Protein AF-A0AB39QD02-F1 (afdb_monomer)

Structure (mmCIF, N/CA/C/O backbone):
data_AF-A0AB39QD02-F1
#
_entry.id   AF-A0AB39QD02-F1
#
loop_
_atom_site.group_PDB
_atom_site.id
_atom_site.type_symbol
_atom_site.label_atom_id
_atom_site.label_alt_id
_atom_site.label_comp_id
_atom_site.label_asym_id
_atom_site.label_entity_id
_atom_site.label_seq_id
_atom_site.pdbx_PDB_ins_code
_atom_site.Cartn_x
_atom_site.Cartn_y
_atom_site.Cartn_z
_atom_site.occupancy
_atom_site.B_iso_or_equiv
_atom_site.auth_seq_id
_atom_site.auth_comp_id
_atom_site.auth_asym_id
_atom_site.auth_atom_id
_atom_site.pdbx_PDB_model_num
ATOM 1 N N . MET A 1 1 ? 15.526 3.565 20.468 1.00 71.50 1 MET A N 1
ATOM 2 C CA . MET A 1 1 ? 14.889 4.429 19.458 1.00 71.50 1 MET A CA 1
ATOM 3 C C . MET A 1 1 ? 13.458 4.659 19.881 1.00 71.50 1 MET A C 1
ATOM 5 O O . MET A 1 1 ? 12.829 3.732 20.388 1.00 71.50 1 MET A O 1
ATOM 9 N N . THR A 1 2 ? 12.989 5.888 19.742 1.00 85.38 2 THR A N 1
ATOM 10 C CA . THR A 1 2 ? 11.691 6.343 20.234 1.00 85.38 2 THR A CA 1
ATOM 11 C C . THR A 1 2 ? 10.706 6.315 19.079 1.00 85.38 2 THR A C 1
ATOM 13 O O . THR A 1 2 ? 10.887 7.031 18.099 1.00 85.38 2 THR A O 1
ATOM 16 N N . ARG A 1 3 ? 9.655 5.494 19.163 1.00 87.31 3 ARG A N 1
ATOM 17 C CA . ARG A 1 3 ? 8.664 5.407 18.083 1.00 87.31 3 ARG A CA 1
ATOM 18 C C . ARG A 1 3 ? 7.851 6.700 18.005 1.00 87.31 3 ARG A C 1
ATOM 20 O O . ARG A 1 3 ? 7.391 7.204 19.027 1.00 87.31 3 ARG A O 1
ATOM 27 N N . SER A 1 4 ? 7.657 7.223 16.797 1.00 90.69 4 SER A N 1
ATOM 28 C CA . SER A 1 4 ? 6.798 8.387 16.580 1.00 90.69 4 SER A CA 1
ATOM 29 C C . SER A 1 4 ? 5.337 8.026 16.859 1.00 90.69 4 SER A C 1
ATOM 31 O O . SER A 1 4 ? 4.828 7.030 16.341 1.00 90.69 4 SER A O 1
ATOM 33 N N . TRP A 1 5 ? 4.653 8.835 17.674 1.00 91.88 5 TRP A N 1
ATOM 34 C CA . TRP A 1 5 ? 3.229 8.634 17.961 1.00 91.88 5 TRP A CA 1
ATOM 35 C C . TRP A 1 5 ? 2.337 9.147 16.820 1.00 91.88 5 TRP A C 1
ATOM 37 O O . TRP A 1 5 ? 1.297 8.558 16.542 1.00 91.88 5 TRP A O 1
ATOM 47 N N . TRP A 1 6 ? 2.757 10.210 16.124 1.00 92.19 6 TRP A N 1
ATOM 48 C CA . TRP A 1 6 ? 1.961 10.866 15.082 1.00 92.19 6 TRP A CA 1
ATOM 49 C C . TRP A 1 6 ? 2.318 10.386 13.668 1.00 92.19 6 TRP A C 1
ATOM 51 O O . TRP A 1 6 ? 1.435 10.269 12.817 1.00 92.19 6 TRP A O 1
ATOM 61 N N . GLY A 1 7 ? 3.592 10.058 13.433 1.00 89.75 7 GLY A N 1
ATOM 62 C CA . GLY A 1 7 ? 4.169 9.754 12.119 1.00 89.75 7 GLY A CA 1
ATOM 63 C C . GLY A 1 7 ? 4.761 8.346 12.012 1.00 89.75 7 GLY A C 1
ATOM 64 O O . GLY A 1 7 ? 4.440 7.452 12.796 1.00 89.75 7 GLY A O 1
ATOM 65 N N . TRP A 1 8 ? 5.588 8.120 11.003 1.00 89.69 8 TRP A N 1
ATOM 66 C CA . TRP A 1 8 ? 6.255 6.876 10.664 1.00 89.69 8 TRP A CA 1
ATOM 67 C C . TRP A 1 8 ? 7.529 6.671 11.485 1.00 89.69 8 TRP A C 1
ATOM 69 O O . TRP A 1 8 ? 8.234 7.621 11.821 1.00 89.69 8 TRP A O 1
ATOM 79 N N . GLY A 1 9 ? 7.843 5.402 11.755 1.00 89.62 9 GLY A N 1
ATOM 80 C CA . GLY A 1 9 ? 9.145 4.993 12.274 1.00 89.62 9 GLY A CA 1
ATOM 81 C C . GLY A 1 9 ? 9.533 5.641 13.603 1.00 89.62 9 GLY A C 1
ATOM 82 O O . GLY A 1 9 ? 8.700 5.788 14.504 1.00 89.62 9 GLY A O 1
ATOM 83 N N . ASN A 1 10 ? 10.816 5.977 13.732 1.00 90.94 10 ASN A N 1
ATOM 84 C CA . ASN A 1 10 ? 11.379 6.556 14.947 1.00 90.94 10 ASN A CA 1
ATOM 85 C C . ASN A 1 10 ? 11.565 8.070 14.825 1.00 90.94 10 ASN A C 1
ATOM 87 O O . ASN A 1 10 ? 11.822 8.594 13.743 1.00 90.94 10 ASN A O 1
ATOM 91 N N . VAL A 1 11 ? 11.479 8.771 15.955 1.00 90.06 11 VAL A N 1
ATOM 92 C CA . VAL A 1 11 ? 11.684 10.224 16.041 1.00 90.06 11 VAL A CA 1
ATOM 93 C C . VAL A 1 11 ? 13.103 10.603 15.618 1.00 90.06 11 VAL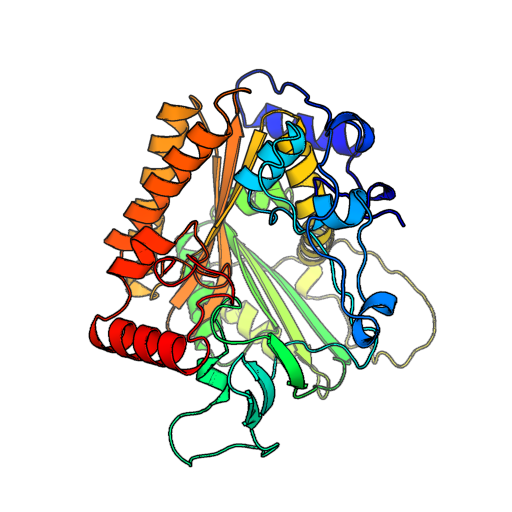 A C 1
ATOM 95 O O . VAL A 1 11 ? 13.296 11.623 14.965 1.00 90.06 11 VAL A O 1
ATOM 98 N N . GLU A 1 12 ? 14.088 9.766 15.944 1.00 92.50 12 GLU A N 1
ATOM 99 C CA . GLU A 1 12 ? 15.499 10.003 15.629 1.00 92.50 12 GLU A CA 1
ATOM 100 C C . GLU A 1 12 ? 15.807 9.914 14.123 1.00 92.50 12 GLU A C 1
ATOM 102 O O . GLU A 1 12 ? 16.793 10.486 13.668 1.00 92.50 12 GLU A O 1
ATOM 107 N N . ASP A 1 13 ? 14.946 9.244 13.351 1.00 91.06 13 ASP A N 1
ATOM 108 C CA . ASP A 1 13 ? 15.089 9.059 11.901 1.00 91.06 13 ASP A CA 1
ATOM 109 C C . ASP A 1 13 ? 14.287 10.103 11.089 1.00 91.06 13 ASP A C 1
ATOM 111 O O . ASP A 1 13 ? 14.246 10.054 9.851 1.00 91.06 13 ASP A O 1
ATOM 115 N N . ALA A 1 14 ? 13.605 11.038 11.761 1.00 91.69 14 ALA A N 1
ATOM 116 C CA . ALA A 1 14 ? 12.776 12.046 11.110 1.00 91.69 14 ALA A CA 1
ATOM 117 C C . ALA A 1 14 ? 13.613 12.977 10.213 1.00 91.69 14 ALA A C 1
ATOM 119 O O . ALA A 1 14 ? 14.744 13.335 10.534 1.00 91.69 14 ALA A O 1
ATOM 120 N N . VAL A 1 15 ? 13.048 13.383 9.072 1.00 91.88 15 VAL A N 1
ATOM 121 C CA . VAL A 1 15 ? 13.715 14.310 8.142 1.00 91.88 15 VAL A CA 1
ATOM 122 C C . VAL A 1 15 ? 13.848 15.688 8.799 1.00 91.88 15 VAL A C 1
ATOM 124 O O . VAL A 1 15 ? 12.849 16.290 9.195 1.00 91.88 15 VAL A O 1
ATOM 127 N N . GLY A 1 16 ? 15.078 16.196 8.883 1.00 92.25 16 GLY A N 1
ATOM 128 C CA . GLY A 1 16 ? 15.407 17.494 9.475 1.00 92.25 16 GLY A CA 1
ATOM 129 C C . GLY A 1 16 ? 16.660 18.121 8.854 1.00 92.25 16 GLY A C 1
ATOM 130 O O . GLY A 1 16 ? 17.324 17.510 8.015 1.00 92.25 16 GLY A O 1
ATOM 131 N N . GLY A 1 17 ? 16.985 19.352 9.259 1.00 93.00 17 GLY A N 1
ATOM 132 C CA . GLY A 1 17 ? 18.177 20.077 8.797 1.00 93.00 17 GLY A CA 1
ATOM 133 C C . GLY A 1 17 ? 18.281 20.168 7.268 1.00 93.00 17 GLY A C 1
ATOM 134 O O . GLY A 1 17 ? 17.286 20.376 6.580 1.00 93.00 17 GLY A O 1
ATOM 135 N N . ALA A 1 18 ? 19.484 19.945 6.731 1.00 91.50 18 ALA A N 1
ATOM 136 C CA . ALA A 1 18 ? 19.751 20.053 5.295 1.00 91.50 18 ALA A CA 1
ATOM 137 C C . ALA A 1 18 ? 18.921 19.084 4.425 1.00 91.50 18 ALA A C 1
ATOM 139 O O . ALA A 1 18 ? 18.614 19.405 3.276 1.00 91.50 18 ALA A O 1
ATOM 140 N N . GLU A 1 19 ? 18.538 17.911 4.950 1.00 89.88 19 GLU A N 1
ATOM 141 C CA . GLU A 1 19 ? 17.671 16.973 4.218 1.00 89.88 19 GLU A CA 1
ATOM 142 C C . GLU A 1 19 ? 16.269 17.569 4.028 1.00 89.88 19 GLU A C 1
ATOM 144 O O . GLU A 1 19 ? 15.704 17.484 2.934 1.00 89.88 19 GLU A O 1
ATOM 149 N N . LEU A 1 20 ? 15.734 18.216 5.069 1.00 92.44 20 LEU A N 1
ATOM 150 C CA . LEU A 1 20 ? 14.443 18.899 5.013 1.00 92.44 20 LEU A CA 1
ATOM 151 C C . LEU A 1 20 ? 14.483 20.074 4.034 1.00 92.44 20 LEU A C 1
ATOM 153 O O . LEU A 1 20 ? 13.597 20.186 3.188 1.00 92.44 20 LEU A O 1
ATOM 157 N N . ASP A 1 21 ? 15.525 20.903 4.096 1.00 91.62 21 ASP A N 1
ATOM 158 C CA . ASP A 1 21 ? 15.679 22.049 3.196 1.00 91.62 21 ASP A CA 1
ATOM 159 C C . ASP A 1 21 ? 15.737 21.610 1.728 1.00 91.62 21 ASP A C 1
ATOM 161 O O . ASP A 1 21 ? 15.055 22.181 0.873 1.00 91.62 21 ASP A O 1
ATOM 165 N N . ALA A 1 22 ? 16.486 20.543 1.430 1.00 88.25 22 ALA A N 1
ATOM 166 C CA . ALA A 1 22 ? 16.562 19.977 0.088 1.00 88.25 22 ALA A CA 1
ATOM 167 C C . ALA A 1 22 ? 15.213 19.405 -0.381 1.00 88.25 22 ALA A C 1
ATOM 169 O O . ALA A 1 22 ? 14.834 19.581 -1.542 1.00 88.25 22 ALA A O 1
ATOM 170 N N . LEU A 1 23 ? 14.480 18.722 0.505 1.00 88.88 23 LEU A N 1
ATOM 171 C CA . LEU A 1 23 ? 13.158 18.169 0.210 1.00 88.88 23 LEU A CA 1
ATOM 172 C C . LEU A 1 23 ? 12.136 19.275 -0.090 1.00 88.88 23 LEU A C 1
ATOM 174 O O . LEU A 1 23 ? 11.456 19.220 -1.116 1.00 88.88 23 LEU A O 1
ATOM 178 N N . LEU A 1 24 ? 12.064 20.304 0.758 1.00 90.69 24 LEU A N 1
ATOM 179 C CA . LEU A 1 24 ? 11.170 21.447 0.562 1.00 90.69 24 LEU A CA 1
ATOM 180 C C . LEU A 1 24 ? 11.573 22.284 -0.656 1.00 90.69 24 LEU A C 1
ATOM 182 O O . LEU A 1 24 ? 10.703 22.800 -1.352 1.00 90.69 24 LEU A O 1
ATOM 186 N N . GLY A 1 25 ? 12.872 22.387 -0.952 1.00 89.06 25 GLY A N 1
ATOM 187 C CA . GLY A 1 25 ? 13.376 23.011 -2.174 1.00 89.06 25 GLY A CA 1
ATOM 188 C C . GLY A 1 25 ? 12.849 22.323 -3.435 1.00 89.06 25 GLY A C 1
ATOM 189 O O . GLY A 1 25 ? 12.331 22.996 -4.324 1.00 89.06 25 GLY A O 1
ATOM 190 N N . ARG A 1 26 ? 12.891 20.981 -3.487 1.00 85.62 26 ARG A N 1
ATOM 191 C CA . ARG A 1 26 ? 12.301 20.212 -4.598 1.00 85.62 26 ARG A CA 1
ATOM 192 C C . ARG A 1 26 ? 10.786 20.388 -4.681 1.00 85.62 26 ARG A C 1
ATOM 194 O O . ARG A 1 26 ? 10.270 20.591 -5.773 1.00 85.62 26 ARG A O 1
ATOM 201 N N . ALA A 1 27 ? 10.082 20.361 -3.548 1.00 87.38 27 ALA A N 1
ATOM 202 C CA . ALA A 1 27 ? 8.634 20.569 -3.523 1.00 87.38 27 ALA A CA 1
ATOM 203 C C . ALA A 1 27 ? 8.244 21.957 -4.064 1.00 87.38 27 ALA A C 1
ATOM 205 O O . ALA A 1 27 ? 7.371 22.052 -4.920 1.00 87.38 27 ALA A O 1
ATOM 206 N N . ARG A 1 28 ? 8.938 23.026 -3.650 1.00 88.56 28 ARG A N 1
ATOM 207 C CA . ARG A 1 28 ? 8.710 24.405 -4.132 1.00 88.56 28 ARG A CA 1
ATOM 208 C C . ARG A 1 28 ? 9.038 24.606 -5.612 1.00 88.56 28 ARG A C 1
ATOM 210 O O . ARG A 1 28 ? 8.524 25.535 -6.221 1.00 88.56 28 ARG A O 1
ATOM 217 N N . ALA A 1 29 ? 9.888 23.759 -6.193 1.00 85.12 29 ALA A N 1
ATOM 218 C CA . ALA A 1 29 ? 10.192 23.818 -7.621 1.00 85.12 29 ALA A CA 1
ATOM 219 C C . ALA A 1 29 ? 9.030 23.321 -8.500 1.00 85.12 29 ALA A C 1
ATOM 221 O O . ALA A 1 29 ? 8.974 23.672 -9.676 1.00 85.12 29 ALA A O 1
ATOM 222 N N . VAL A 1 30 ? 8.118 22.510 -7.947 1.00 82.12 30 VAL A N 1
ATOM 223 C CA . VAL A 1 30 ? 7.015 21.883 -8.700 1.00 82.12 30 VAL A CA 1
ATOM 224 C C . VAL A 1 30 ? 5.622 22.248 -8.182 1.00 82.12 30 VAL A C 1
ATOM 226 O O . VAL A 1 30 ? 4.649 22.108 -8.920 1.00 82.12 30 VAL A O 1
ATOM 229 N N . LEU A 1 31 ? 5.505 22.727 -6.941 1.00 89.00 31 LEU A N 1
ATOM 230 C CA . LEU A 1 31 ? 4.245 23.141 -6.324 1.00 89.00 31 LEU A CA 1
ATOM 231 C C . LEU A 1 31 ? 4.207 24.665 -6.148 1.00 89.00 31 LEU A C 1
ATOM 233 O O . LEU A 1 31 ? 5.160 25.236 -5.614 1.00 89.00 31 LEU A O 1
ATOM 237 N N . PRO A 1 32 ? 3.111 25.336 -6.543 1.00 85.56 32 PRO A N 1
ATOM 238 C CA . PRO A 1 32 ? 2.929 26.752 -6.263 1.00 85.56 32 PRO A CA 1
ATOM 239 C C . PRO A 1 32 ? 2.516 26.984 -4.804 1.00 85.56 32 PRO A C 1
ATOM 241 O O . PRO A 1 32 ? 2.009 26.090 -4.127 1.00 85.56 32 PRO A O 1
ATOM 244 N N . GLY A 1 33 ? 2.646 28.232 -4.354 1.00 83.31 33 GLY A N 1
ATOM 245 C CA . GLY A 1 33 ? 2.171 28.668 -3.042 1.00 83.31 33 GLY A CA 1
ATOM 246 C C . GLY A 1 33 ? 3.172 28.459 -1.905 1.00 83.31 33 GLY A C 1
ATOM 247 O O . GLY A 1 33 ? 4.283 27.960 -2.084 1.00 83.31 33 GLY A O 1
ATOM 248 N N . GLU A 1 34 ? 2.778 28.914 -0.720 1.00 87.12 34 GLU A N 1
ATOM 249 C CA . GLU A 1 34 ? 3.596 28.819 0.485 1.00 87.12 34 GLU A CA 1
ATOM 250 C C . GLU A 1 34 ? 3.409 27.457 1.167 1.00 87.12 34 GLU A C 1
ATOM 252 O O . GLU A 1 34 ? 2.289 26.982 1.347 1.00 87.12 34 GLU A O 1
ATOM 257 N N . LEU A 1 35 ? 4.524 26.838 1.561 1.00 92.88 35 LEU A N 1
ATOM 258 C CA . LEU A 1 35 ? 4.546 25.592 2.327 1.00 92.88 35 LEU A CA 1
ATOM 259 C C . LEU A 1 35 ? 4.710 25.938 3.806 1.00 92.88 35 LEU A C 1
ATOM 261 O O . LEU A 1 35 ? 5.799 26.331 4.234 1.00 92.88 35 LEU A O 1
ATOM 265 N N . THR A 1 36 ? 3.621 25.837 4.563 1.00 93.88 36 THR A N 1
ATOM 266 C CA . THR A 1 36 ? 3.537 26.331 5.942 1.00 93.88 36 THR A CA 1
ATOM 267 C C . THR A 1 36 ? 3.714 25.190 6.936 1.00 93.88 36 THR A C 1
ATOM 269 O O . THR A 1 36 ? 3.013 24.180 6.874 1.00 93.88 36 THR A O 1
ATOM 272 N N . ALA A 1 37 ? 4.663 25.346 7.858 1.00 95.12 37 ALA A N 1
ATOM 273 C CA . ALA A 1 37 ? 4.977 24.327 8.850 1.00 95.12 37 ALA A CA 1
ATOM 274 C C . ALA A 1 37 ? 3.890 24.210 9.935 1.00 95.12 37 ALA A C 1
ATOM 276 O O . ALA A 1 37 ? 3.314 25.208 10.371 1.00 95.12 37 ALA A O 1
ATOM 277 N N . HIS A 1 38 ? 3.663 22.989 10.411 1.00 94.69 38 HIS A N 1
ATOM 278 C CA . HIS A 1 38 ? 2.869 22.672 11.589 1.00 94.69 38 HIS A CA 1
ATOM 279 C C . HIS A 1 38 ? 3.612 21.646 12.441 1.00 94.69 38 HIS A C 1
ATOM 281 O O . HIS A 1 38 ? 4.056 20.602 11.951 1.00 94.69 38 HIS A O 1
ATOM 287 N N . GLU A 1 39 ? 3.741 21.948 13.729 1.00 92.94 39 GLU A N 1
ATOM 288 C CA . GLU A 1 39 ? 4.351 21.044 14.695 1.00 92.94 39 GLU A CA 1
ATOM 289 C C . GLU A 1 39 ? 3.280 20.177 15.356 1.00 92.94 39 GLU A C 1
ATOM 291 O O . GLU A 1 39 ? 2.258 20.716 15.790 1.00 92.94 39 GLU A O 1
ATOM 296 N N . PRO A 1 40 ? 3.500 18.856 15.478 1.00 92.19 40 PRO A N 1
ATOM 297 C CA . PRO A 1 40 ? 2.617 18.019 16.272 1.00 92.19 40 PRO A CA 1
ATOM 298 C C . PRO A 1 40 ? 2.620 18.497 17.734 1.00 92.19 40 PRO A C 1
ATOM 300 O O . PRO A 1 40 ? 3.684 18.828 18.270 1.00 92.19 40 PRO A O 1
ATOM 303 N N . PRO A 1 41 ? 1.467 18.491 18.421 1.00 93.25 41 PRO A N 1
ATOM 304 C CA . PRO A 1 41 ? 1.411 18.820 19.838 1.00 93.25 41 PRO A CA 1
ATOM 305 C C . PRO A 1 41 ? 2.233 17.832 20.678 1.00 93.25 41 PRO A C 1
ATOM 307 O O . PRO A 1 41 ? 2.454 16.676 20.309 1.00 93.25 41 PRO A O 1
ATOM 310 N N . GLY A 1 42 ? 2.660 18.271 21.860 1.00 91.25 42 GLY A N 1
ATOM 311 C CA . GLY A 1 42 ? 3.256 17.364 22.836 1.00 91.25 42 GLY A CA 1
ATOM 312 C C . GLY A 1 42 ? 2.229 16.335 23.315 1.00 91.25 42 GLY A C 1
ATOM 313 O O . GLY A 1 42 ? 1.057 16.651 23.495 1.00 91.25 42 GLY A O 1
ATOM 314 N N . LEU A 1 43 ? 2.664 15.104 23.592 1.00 88.94 43 LEU A N 1
ATOM 315 C CA . LEU A 1 43 ? 1.762 14.038 24.049 1.00 88.94 43 LEU A CA 1
ATOM 316 C C . LEU A 1 43 ? 0.949 14.447 25.295 1.00 88.94 43 LEU A C 1
ATOM 318 O O . LEU A 1 43 ? -0.240 14.159 25.392 1.00 88.94 43 LEU A O 1
ATOM 322 N N . ALA A 1 44 ? 1.578 15.171 26.226 1.00 89.06 44 ALA A N 1
ATOM 323 C CA . ALA A 1 44 ? 0.931 15.652 27.445 1.00 89.06 44 ALA A CA 1
ATOM 324 C C . ALA A 1 44 ? -0.195 16.672 27.184 1.00 89.06 44 ALA A C 1
ATOM 326 O O . ALA A 1 44 ? -1.132 16.750 27.975 1.00 89.06 44 ALA A O 1
ATOM 327 N N . SER A 1 45 ? -0.140 17.432 26.083 1.00 91.00 45 SER A N 1
ATOM 328 C CA . SER A 1 45 ? -1.172 18.422 25.751 1.00 91.00 45 SER A CA 1
ATOM 329 C C . SER A 1 45 ? -2.379 17.827 25.026 1.00 91.00 45 SER A C 1
ATOM 331 O O . SER A 1 45 ? -3.353 18.538 24.811 1.00 91.00 45 SER A O 1
ATOM 333 N N . LEU A 1 46 ? -2.347 16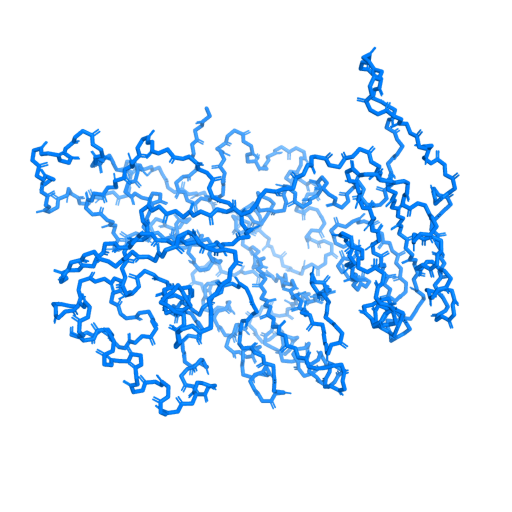.538 24.666 1.00 89.62 46 LEU A N 1
ATOM 334 C CA . LEU A 1 46 ? -3.464 15.860 23.996 1.00 89.62 46 LEU A CA 1
ATOM 335 C C . LEU A 1 46 ? -4.671 15.623 24.914 1.00 89.62 46 LEU A C 1
ATOM 337 O O . LEU A 1 46 ? -5.757 15.335 24.422 1.00 89.62 46 LEU A O 1
ATOM 341 N N . GLY A 1 47 ? -4.493 15.698 26.239 1.00 87.94 47 GLY A N 1
ATOM 342 C CA . GLY A 1 47 ? -5.593 15.526 27.193 1.00 87.94 47 GLY A CA 1
ATOM 343 C C . GLY A 1 47 ? -6.292 14.165 27.091 1.00 87.94 47 GLY A C 1
ATOM 344 O O . GLY A 1 47 ? -7.501 14.081 27.304 1.00 87.94 47 GLY A O 1
ATOM 345 N N . LEU A 1 48 ? -5.555 13.105 26.732 1.00 89.50 48 LEU A N 1
ATOM 346 C CA . LEU A 1 48 ? -6.128 11.775 26.518 1.00 89.50 48 LEU A CA 1
ATOM 347 C C . LEU A 1 48 ? -6.842 11.276 27.776 1.00 89.50 48 LEU A C 1
ATOM 349 O O . LEU A 1 48 ? -6.245 11.179 28.849 1.00 89.50 48 LEU A O 1
ATOM 353 N N . ALA A 1 49 ? -8.112 10.899 27.621 1.00 87.00 49 ALA A N 1
ATOM 354 C CA . ALA A 1 49 ? -8.875 10.281 28.695 1.00 87.00 49 ALA A CA 1
ATOM 355 C C . ALA A 1 49 ? -8.178 9.002 29.189 1.00 87.00 49 ALA A C 1
ATOM 357 O O . ALA A 1 49 ? -7.553 8.272 28.409 1.00 87.00 49 ALA A O 1
ATOM 358 N N . GLY A 1 50 ? -8.305 8.707 30.483 1.00 87.75 50 GLY A N 1
ATOM 359 C CA . GLY A 1 50 ? -7.831 7.444 31.050 1.00 87.75 50 GLY A CA 1
ATOM 360 C C . GLY A 1 50 ? -8.500 6.224 30.393 1.00 87.75 50 GLY A C 1
ATOM 361 O O . GLY A 1 50 ? -9.579 6.359 29.809 1.00 87.75 50 GLY A O 1
ATOM 362 N N . PRO A 1 51 ? -7.871 5.038 30.454 1.00 88.75 51 PRO A N 1
ATOM 363 C CA . PRO A 1 51 ? -8.472 3.811 29.942 1.00 88.75 51 PRO A CA 1
ATOM 364 C C . PRO A 1 51 ? -9.777 3.504 30.690 1.00 88.75 51 PRO A C 1
ATOM 366 O O . PRO A 1 51 ? -9.831 3.569 31.917 1.00 88.75 51 PRO A O 1
ATOM 369 N N . ARG A 1 52 ? -10.834 3.159 29.953 1.00 88.69 52 ARG A N 1
ATOM 370 C CA . ARG A 1 52 ? -12.159 2.826 30.508 1.00 88.69 52 ARG A CA 1
ATOM 371 C C . ARG A 1 52 ? -12.259 1.380 30.979 1.00 88.69 52 ARG A C 1
ATOM 373 O O . ARG A 1 52 ? -13.180 1.036 31.711 1.00 88.69 52 ARG A O 1
ATOM 380 N N . VAL A 1 53 ? -11.334 0.533 30.534 1.00 83.19 53 VAL A N 1
ATOM 381 C CA . VAL A 1 53 ? -11.283 -0.891 30.868 1.00 83.19 53 VAL A CA 1
ATOM 382 C C . VAL A 1 53 ? -9.921 -1.254 31.441 1.00 83.19 53 VAL A C 1
ATOM 384 O O . VAL A 1 53 ? -8.891 -0.707 31.048 1.00 83.19 53 VAL A O 1
ATOM 387 N N . THR A 1 54 ? -9.919 -2.208 32.364 1.00 80.50 54 THR A N 1
ATOM 388 C CA . THR A 1 54 ? -8.704 -2.795 32.934 1.00 80.50 54 THR A CA 1
ATOM 389 C C . THR A 1 54 ? -8.471 -4.157 32.283 1.00 80.50 54 THR A C 1
ATOM 391 O O . THR A 1 54 ? -9.429 -4.927 32.156 1.00 80.50 54 THR A O 1
ATOM 394 N N . PRO A 1 55 ? -7.239 -4.487 31.854 1.00 71.31 55 PRO A N 1
ATOM 395 C CA . PRO A 1 55 ? -6.964 -5.812 31.322 1.00 71.31 55 PRO A CA 1
ATOM 396 C C . PRO A 1 55 ? -7.202 -6.863 32.419 1.00 71.31 55 PRO A C 1
ATOM 398 O O . PRO A 1 55 ? -6.851 -6.621 33.577 1.00 71.31 55 PRO A O 1
ATOM 401 N N . PRO A 1 56 ? -7.746 -8.046 32.087 1.00 65.25 56 PRO A N 1
ATOM 402 C CA . PRO A 1 56 ? -7.764 -9.174 33.011 1.00 65.25 56 PRO A CA 1
ATOM 403 C C . PRO A 1 56 ? -6.352 -9.480 33.523 1.00 65.25 56 PRO A C 1
ATOM 405 O O . PRO A 1 56 ? -5.377 -9.304 32.790 1.00 65.25 56 PRO A O 1
ATOM 408 N N . ALA A 1 57 ? -6.231 -9.991 34.753 1.00 70.12 57 ALA A N 1
ATOM 409 C CA . ALA A 1 57 ? -4.931 -10.245 35.387 1.00 70.12 57 ALA A CA 1
ATOM 410 C C . ALA A 1 57 ? -3.989 -11.112 34.527 1.00 70.12 57 ALA A C 1
ATOM 412 O O . ALA A 1 57 ? -2.786 -10.871 34.495 1.00 70.12 57 ALA A O 1
ATOM 413 N N . SER A 1 58 ? -4.542 -12.067 33.770 1.00 52.03 58 SER A N 1
ATOM 414 C CA . SER A 1 58 ? -3.795 -12.929 32.844 1.00 52.03 58 SER A CA 1
ATOM 415 C C . SER A 1 58 ? -3.179 -12.191 31.649 1.00 52.03 58 SER A C 1
ATOM 417 O O . SER A 1 58 ? -2.198 -12.668 31.087 1.00 52.03 58 SER A O 1
ATOM 419 N N . LEU A 1 59 ? -3.728 -11.036 31.259 1.00 56.53 59 LEU A N 1
ATOM 420 C CA . LEU A 1 59 ? -3.274 -10.228 30.122 1.00 56.53 59 LEU A CA 1
ATOM 421 C C . LEU A 1 59 ? -2.578 -8.931 30.551 1.00 56.53 59 LEU A C 1
ATOM 423 O O . LEU A 1 59 ? -1.953 -8.274 29.722 1.00 56.53 59 LEU A O 1
ATOM 427 N N . ALA A 1 60 ? -2.644 -8.563 31.834 1.00 72.19 60 ALA A N 1
ATOM 428 C CA . ALA A 1 60 ? -2.100 -7.306 32.346 1.00 72.19 60 ALA A CA 1
ATOM 429 C C . ALA A 1 60 ? -0.608 -7.117 32.020 1.00 72.19 60 ALA A C 1
ATOM 431 O O . ALA A 1 60 ? -0.196 -6.017 31.675 1.00 72.19 60 ALA A O 1
ATOM 432 N N . GLY A 1 61 ? 0.190 -8.193 32.036 1.00 73.06 61 GLY A N 1
ATOM 433 C CA . GLY A 1 61 ? 1.615 -8.147 31.681 1.00 73.06 61 GLY A CA 1
ATOM 434 C C . GLY A 1 61 ? 1.922 -7.993 30.182 1.00 73.06 61 GLY A C 1
ATOM 435 O O . GLY A 1 61 ? 3.090 -7.861 29.822 1.00 73.06 61 GLY A O 1
ATOM 436 N N . LEU A 1 62 ? 0.906 -8.050 29.315 1.00 69.19 62 LEU A N 1
ATOM 437 C CA . LEU A 1 62 ? 1.012 -7.866 27.861 1.00 69.19 62 LEU A CA 1
ATOM 438 C C . LEU A 1 62 ? 0.354 -6.564 27.391 1.00 69.19 62 LEU A C 1
ATOM 440 O O . LEU A 1 62 ? 0.593 -6.136 26.265 1.00 69.19 62 LEU A O 1
ATOM 444 N N . CYS A 1 63 ? -0.486 -5.952 28.224 1.00 73.31 63 CYS A N 1
ATOM 445 C CA . CYS A 1 63 ? -1.257 -4.767 27.883 1.00 73.31 63 CYS A CA 1
ATOM 446 C C . CYS A 1 63 ? -0.595 -3.504 28.432 1.00 73.31 63 CYS A C 1
ATOM 448 O O . CYS A 1 63 ? -0.260 -3.423 29.608 1.00 73.31 63 CYS A O 1
ATOM 450 N N . SER A 1 64 ? -0.477 -2.488 27.586 1.00 86.25 64 SER A N 1
ATOM 451 C CA . SER A 1 64 ? -0.089 -1.140 27.975 1.00 86.25 64 SER A CA 1
ATOM 452 C C . SER A 1 64 ? -1.305 -0.221 28.014 1.00 86.25 64 SER A C 1
ATOM 454 O O . SER A 1 64 ? -2.133 -0.227 27.099 1.00 86.25 64 SER A O 1
ATOM 456 N N . THR A 1 65 ? -1.390 0.585 29.069 1.00 88.75 65 THR A N 1
ATOM 457 C CA . THR A 1 65 ? -2.309 1.728 29.197 1.00 88.75 65 THR A CA 1
ATOM 458 C C . THR A 1 65 ? -1.599 3.062 28.955 1.00 88.75 65 THR A C 1
ATOM 460 O O . THR A 1 65 ? -2.200 4.117 29.173 1.00 88.75 65 THR A O 1
ATOM 463 N N . ASP A 1 66 ? -0.320 3.035 28.568 1.00 91.69 66 ASP A N 1
ATOM 464 C CA . ASP A 1 66 ? 0.498 4.234 28.416 1.00 91.69 66 ASP A CA 1
ATOM 465 C C . ASP A 1 66 ? -0.112 5.189 27.366 1.00 91.69 66 ASP A C 1
ATOM 467 O O . ASP A 1 66 ? -0.525 4.739 26.290 1.00 91.69 66 ASP A O 1
ATOM 471 N N . PRO A 1 67 ? -0.209 6.503 27.647 1.00 90.62 67 PRO A N 1
ATOM 472 C CA . PRO A 1 67 ? -0.768 7.465 26.702 1.00 90.62 67 PRO A CA 1
ATOM 473 C C . PRO A 1 67 ? -0.060 7.486 25.341 1.00 90.62 67 PRO A C 1
ATOM 475 O O . PRO A 1 67 ? -0.734 7.647 24.325 1.00 90.62 67 PRO A O 1
ATOM 478 N N . ALA A 1 68 ? 1.263 7.295 25.295 1.00 89.88 68 ALA A N 1
ATOM 479 C CA . ALA A 1 68 ? 2.036 7.281 24.053 1.00 89.88 68 ALA A CA 1
ATOM 480 C C . ALA A 1 68 ? 1.691 6.048 23.222 1.00 89.88 68 ALA A C 1
ATOM 482 O O . ALA A 1 68 ? 1.462 6.148 22.016 1.00 89.88 68 ALA A O 1
ATOM 483 N N . ASP A 1 69 ? 1.586 4.895 23.884 1.00 87.50 69 ASP A N 1
ATOM 484 C CA . ASP A 1 69 ? 1.184 3.651 23.240 1.00 87.50 69 ASP A CA 1
ATOM 485 C C . ASP A 1 69 ? -0.225 3.761 22.672 1.00 87.50 69 ASP A C 1
ATOM 487 O O . ASP A 1 69 ? -0.450 3.441 21.506 1.00 87.50 69 ASP A O 1
ATOM 491 N N . ARG A 1 70 ? -1.173 4.265 23.460 1.00 92.00 70 ARG A N 1
ATOM 492 C CA . ARG A 1 70 ? -2.563 4.424 23.023 1.00 92.00 70 ARG A CA 1
ATOM 493 C C . ARG A 1 70 ? -2.682 5.418 21.868 1.00 92.00 70 ARG A C 1
ATOM 495 O O . ARG A 1 70 ? -3.371 5.121 20.897 1.00 92.00 70 ARG A O 1
ATOM 502 N N . ALA A 1 71 ? -1.968 6.544 21.924 1.00 91.06 71 ALA A N 1
ATOM 503 C CA . ALA A 1 71 ? -1.920 7.515 20.831 1.00 91.06 71 ALA A CA 1
ATOM 504 C C . ALA A 1 71 ? -1.364 6.898 19.537 1.00 91.06 71 ALA A C 1
ATOM 506 O O . ALA A 1 71 ? -1.967 7.039 18.476 1.00 91.06 71 ALA A O 1
ATOM 507 N N . ALA A 1 72 ? -0.262 6.147 19.629 1.00 89.19 72 ALA A N 1
ATOM 508 C CA . ALA A 1 72 ? 0.398 5.533 18.475 1.00 89.19 72 ALA A CA 1
ATOM 509 C C . ALA A 1 72 ? -0.434 4.440 17.773 1.00 89.19 72 ALA A C 1
ATOM 511 O O . ALA A 1 72 ? -0.121 4.080 16.639 1.00 89.19 72 ALA A O 1
ATOM 512 N N . HIS A 1 73 ? -1.472 3.912 18.433 1.00 89.31 73 HIS A N 1
ATOM 513 C CA . HIS A 1 73 ? -2.369 2.872 17.907 1.00 89.31 73 HIS A CA 1
ATOM 514 C C . HIS A 1 73 ? -3.794 3.385 17.649 1.00 89.31 73 HIS A C 1
ATOM 516 O O . HIS A 1 73 ? -4.693 2.592 17.376 1.00 89.31 73 HIS A O 1
ATOM 522 N N . ALA A 1 74 ? -4.021 4.696 17.754 1.00 89.12 74 ALA A N 1
ATOM 523 C CA . ALA A 1 74 ? -5.327 5.296 17.509 1.00 89.12 74 ALA A CA 1
ATOM 524 C C . ALA A 1 74 ? -5.667 5.333 16.015 1.00 89.12 74 ALA A C 1
ATOM 526 O O . ALA A 1 74 ? -6.772 4.973 15.615 1.00 89.12 74 ALA A O 1
ATOM 527 N N . HIS A 1 75 ? -4.700 5.737 15.192 1.00 90.69 75 HIS A N 1
ATOM 528 C CA . HIS A 1 75 ? -4.865 5.939 13.757 1.00 90.69 75 HIS A CA 1
ATOM 529 C C . HIS A 1 75 ? -3.839 5.144 12.941 1.00 90.69 75 HIS A C 1
ATOM 531 O O . HIS A 1 75 ? -2.782 4.751 13.441 1.00 90.69 75 HIS A O 1
ATOM 537 N N . GLY A 1 76 ? -4.150 4.934 11.659 1.00 89.44 76 GLY A N 1
ATOM 538 C CA . GLY A 1 76 ? -3.232 4.349 10.695 1.00 89.44 76 GLY A CA 1
ATOM 539 C C . GLY A 1 76 ? -2.184 5.353 10.211 1.00 89.44 76 GLY A C 1
ATOM 540 O O . GLY A 1 76 ? -1.759 6.262 10.928 1.00 89.44 76 GLY A O 1
ATOM 541 N N . LYS A 1 77 ? -1.736 5.162 8.968 1.00 91.25 77 LYS A N 1
ATOM 542 C CA . LYS A 1 77 ? -0.746 6.026 8.309 1.00 91.25 77 LYS A CA 1
ATOM 543 C C . LYS A 1 77 ? -1.256 6.631 7.007 1.00 91.25 77 LYS A C 1
ATOM 545 O O . LYS A 1 77 ? -0.434 7.137 6.255 1.00 91.25 77 LYS A O 1
ATOM 550 N N . ALA A 1 78 ? -2.563 6.609 6.748 1.00 91.88 78 ALA A N 1
ATOM 551 C CA . ALA A 1 78 ? -3.140 7.385 5.654 1.00 91.88 78 ALA A CA 1
ATOM 552 C C . ALA A 1 78 ? -2.901 8.887 5.887 1.00 91.88 78 ALA A C 1
ATOM 554 O O . ALA A 1 78 ? -2.797 9.336 7.028 1.00 91.88 78 ALA A O 1
ATOM 555 N N . PHE A 1 79 ? -2.857 9.688 4.830 1.00 93.56 79 PHE A N 1
ATOM 556 C CA . PHE A 1 79 ? -2.598 11.122 4.912 1.00 93.56 79 PHE A CA 1
ATOM 557 C C . PHE A 1 79 ? -3.575 11.829 5.861 1.00 93.56 79 PHE A C 1
ATOM 559 O O . PHE A 1 79 ? -3.155 12.590 6.733 1.00 93.56 79 PHE A O 1
ATOM 566 N N . ARG A 1 80 ? -4.869 11.479 5.786 1.00 93.75 80 ARG A N 1
ATOM 567 C CA . ARG A 1 80 ? -5.902 11.954 6.726 1.00 93.75 80 ARG A CA 1
ATOM 568 C C . ARG A 1 80 ? -5.549 11.682 8.193 1.00 93.75 80 ARG A C 1
ATOM 570 O O . ARG A 1 80 ? -5.813 12.516 9.051 1.00 93.75 80 ARG A O 1
ATOM 577 N N . ASP A 1 81 ? -4.958 10.528 8.474 1.00 93.50 81 ASP A N 1
ATOM 578 C CA . ASP A 1 81 ? -4.635 10.067 9.819 1.00 93.50 81 ASP A CA 1
ATOM 579 C C . ASP A 1 81 ? -3.407 10.804 10.347 1.00 93.50 81 ASP A C 1
ATOM 581 O O . ASP A 1 81 ? -3.420 11.294 11.473 1.00 93.50 81 ASP A O 1
ATOM 585 N N . VAL A 1 82 ? -2.382 10.960 9.503 1.00 93.62 82 VAL A N 1
ATOM 586 C CA . VAL A 1 82 ? -1.183 11.744 9.823 1.00 93.62 82 VAL A CA 1
ATOM 587 C C . VAL A 1 82 ? -1.552 13.199 10.105 1.00 93.62 82 VAL A C 1
ATOM 589 O O . VAL A 1 82 ? -1.124 13.739 11.119 1.00 93.62 82 VAL A O 1
ATOM 592 N N . VAL A 1 83 ? -2.389 13.828 9.273 1.00 94.69 83 VAL A N 1
ATOM 593 C CA . VAL A 1 83 ? -2.833 15.214 9.495 1.00 94.69 83 VAL A CA 1
ATOM 594 C C . VAL A 1 83 ? -3.669 15.351 10.770 1.00 94.69 83 VAL A C 1
ATOM 596 O O . VAL A 1 83 ? -3.471 16.298 11.530 1.00 94.69 83 VAL A O 1
ATOM 599 N N . ARG A 1 84 ? -4.581 14.411 11.050 1.00 94.12 84 ARG A N 1
ATOM 600 C CA . ARG A 1 84 ? -5.323 14.401 12.323 1.00 94.12 84 ARG A CA 1
ATOM 601 C C . ARG A 1 84 ? -4.373 14.319 13.512 1.00 94.12 84 ARG A C 1
ATOM 603 O O . ARG A 1 84 ? -4.514 15.101 14.447 1.00 94.12 84 ARG A O 1
ATOM 610 N N . ASN A 1 85 ? -3.366 13.449 13.441 1.00 93.94 85 ASN A N 1
ATOM 611 C CA . ASN A 1 85 ? -2.354 13.341 14.487 1.00 93.94 85 ASN A CA 1
ATOM 612 C C . ASN A 1 85 ? -1.544 14.639 14.628 1.00 93.94 85 ASN A C 1
ATOM 614 O O . ASN A 1 85 ? -1.303 15.076 15.748 1.00 93.94 85 ASN A O 1
ATOM 618 N N . LEU A 1 86 ? -1.175 15.290 13.520 1.00 93.88 86 LEU A N 1
ATOM 619 C CA . LEU A 1 86 ? -0.488 16.587 13.534 1.00 93.88 86 LEU A CA 1
ATOM 620 C C . LEU A 1 86 ? -1.299 17.667 14.256 1.00 93.88 86 LEU A C 1
ATOM 622 O O . LEU A 1 86 ? -0.718 18.473 14.968 1.00 93.88 86 LEU A O 1
ATOM 626 N N . HIS A 1 87 ? -2.627 17.641 14.146 1.00 93.56 87 HIS A N 1
ATOM 627 C CA . HIS A 1 87 ? -3.517 18.543 14.881 1.00 93.56 87 HIS A CA 1
ATOM 628 C C . HIS A 1 87 ? -3.895 18.054 16.290 1.00 93.56 87 HIS A C 1
ATOM 630 O O . HIS A 1 87 ? -4.646 18.733 16.989 1.00 93.56 87 HIS A O 1
ATOM 636 N N . GLY A 1 88 ? -3.412 16.885 16.717 1.00 92.31 88 GLY A N 1
ATOM 637 C CA . GLY A 1 88 ? -3.813 16.263 17.981 1.00 92.31 88 GLY A CA 1
ATOM 638 C C . GLY A 1 88 ? -5.265 15.772 18.018 1.00 92.31 88 GLY A C 1
ATOM 639 O O . GLY A 1 88 ? -5.787 15.520 19.102 1.00 92.31 88 GLY A O 1
ATOM 640 N N . ASP A 1 89 ? -5.927 15.619 16.864 1.00 91.81 89 ASP A N 1
ATOM 641 C CA . ASP A 1 89 ? -7.274 15.045 16.765 1.00 91.81 89 ASP A CA 1
ATOM 642 C C . ASP A 1 89 ? -7.214 13.527 16.986 1.00 91.81 89 ASP A C 1
ATOM 644 O O . ASP A 1 89 ? -7.116 12.748 16.041 1.00 91.81 89 ASP A O 1
ATOM 648 N N . LEU A 1 90 ? -7.278 13.113 18.253 1.00 88.31 90 LEU A N 1
ATOM 649 C CA . LEU A 1 90 ? -7.352 11.718 18.691 1.00 88.31 90 LEU A CA 1
ATOM 650 C C . LEU A 1 90 ? -8.677 11.439 19.413 1.00 88.31 90 LEU A C 1
ATOM 652 O O . LEU A 1 90 ? -8.709 11.066 20.586 1.00 88.31 90 LEU A O 1
ATOM 656 N N . ARG A 1 91 ? -9.801 11.621 18.709 1.00 82.06 91 ARG A N 1
ATOM 657 C CA . ARG A 1 91 ? -11.156 11.395 19.259 1.00 82.06 91 ARG A CA 1
ATOM 658 C C . ARG A 1 91 ? -11.386 9.982 19.798 1.00 82.06 91 ARG A C 1
ATOM 660 O O . ARG A 1 91 ? -12.162 9.801 20.737 1.00 82.06 91 ARG A O 1
ATOM 667 N N . HIS A 1 92 ? -10.731 8.985 19.207 1.00 84.94 92 HIS A N 1
ATOM 668 C CA . HIS A 1 92 ? -10.860 7.586 19.596 1.00 84.94 92 HIS A CA 1
ATOM 669 C C . HIS A 1 92 ? -9.479 6.959 19.740 1.00 84.94 92 HIS A C 1
ATOM 671 O O . HIS A 1 92 ? -8.815 6.662 18.753 1.00 84.94 92 HIS A O 1
ATOM 677 N N . VAL A 1 93 ? -9.066 6.739 20.984 1.00 89.75 93 VAL A N 1
ATOM 678 C CA . VAL A 1 93 ? -7.852 5.989 21.307 1.00 89.75 93 VAL A CA 1
ATOM 679 C C . VAL A 1 93 ? -8.235 4.627 21.889 1.00 89.75 93 VAL A C 1
ATOM 681 O O . VAL A 1 93 ? -9.231 4.545 22.618 1.00 89.75 93 VAL A O 1
ATOM 684 N N . PRO A 1 94 ? -7.475 3.554 21.609 1.00 87.75 94 PRO A N 1
ATOM 685 C CA . PRO A 1 94 ? -7.672 2.288 22.295 1.00 87.75 94 PRO A CA 1
ATOM 686 C C . PRO A 1 94 ? -7.504 2.479 23.805 1.00 87.75 94 PRO A C 1
ATOM 688 O O . PRO A 1 94 ? -6.682 3.273 24.267 1.00 87.75 94 PRO A O 1
ATOM 691 N N . ASP A 1 95 ? -8.284 1.747 24.594 1.00 85.56 95 ASP A N 1
ATOM 692 C CA . ASP A 1 95 ? -8.120 1.734 26.047 1.00 85.56 95 ASP A CA 1
ATOM 693 C C . ASP A 1 95 ? -6.835 0.985 26.446 1.00 85.56 95 ASP A C 1
ATOM 695 O O . ASP A 1 95 ? -6.155 1.376 27.390 1.00 85.56 95 ASP A O 1
ATOM 699 N N . LEU A 1 96 ? -6.478 -0.061 25.693 1.00 83.88 96 LEU A N 1
ATOM 700 C CA . LEU A 1 96 ? -5.345 -0.945 25.958 1.00 83.88 96 LEU A CA 1
ATOM 701 C C . LEU A 1 96 ? -4.625 -1.294 24.655 1.00 83.88 96 LEU A C 1
ATOM 703 O O . LEU A 1 96 ? -5.269 -1.546 23.639 1.00 83.88 96 LEU A O 1
ATOM 707 N N . VAL A 1 97 ? -3.297 -1.377 24.705 1.00 83.31 97 VAL A N 1
ATOM 708 C CA . VAL A 1 97 ? -2.459 -1.880 23.607 1.00 83.31 97 VAL A CA 1
ATOM 709 C C . VAL A 1 97 ? -1.796 -3.176 24.052 1.00 83.31 97 VAL A C 1
ATOM 711 O O . VAL A 1 97 ? -0.926 -3.155 24.918 1.00 83.31 97 VAL A O 1
ATOM 714 N N . ALA A 1 98 ? -2.198 -4.305 23.473 1.00 68.69 98 ALA A N 1
ATOM 715 C CA . ALA A 1 98 ? -1.598 -5.604 23.768 1.00 68.69 98 ALA A CA 1
ATOM 716 C C . ALA A 1 98 ? -0.376 -5.870 22.873 1.00 68.69 98 ALA A C 1
ATOM 718 O O . ALA A 1 98 ? -0.436 -5.680 21.660 1.00 68.69 98 ALA A O 1
ATOM 719 N N . ARG A 1 99 ? 0.724 -6.338 23.470 1.00 68.94 99 ARG A N 1
ATOM 7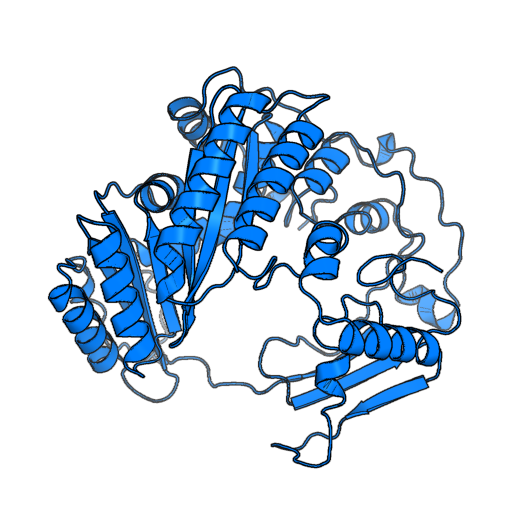20 C CA . AR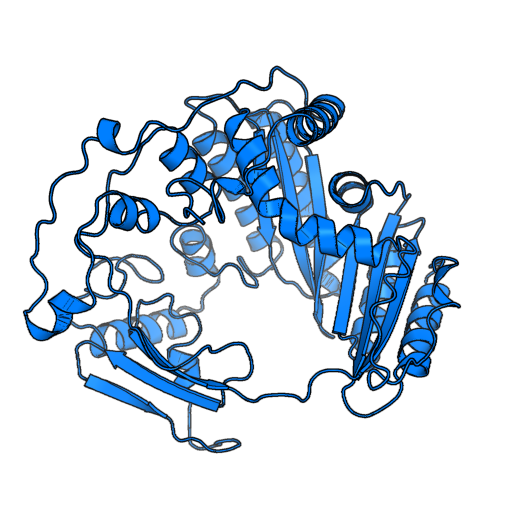G A 1 99 ? 1.965 -6.729 22.790 1.00 68.94 99 ARG A CA 1
ATOM 721 C C . ARG A 1 99 ? 2.330 -8.170 23.145 1.00 68.94 99 ARG A C 1
ATOM 723 O O . ARG A 1 99 ? 3.028 -8.387 24.138 1.00 68.94 99 ARG A O 1
ATOM 730 N N . PRO A 1 100 ? 1.846 -9.165 22.387 1.00 58.97 100 PRO A N 1
ATOM 731 C CA . PRO A 1 100 ? 2.336 -10.537 22.530 1.00 58.97 100 PRO A CA 1
ATOM 732 C C . PRO A 1 100 ? 3.867 -10.587 22.317 1.00 58.97 100 PRO A C 1
ATOM 734 O O . PRO A 1 100 ? 4.399 -9.795 21.540 1.00 58.97 100 PRO A O 1
ATOM 737 N N . ARG A 1 101 ? 4.586 -11.444 23.068 1.00 51.50 101 ARG A N 1
ATOM 738 C CA . ARG A 1 101 ? 6.065 -11.408 23.213 1.00 51.50 101 ARG A CA 1
ATOM 739 C C . ARG A 1 101 ? 6.822 -12.584 22.554 1.00 51.50 101 ARG A C 1
ATOM 741 O O . ARG A 1 101 ? 8.051 -12.545 22.514 1.00 51.50 101 ARG A O 1
ATOM 748 N N . ASP A 1 102 ? 6.128 -13.580 22.006 1.00 50.28 102 ASP A N 1
ATOM 749 C CA . ASP A 1 102 ? 6.667 -14.788 21.350 1.00 50.28 102 ASP A CA 1
ATOM 750 C C . ASP A 1 102 ? 5.598 -15.468 20.455 1.00 50.28 102 ASP A C 1
ATOM 752 O O . ASP A 1 102 ? 4.410 -15.214 20.641 1.00 50.28 102 ASP A O 1
ATOM 756 N N . GLU A 1 103 ? 5.915 -16.300 19.445 1.00 45.38 103 GLU A N 1
ATOM 757 C CA . GLU A 1 103 ? 7.164 -16.536 18.682 1.00 45.38 103 GLU A CA 1
ATOM 758 C C . GLU A 1 103 ? 6.817 -16.926 17.222 1.00 45.38 103 GLU A C 1
ATOM 760 O O . GLU A 1 103 ? 5.995 -17.810 17.026 1.00 45.38 103 GLU A O 1
ATOM 765 N N . ARG A 1 104 ? 7.408 -16.433 16.125 1.00 38.69 104 ARG A N 1
ATOM 766 C CA . ARG A 1 104 ? 8.164 -15.216 15.769 1.00 38.69 104 ARG A CA 1
ATOM 767 C C . ARG A 1 104 ? 8.060 -15.085 14.232 1.00 38.69 104 ARG A C 1
ATOM 769 O O . ARG A 1 104 ? 8.471 -15.984 13.508 1.00 38.69 104 ARG A O 1
ATOM 776 N N . ASP A 1 105 ? 7.509 -13.956 13.791 1.00 39.69 105 ASP A N 1
ATOM 777 C CA . ASP A 1 105 ? 7.821 -13.188 12.572 1.00 39.69 105 ASP A CA 1
ATOM 778 C C . ASP A 1 105 ? 7.559 -13.821 11.190 1.00 39.69 105 ASP A C 1
ATOM 780 O O . ASP A 1 105 ? 8.432 -14.166 10.398 1.00 39.69 105 ASP A O 1
ATOM 784 N N . VAL A 1 106 ? 6.257 -13.875 10.925 1.00 37.91 106 VAL A N 1
ATOM 785 C CA . VAL A 1 106 ? 5.521 -14.198 9.699 1.00 37.91 106 VAL A CA 1
ATOM 786 C C . VAL A 1 106 ? 5.761 -13.171 8.585 1.00 37.91 106 VAL A C 1
ATOM 788 O O . VAL A 1 106 ? 5.427 -11.999 8.759 1.00 37.91 106 VAL A O 1
ATOM 791 N N . THR A 1 107 ? 6.229 -13.596 7.402 1.00 31.47 107 THR A N 1
ATOM 792 C CA . THR A 1 107 ? 6.010 -12.856 6.139 1.00 31.47 107 THR A CA 1
ATOM 793 C C . THR A 1 107 ? 6.045 -13.778 4.908 1.00 31.47 107 THR A C 1
ATOM 795 O O . THR A 1 107 ? 6.918 -14.627 4.778 1.00 31.47 107 THR A O 1
ATOM 798 N N . ASP A 1 108 ? 5.013 -13.617 4.075 1.00 35.59 108 ASP A N 1
ATOM 799 C CA . ASP A 1 108 ? 4.651 -14.191 2.770 1.00 35.59 108 ASP A CA 1
ATOM 800 C C . ASP A 1 108 ? 5.190 -15.561 2.341 1.00 35.59 108 ASP A C 1
ATOM 802 O O . ASP A 1 108 ? 6.263 -15.659 1.759 1.00 35.59 108 ASP A O 1
ATOM 806 N N . LEU A 1 109 ? 4.347 -16.585 2.573 1.00 38.94 109 LEU A N 1
ATOM 807 C CA . LEU A 1 109 ? 4.200 -17.895 1.912 1.00 38.94 109 LEU A CA 1
ATOM 808 C C . LEU A 1 109 ? 3.311 -18.796 2.818 1.00 38.94 109 LEU A C 1
ATOM 810 O O . LEU A 1 109 ? 3.764 -19.801 3.352 1.00 38.94 109 LEU A O 1
ATOM 814 N N . LEU A 1 110 ? 2.056 -18.419 3.078 1.00 45.38 110 LEU A N 1
ATOM 815 C CA . LEU A 1 110 ? 1.221 -19.075 4.101 1.00 45.38 110 LEU A CA 1
ATOM 816 C C . LEU A 1 110 ? 0.868 -20.547 3.776 1.00 45.38 110 LEU A C 1
ATOM 818 O O . LEU A 1 110 ? 0.367 -20.838 2.690 1.00 45.38 110 LEU A O 1
ATOM 822 N N . GLU A 1 111 ? 1.059 -21.449 4.746 1.00 54.50 111 GLU A N 1
ATOM 823 C CA . GLU A 1 111 ? 0.684 -22.876 4.687 1.00 54.50 111 GLU A CA 1
ATOM 824 C C . GLU A 1 111 ? -0.405 -23.274 5.704 1.00 54.50 111 GLU A C 1
ATOM 826 O O . GLU A 1 111 ? -1.212 -24.150 5.409 1.00 54.50 111 GLU A O 1
ATOM 831 N N . SER A 1 112 ? -0.445 -22.648 6.889 1.00 71.69 112 SER A N 1
ATOM 832 C CA . SER A 1 112 ? -1.542 -22.818 7.861 1.00 71.69 112 SER A CA 1
ATOM 833 C C . SER A 1 112 ? -1.621 -21.644 8.838 1.00 71.69 112 SER A C 1
ATOM 835 O O . SER A 1 112 ? -0.630 -20.934 9.022 1.00 71.69 112 SER A O 1
ATOM 837 N N . MET A 1 113 ? -2.764 -21.444 9.498 1.00 81.69 113 MET A N 1
ATOM 838 C CA . MET A 1 113 ? -2.952 -20.397 10.507 1.00 81.69 113 MET A CA 1
ATOM 839 C C . MET A 1 113 ? -3.775 -20.867 11.705 1.00 81.69 113 MET A C 1
ATOM 841 O O . MET A 1 113 ? -4.625 -21.754 11.595 1.00 81.69 113 MET A O 1
ATOM 845 N N . ARG A 1 114 ? -3.557 -20.192 12.836 1.00 87.00 114 ARG A N 1
ATOM 846 C CA . ARG A 1 114 ? -4.388 -20.272 14.037 1.00 87.00 114 ARG A CA 1
ATOM 847 C C . ARG A 1 114 ? -5.037 -18.918 14.289 1.00 87.00 114 ARG A C 1
ATOM 849 O O . ARG A 1 114 ? -4.348 -17.902 14.408 1.00 87.00 114 ARG A O 1
ATOM 856 N N . VAL A 1 115 ? -6.362 -18.915 14.384 1.00 87.94 115 VAL A N 1
ATOM 857 C CA . VAL A 1 115 ? -7.170 -17.703 14.531 1.00 87.94 115 VAL A CA 1
ATOM 858 C C . VAL A 1 115 ? -8.096 -17.826 15.729 1.00 87.94 115 VAL A C 1
ATOM 860 O O . VAL A 1 115 ? -8.891 -18.761 15.824 1.00 87.94 115 VAL A O 1
ATOM 863 N N . VAL A 1 116 ? -8.019 -16.853 16.634 1.00 88.50 116 VAL A N 1
ATOM 864 C CA . VAL A 1 116 ? -8.937 -16.724 17.767 1.00 88.50 116 VAL A CA 1
ATOM 865 C C . VAL A 1 116 ? -10.148 -15.903 17.337 1.00 88.50 116 VAL A C 1
ATOM 867 O O . VAL A 1 116 ? -10.012 -14.771 16.870 1.00 88.50 116 VAL A O 1
ATOM 870 N N . THR A 1 117 ? -11.338 -16.464 17.525 1.00 92.38 117 THR A N 1
ATOM 871 C CA . THR A 1 117 ? -12.626 -15.793 17.312 1.00 92.38 117 THR A CA 1
ATOM 872 C C . THR A 1 117 ? -13.432 -15.801 18.617 1.00 92.38 117 THR A C 1
ATOM 874 O O . THR A 1 117 ? -13.181 -16.649 19.479 1.00 92.38 117 THR A O 1
ATOM 877 N N . PRO A 1 118 ? -14.419 -14.905 18.789 1.00 92.25 118 PRO A N 1
ATOM 878 C CA . PRO A 1 118 ? -15.332 -14.922 19.933 1.00 92.25 118 PRO A CA 1
ATOM 879 C C . PRO A 1 118 ? -16.017 -16.267 20.212 1.00 92.25 118 PRO A C 1
ATOM 881 O O . PRO A 1 118 ? -16.389 -16.526 21.354 1.00 92.25 118 PRO A O 1
ATOM 884 N N . VAL A 1 119 ? -16.177 -17.126 19.201 1.00 95.62 119 VAL A N 1
ATOM 885 C CA . VAL A 1 119 ? -16.846 -18.434 19.329 1.00 95.62 119 VAL A CA 1
ATOM 886 C C . VAL A 1 119 ? -15.884 -19.622 19.402 1.00 95.62 119 VAL A C 1
ATOM 888 O O . VAL A 1 119 ? -16.326 -20.768 19.452 1.00 95.62 119 VAL A O 1
ATOM 891 N N . GLY A 1 120 ? -14.574 -19.373 19.423 1.00 90.88 120 GLY A N 1
ATOM 892 C CA . GLY A 1 120 ? -13.557 -20.414 19.531 1.00 90.88 120 GLY A CA 1
ATOM 893 C C . GLY A 1 120 ? -12.380 -20.211 18.587 1.00 90.88 120 GLY A C 1
ATOM 894 O O . GLY A 1 120 ? -12.229 -19.174 17.939 1.00 90.88 120 GLY A O 1
ATOM 895 N N . ILE A 1 121 ? -11.519 -21.221 18.529 1.00 92.88 121 ILE A N 1
ATOM 896 C CA . ILE A 1 121 ? -10.310 -21.196 17.710 1.00 92.88 121 ILE A CA 1
ATOM 897 C C . ILE A 1 121 ? -10.552 -21.939 16.394 1.00 92.88 121 ILE A C 1
ATOM 899 O O . ILE A 1 121 ? -11.038 -23.068 16.400 1.00 92.88 121 ILE A O 1
ATOM 903 N N . SER A 1 122 ? -10.161 -21.314 15.284 1.00 91.00 122 SER A N 1
ATOM 904 C CA . SER A 1 122 ? -10.042 -21.947 13.970 1.00 91.00 122 SER A CA 1
ATOM 905 C C . SER A 1 122 ? -8.570 -22.211 13.675 1.00 91.00 122 SER A C 1
ATOM 907 O O . SER A 1 122 ? -7.760 -21.286 13.708 1.00 91.00 122 SER A O 1
ATOM 909 N N . GLU A 1 123 ? -8.221 -23.456 13.366 1.00 90.19 123 GLU A N 1
ATOM 910 C CA . GLU A 1 123 ? -6.844 -23.869 13.093 1.00 90.19 123 GLU A CA 1
ATOM 911 C C . GLU A 1 123 ? -6.808 -24.793 11.876 1.00 90.19 123 GLU A C 1
ATOM 913 O O . GLU A 1 123 ? -7.518 -25.802 11.826 1.00 90.19 123 GLU A O 1
ATOM 918 N N . SER A 1 124 ? -6.009 -24.430 10.875 1.00 86.00 124 SER A N 1
ATOM 919 C CA . SER A 1 124 ? -5.795 -25.258 9.691 1.00 86.00 124 SER A CA 1
ATOM 920 C C . SER A 1 124 ? -4.599 -26.194 9.855 1.00 86.00 124 SER A C 1
ATOM 922 O O . SER A 1 124 ? -3.717 -26.007 10.693 1.00 86.00 124 SER A O 1
ATOM 924 N N . ARG A 1 125 ? -4.584 -27.271 9.063 1.00 82.75 125 ARG A N 1
ATOM 925 C CA . ARG A 1 125 ? -3.527 -28.287 9.112 1.00 82.75 125 ARG A CA 1
ATOM 926 C C . ARG A 1 125 ? -2.307 -27.836 8.311 1.00 82.75 125 ARG A C 1
ATOM 928 O O . ARG A 1 125 ? -2.453 -27.360 7.194 1.00 82.75 125 ARG A O 1
ATOM 935 N N . ARG A 1 126 ? -1.116 -28.116 8.842 1.00 81.12 126 ARG A N 1
ATOM 936 C CA . ARG A 1 126 ? 0.187 -27.915 8.183 1.00 81.12 126 ARG A CA 1
ATOM 937 C C . ARG A 1 126 ? 0.426 -29.007 7.144 1.00 81.12 126 ARG A C 1
ATOM 939 O O . ARG A 1 126 ? 0.942 -30.073 7.479 1.00 81.12 126 ARG A O 1
ATOM 946 N N . LEU A 1 127 ? -0.054 -28.793 5.926 1.00 77.00 127 LEU A N 1
ATOM 947 C CA . LEU A 1 127 ? 0.104 -29.729 4.818 1.00 77.00 127 LEU A CA 1
ATOM 948 C C . LEU A 1 127 ? 0.516 -28.959 3.554 1.00 77.00 127 LEU A C 1
ATOM 950 O O . LEU A 1 127 ? -0.032 -27.881 3.319 1.00 77.00 127 LEU A O 1
ATOM 954 N N . PRO A 1 128 ? 1.360 -29.539 2.672 1.00 62.50 128 PRO A N 1
ATOM 955 C CA . PRO A 1 128 ? 1.892 -28.835 1.497 1.00 62.50 128 PRO A CA 1
ATOM 956 C C . PRO A 1 128 ? 0.820 -28.259 0.558 1.00 62.50 128 PRO A C 1
ATOM 958 O O . PRO A 1 128 ? 1.050 -27.268 -0.142 1.00 62.50 128 PRO A O 1
ATOM 961 N N . GLY A 1 129 ? -0.353 -28.893 0.544 1.00 66.50 129 GLY A N 1
ATOM 962 C CA . GLY A 1 129 ? -1.567 -28.448 -0.120 1.00 66.50 129 GLY A CA 1
ATOM 963 C C . GLY A 1 129 ? -2.760 -29.299 0.319 1.00 66.50 129 GLY A C 1
ATOM 964 O O . GLY A 1 129 ? -2.598 -30.416 0.813 1.00 66.50 129 GLY A O 1
ATOM 965 N N . SER A 1 130 ? -3.970 -28.774 0.137 1.00 68.81 130 SER A N 1
ATOM 966 C CA . SER A 1 130 ? -5.216 -29.483 0.433 1.00 68.81 130 SER A CA 1
ATOM 967 C C . SER A 1 130 ? -6.240 -29.218 -0.665 1.00 68.81 130 SER A C 1
ATOM 969 O O . SER A 1 130 ? -6.507 -28.067 -0.998 1.00 68.81 130 SER A O 1
ATOM 971 N N . GLY A 1 131 ? -6.826 -30.288 -1.207 1.00 76.12 131 GLY A N 1
ATOM 972 C CA . GLY A 1 131 ? -8.014 -30.224 -2.068 1.00 76.12 131 GLY A CA 1
ATOM 973 C C . GLY A 1 131 ? -9.325 -30.424 -1.300 1.00 76.12 131 GLY A C 1
ATOM 974 O O . GLY A 1 131 ? -10.384 -30.550 -1.909 1.00 76.12 131 GLY A O 1
ATOM 975 N N . ALA A 1 132 ? -9.266 -30.515 0.032 1.00 82.56 132 ALA A N 1
ATOM 976 C CA . ALA A 1 132 ? -10.429 -30.792 0.865 1.00 82.56 132 ALA A CA 1
ATOM 977 C C . ALA A 1 132 ? -11.259 -29.518 1.094 1.00 82.56 132 ALA A C 1
ATOM 979 O O . ALA A 1 132 ? -11.119 -28.852 2.118 1.00 82.56 132 ALA A O 1
ATOM 980 N N . GLY A 1 133 ? -12.137 -29.209 0.137 1.00 86.75 133 GLY A N 1
ATOM 981 C CA . GLY A 1 133 ? -13.101 -28.110 0.230 1.00 86.75 133 GLY A CA 1
ATOM 982 C C . GLY A 1 133 ? -12.473 -26.706 0.214 1.00 86.75 133 GLY A C 1
ATOM 983 O O . GLY A 1 133 ? -11.289 -26.549 -0.091 1.00 86.75 133 GLY A O 1
ATOM 984 N N . PRO A 1 134 ? -13.272 -25.659 0.501 1.00 84.38 134 PRO A N 1
ATOM 985 C CA . PRO A 1 134 ? -12.773 -24.292 0.610 1.00 84.38 134 PRO A CA 1
ATOM 986 C C . PRO A 1 134 ? -11.687 -24.160 1.683 1.00 84.38 134 PRO A C 1
ATOM 988 O O . PRO A 1 134 ? -11.817 -24.692 2.783 1.00 84.38 134 PRO A O 1
ATOM 991 N N . SER A 1 135 ? -10.628 -23.410 1.372 1.00 83.19 135 SER A N 1
ATOM 992 C CA . SER A 1 135 ? -9.542 -23.157 2.321 1.00 83.19 135 SER A CA 1
ATOM 993 C C . SER A 1 135 ? -10.040 -22.293 3.491 1.00 83.19 135 SER A C 1
ATOM 995 O O . SER A 1 135 ? -10.504 -21.176 3.242 1.00 83.19 135 SER A O 1
ATOM 997 N N . PRO A 1 136 ? -9.913 -22.752 4.753 1.00 86.06 136 PRO A N 1
ATOM 998 C CA . PRO A 1 136 ? -10.240 -21.929 5.917 1.00 86.06 136 PRO A CA 1
ATOM 999 C C . PRO A 1 136 ? -9.327 -20.699 6.008 1.00 86.06 136 PRO A C 1
ATOM 1001 O O . PRO A 1 136 ? -9.779 -19.623 6.375 1.00 86.06 136 PRO A O 1
ATOM 1004 N N . ASP A 1 137 ? -8.069 -20.817 5.586 1.00 83.81 137 ASP A N 1
ATOM 1005 C CA . ASP A 1 137 ? -7.080 -19.737 5.634 1.00 83.81 137 ASP A CA 1
ATOM 1006 C C . ASP A 1 137 ? -7.497 -18.545 4.768 1.00 83.81 137 ASP A C 1
ATOM 1008 O O . ASP A 1 137 ? -7.414 -17.388 5.184 1.00 83.81 137 ASP A O 1
ATOM 1012 N N . ARG A 1 138 ? -8.030 -18.828 3.572 1.00 83.75 138 ARG A N 1
ATOM 1013 C CA . ARG A 1 138 ? -8.515 -17.795 2.646 1.00 83.75 138 ARG A CA 1
ATOM 1014 C C . ARG A 1 138 ? -9.736 -17.034 3.159 1.00 83.75 138 ARG A C 1
ATOM 1016 O O . ARG A 1 138 ? -10.010 -15.963 2.632 1.00 83.75 138 ARG A O 1
ATOM 1023 N N . LEU A 1 139 ? -10.450 -17.545 4.166 1.00 89.75 139 LEU A N 1
ATOM 1024 C CA . LEU A 1 139 ? -11.526 -16.797 4.823 1.00 89.75 139 LEU A CA 1
ATOM 1025 C C . LEU A 1 139 ? -10.973 -15.632 5.655 1.00 89.75 139 LEU A C 1
ATOM 1027 O O . LEU A 1 139 ? -11.588 -14.571 5.710 1.00 89.75 139 LEU A O 1
ATOM 1031 N N . PHE A 1 140 ? -9.827 -15.824 6.312 1.00 90.31 140 PHE A N 1
ATOM 1032 C CA . PHE A 1 140 ? -9.257 -14.836 7.230 1.00 90.31 140 PHE A CA 1
ATOM 1033 C C . PHE A 1 140 ? -8.289 -13.864 6.547 1.00 90.31 140 PHE A C 1
ATOM 1035 O O . PHE A 1 140 ? -8.122 -12.735 7.019 1.00 90.31 140 PHE A O 1
ATOM 1042 N N . LEU A 1 141 ? -7.669 -14.260 5.432 1.00 85.19 141 LEU A N 1
ATOM 1043 C CA . LEU A 1 141 ? -6.838 -13.365 4.624 1.00 85.19 141 LEU A CA 1
ATOM 1044 C C . LEU A 1 141 ? -7.677 -12.226 4.032 1.00 85.19 141 LEU A C 1
ATOM 1046 O O . LEU A 1 141 ? -8.719 -12.455 3.427 1.00 85.19 141 LEU A O 1
ATOM 1050 N N . GLY A 1 142 ? -7.226 -10.985 4.229 1.00 86.75 142 GLY A N 1
ATOM 1051 C CA . GLY A 1 142 ? -7.981 -9.795 3.823 1.00 86.75 142 GLY A CA 1
ATOM 1052 C C . GLY A 1 142 ? -9.197 -9.490 4.704 1.00 86.75 142 GLY A C 1
ATOM 1053 O O . GLY A 1 142 ? -9.966 -8.598 4.375 1.00 86.75 142 GLY A O 1
ATOM 1054 N N . SER A 1 143 ? -9.381 -10.184 5.837 1.00 92.75 143 SER A N 1
ATOM 1055 C CA . SER A 1 143 ? -10.502 -9.919 6.753 1.00 92.75 143 SER A CA 1
ATOM 1056 C C . SER A 1 143 ? -10.354 -8.627 7.561 1.00 92.75 143 SER A C 1
ATOM 1058 O O . SER A 1 143 ? -11.301 -8.229 8.236 1.00 92.75 143 SER A O 1
ATOM 1060 N N . GLU A 1 144 ? -9.182 -7.985 7.535 1.00 94.44 144 GLU A N 1
ATOM 1061 C CA . GLU A 1 144 ? -8.901 -6.713 8.218 1.00 94.44 144 GLU A CA 1
ATOM 1062 C C . GLU A 1 144 ? -9.309 -6.716 9.705 1.00 94.44 144 GLU A C 1
ATOM 1064 O O . GLU A 1 144 ? -9.849 -5.747 10.236 1.00 94.44 144 GLU A O 1
ATOM 1069 N N . GLY A 1 145 ? -9.104 -7.849 10.385 1.00 92.44 145 GLY A N 1
ATOM 1070 C CA . GLY A 1 145 ? -9.441 -8.019 11.802 1.00 92.44 145 GLY A CA 1
ATOM 1071 C C . GLY A 1 145 ? -10.941 -8.114 12.092 1.00 92.44 145 GLY A C 1
ATOM 1072 O O . GLY A 1 145 ? -11.339 -8.024 13.249 1.00 92.44 145 GLY A O 1
ATOM 1073 N N . THR A 1 146 ? -11.789 -8.285 11.073 1.00 95.62 146 THR A N 1
ATOM 1074 C CA . THR A 1 146 ? -13.247 -8.386 11.254 1.00 95.62 146 THR A CA 1
ATOM 1075 C C . THR A 1 146 ? -13.718 -9.796 11.612 1.00 95.62 146 THR A C 1
ATOM 1077 O O . THR A 1 146 ? -14.812 -9.934 12.154 1.00 95.62 146 THR A O 1
ATOM 1080 N N . LEU A 1 147 ? -12.930 -10.841 11.337 1.00 95.06 147 LEU A N 1
ATOM 1081 C CA . LEU A 1 147 ? -13.348 -12.242 11.523 1.00 95.06 147 LEU A CA 1
ATOM 1082 C C . LEU A 1 147 ? -12.603 -12.981 12.639 1.00 95.06 147 LEU A C 1
ATOM 1084 O O . LEU A 1 147 ? -13.090 -13.998 13.122 1.00 95.06 147 LEU A O 1
ATOM 1088 N N . GLY A 1 148 ? -11.448 -12.478 13.066 1.00 90.94 148 GLY A N 1
ATOM 1089 C CA . GLY A 1 148 ? -10.678 -13.050 14.162 1.00 90.94 148 GLY A CA 1
ATOM 1090 C C . GLY A 1 148 ? -9.338 -12.353 14.346 1.00 90.94 148 GLY A C 1
ATOM 1091 O O . GLY A 1 148 ? -8.980 -11.452 13.585 1.00 90.94 148 GLY A O 1
ATOM 1092 N N . ILE A 1 149 ? -8.598 -12.792 15.358 1.00 87.50 149 ILE A N 1
ATOM 1093 C CA . ILE A 1 149 ? -7.219 -12.384 15.619 1.00 87.50 149 ILE A CA 1
ATOM 1094 C C . ILE A 1 149 ? -6.324 -13.549 15.212 1.00 87.50 149 ILE A C 1
ATOM 1096 O O . ILE A 1 149 ? -6.389 -14.621 15.814 1.00 87.50 149 ILE A O 1
ATOM 1100 N N . ILE A 1 150 ? -5.510 -13.349 14.176 1.00 87.12 150 ILE A N 1
ATOM 1101 C CA . ILE A 1 150 ? -4.494 -14.325 13.775 1.00 87.12 150 ILE A CA 1
ATOM 1102 C C . ILE A 1 150 ? -3.404 -14.304 14.847 1.00 87.12 150 ILE A C 1
ATOM 1104 O O . ILE A 1 150 ? -2.799 -13.260 15.085 1.00 87.12 150 ILE A O 1
ATOM 1108 N N . THR A 1 151 ? -3.184 -15.436 15.512 1.00 80.75 151 THR A N 1
ATOM 1109 C CA . THR A 1 151 ? -2.177 -15.559 16.579 1.00 80.75 151 THR A CA 1
ATOM 1110 C C . THR A 1 151 ? -0.931 -16.293 16.113 1.00 80.75 151 THR A C 1
ATOM 1112 O O . THR A 1 151 ? 0.151 -16.018 16.614 1.00 80.75 151 THR A O 1
ATOM 1115 N N . GLU A 1 152 ? -1.071 -17.211 15.154 1.00 83.19 152 GLU A N 1
ATOM 1116 C CA . GLU A 1 152 ? 0.042 -17.977 14.587 1.00 83.19 152 GLU A CA 1
ATOM 1117 C C . GLU A 1 152 ? -0.165 -18.164 13.082 1.00 83.19 152 GLU A C 1
ATOM 1119 O O . GLU A 1 152 ? -1.299 -18.336 12.621 1.00 83.19 152 GLU A O 1
ATOM 1124 N N . ALA A 1 153 ? 0.929 -18.176 12.320 1.00 76.12 153 ALA A N 1
ATOM 1125 C CA . ALA A 1 153 ? 0.916 -18.491 10.898 1.00 76.12 153 ALA A CA 1
ATOM 1126 C C . ALA A 1 153 ? 2.183 -19.273 10.519 1.00 76.12 153 ALA A C 1
ATOM 1128 O O . ALA A 1 153 ? 3.282 -18.934 10.954 1.00 76.12 153 ALA A O 1
ATOM 1129 N N . TRP A 1 154 ? 2.027 -20.314 9.705 1.00 72.12 154 TRP A N 1
ATOM 1130 C CA . TRP A 1 154 ? 3.131 -21.093 9.145 1.00 72.12 154 TRP A CA 1
ATOM 1131 C C . TRP A 1 154 ? 3.466 -20.570 7.767 1.00 72.12 154 TRP A C 1
ATOM 1133 O O . TRP A 1 154 ? 2.592 -20.525 6.903 1.00 72.12 154 TRP A O 1
ATOM 1143 N N . MET A 1 155 ? 4.726 -20.197 7.574 1.00 66.56 155 MET A N 1
ATOM 1144 C CA . MET A 1 155 ? 5.204 -19.553 6.357 1.00 66.56 155 MET A CA 1
ATOM 1145 C C . MET A 1 155 ? 6.256 -20.433 5.693 1.00 66.56 155 MET A C 1
ATOM 1147 O O . MET A 1 155 ? 7.134 -20.965 6.373 1.00 66.56 155 MET A O 1
ATOM 1151 N N . ARG A 1 156 ? 6.199 -20.585 4.369 1.00 61.28 156 ARG A N 1
ATOM 1152 C CA . ARG A 1 156 ? 7.286 -21.227 3.628 1.00 61.28 156 ARG A CA 1
ATOM 1153 C C . ARG A 1 156 ? 8.469 -20.268 3.613 1.00 61.28 156 ARG A C 1
ATOM 1155 O O . ARG A 1 156 ? 8.320 -19.065 3.433 1.00 61.28 156 ARG A O 1
ATOM 1162 N N . LEU A 1 157 ? 9.656 -20.821 3.785 1.00 68.94 157 LEU A N 1
ATOM 1163 C CA . LEU A 1 157 ? 10.899 -20.072 3.722 1.00 68.94 157 LEU A CA 1
ATOM 1164 C C . LEU A 1 157 ? 11.618 -20.415 2.420 1.00 68.94 157 LEU A C 1
ATOM 1166 O O . LEU A 1 157 ? 11.406 -21.478 1.835 1.00 68.94 157 LEU A O 1
ATOM 1170 N N . GLN A 1 158 ? 12.462 -19.500 1.969 1.00 66.00 158 GLN A N 1
ATOM 1171 C CA . GLN A 1 158 ? 13.404 -19.725 0.881 1.00 66.00 158 GLN A CA 1
ATOM 1172 C C . GLN A 1 158 ? 14.811 -19.494 1.425 1.00 66.00 158 GLN A C 1
ATOM 1174 O O . GLN A 1 158 ? 15.004 -18.689 2.341 1.00 66.00 158 GLN A O 1
ATOM 1179 N N . GLU A 1 159 ? 15.797 -20.195 0.869 1.00 78.00 159 GLU A N 1
ATOM 1180 C CA . GLU A 1 159 ? 17.190 -19.897 1.182 1.00 78.00 159 GLU A CA 1
ATOM 1181 C C . GLU A 1 159 ? 17.526 -18.450 0.800 1.00 78.00 159 GLU A C 1
ATOM 1183 O O . GLU A 1 159 ? 16.974 -17.876 -0.142 1.00 78.00 159 GLU A O 1
ATOM 1188 N N . ARG A 1 160 ? 18.450 -17.837 1.546 1.00 82.44 160 ARG A N 1
ATOM 1189 C CA . ARG A 1 160 ? 18.881 -16.468 1.265 1.00 82.44 160 ARG A CA 1
ATOM 1190 C C . ARG A 1 160 ? 19.553 -16.418 -0.115 1.00 82.44 160 ARG A C 1
ATOM 1192 O O . ARG A 1 160 ? 20.509 -17.166 -0.329 1.00 82.44 160 ARG A O 1
ATOM 1199 N N . PRO A 1 161 ? 19.146 -15.502 -1.015 1.00 78.44 161 PRO A N 1
ATOM 1200 C CA . PRO A 1 161 ? 19.784 -15.378 -2.316 1.00 78.44 161 PRO A CA 1
ATOM 1201 C C . PRO A 1 161 ? 21.288 -15.104 -2.216 1.00 78.44 161 PRO A C 1
ATOM 1203 O O . PRO A 1 161 ? 21.715 -14.209 -1.480 1.00 78.44 161 PRO A O 1
ATOM 1206 N N . ARG A 1 162 ? 22.073 -15.873 -2.976 1.00 89.25 162 ARG A N 1
ATOM 1207 C CA . ARG A 1 162 ? 23.534 -15.745 -3.111 1.00 89.25 162 ARG A CA 1
ATOM 1208 C C . ARG A 1 162 ? 23.933 -15.137 -4.453 1.00 89.25 162 ARG A C 1
ATOM 1210 O O . ARG A 1 162 ? 24.959 -14.475 -4.528 1.00 89.25 162 ARG A O 1
ATOM 1217 N N . TRP A 1 163 ? 23.091 -15.298 -5.473 1.00 87.31 163 TRP A N 1
ATOM 1218 C CA . TRP A 1 163 ? 23.264 -14.701 -6.793 1.00 87.31 163 TRP A CA 1
ATOM 1219 C C . TRP A 1 163 ? 22.280 -13.563 -6.983 1.00 87.31 163 TRP A C 1
ATOM 1221 O O . TRP A 1 163 ? 21.087 -13.710 -6.712 1.00 87.31 163 TRP A O 1
ATOM 1231 N N . ARG A 1 164 ? 22.784 -12.419 -7.444 1.00 87.38 164 ARG A N 1
ATOM 1232 C CA . ARG A 1 164 ? 21.991 -11.216 -7.688 1.00 87.38 164 ARG A CA 1
ATOM 1233 C C . ARG A 1 164 ? 22.514 -10.496 -8.915 1.00 87.38 164 ARG A C 1
ATOM 1235 O O . ARG A 1 164 ? 23.705 -10.221 -9.005 1.00 87.38 164 ARG A O 1
ATOM 1242 N N . ALA A 1 165 ? 21.616 -10.125 -9.814 1.00 87.81 165 ALA A N 1
ATOM 1243 C CA . ALA A 1 165 ? 21.927 -9.254 -10.936 1.00 87.81 165 ALA A CA 1
ATOM 1244 C C . ALA A 1 165 ? 20.772 -8.276 -11.138 1.00 87.81 165 ALA A C 1
ATOM 1246 O O . ALA A 1 165 ? 19.609 -8.637 -10.979 1.00 87.81 165 ALA A O 1
ATOM 1247 N N . GLY A 1 166 ? 21.070 -7.032 -11.491 1.00 89.75 166 GLY A N 1
ATOM 1248 C CA . GLY A 1 166 ? 20.036 -6.046 -11.772 1.00 89.75 166 GLY A CA 1
ATOM 1249 C C . GLY A 1 166 ? 20.538 -4.929 -12.665 1.00 89.75 166 GLY A C 1
ATOM 1250 O O . GLY A 1 166 ? 21.742 -4.722 -12.802 1.00 89.75 166 GLY A O 1
ATOM 1251 N N . THR A 1 167 ? 19.599 -4.227 -13.284 1.00 90.81 167 THR A N 1
ATOM 1252 C CA . THR A 1 167 ? 19.868 -3.056 -14.115 1.00 90.81 167 THR A CA 1
ATOM 1253 C C . THR A 1 167 ? 18.655 -2.130 -14.140 1.00 90.81 167 THR A C 1
ATOM 1255 O O . THR A 1 167 ? 17.561 -2.498 -13.706 1.00 90.81 167 THR A O 1
ATOM 1258 N N . SER A 1 168 ? 18.845 -0.925 -14.662 1.00 91.12 168 SER A N 1
ATOM 1259 C CA . SER A 1 168 ? 17.757 -0.052 -15.086 1.00 91.12 168 SER A CA 1
ATOM 1260 C C . SER A 1 168 ? 17.774 0.090 -16.604 1.00 91.12 168 SER A C 1
ATOM 1262 O O . SER A 1 168 ? 18.840 0.156 -17.218 1.00 91.12 168 SER A O 1
ATOM 1264 N N . VAL A 1 169 ? 16.591 0.141 -17.207 1.00 94.25 169 VAL A N 1
ATOM 1265 C CA . VAL A 1 169 ? 16.402 0.374 -18.640 1.00 94.25 169 VAL A CA 1
ATOM 1266 C C . VAL A 1 169 ? 15.593 1.648 -18.821 1.00 94.25 169 VAL A C 1
ATOM 1268 O O . VAL A 1 169 ? 14.528 1.798 -18.224 1.00 94.25 169 VAL A O 1
ATOM 1271 N N . ARG A 1 170 ? 16.125 2.591 -19.596 1.00 94.94 170 ARG A N 1
ATOM 1272 C CA . ARG A 1 170 ? 15.482 3.872 -19.891 1.00 94.94 170 ARG A CA 1
ATOM 1273 C C . ARG A 1 170 ? 14.690 3.768 -21.184 1.00 94.94 170 ARG A C 1
ATOM 1275 O O . ARG A 1 170 ? 15.116 3.091 -22.112 1.00 94.94 170 ARG A O 1
ATOM 1282 N N . PHE A 1 171 ? 13.577 4.482 -21.244 1.00 96.31 171 PHE A N 1
ATOM 1283 C CA . PHE A 1 171 ? 12.744 4.587 -22.434 1.00 96.31 171 PHE A CA 1
ATOM 1284 C C . PHE A 1 171 ? 12.473 6.060 -22.738 1.00 96.31 171 PHE A C 1
ATOM 1286 O O . PHE A 1 171 ? 12.256 6.869 -21.828 1.00 96.31 171 PHE A O 1
ATOM 1293 N N . SER A 1 172 ? 12.480 6.408 -24.021 1.00 95.31 172 SER A N 1
ATOM 1294 C CA . SER A 1 172 ? 12.108 7.738 -24.515 1.00 95.31 172 SER A CA 1
ATOM 1295 C C . SER A 1 172 ? 10.592 7.950 -24.556 1.00 95.31 172 SER A C 1
ATOM 1297 O O . SER A 1 172 ? 10.149 9.092 -24.492 1.00 95.31 172 SER A O 1
ATOM 1299 N N . ASP A 1 173 ? 9.822 6.861 -24.601 1.00 94.06 173 ASP A N 1
ATOM 1300 C CA . ASP A 1 173 ? 8.364 6.832 -24.695 1.00 94.06 173 ASP A CA 1
ATOM 1301 C C . ASP A 1 173 ? 7.755 5.906 -23.622 1.00 94.06 173 ASP A C 1
ATOM 1303 O O . ASP A 1 173 ? 8.306 4.845 -23.309 1.00 94.06 173 ASP A O 1
ATOM 1307 N N . TYR A 1 174 ? 6.637 6.322 -23.020 1.00 95.56 174 TYR A N 1
ATOM 1308 C CA . TYR A 1 174 ? 6.014 5.589 -21.913 1.00 95.56 174 TYR A CA 1
ATOM 1309 C C . TYR A 1 174 ? 5.260 4.346 -22.395 1.00 95.56 174 TYR A C 1
ATOM 1311 O O . TYR A 1 174 ? 5.316 3.311 -21.731 1.00 95.56 174 TYR A O 1
ATOM 1319 N N . GLU A 1 175 ? 4.608 4.400 -23.561 1.00 97.00 175 GLU A N 1
ATOM 1320 C CA . GLU A 1 175 ? 3.884 3.247 -24.116 1.00 97.00 175 GLU A CA 1
ATOM 1321 C C . GLU A 1 175 ? 4.844 2.090 -24.417 1.00 97.00 175 GLU A C 1
ATOM 1323 O O . GLU A 1 175 ? 4.579 0.939 -24.066 1.00 97.00 175 GLU A O 1
ATOM 1328 N N . SER A 1 176 ? 6.012 2.414 -24.969 1.00 97.81 176 SER A N 1
ATOM 1329 C CA . SER A 1 176 ? 7.111 1.481 -25.213 1.00 97.81 176 SER A CA 1
ATOM 1330 C C . SER A 1 176 ? 7.631 0.856 -23.912 1.00 97.81 176 SER A C 1
ATOM 1332 O O . SER A 1 176 ? 7.832 -0.358 -23.837 1.00 97.81 176 SER A O 1
ATOM 1334 N N . ALA A 1 177 ? 7.767 1.653 -22.847 1.00 97.94 177 ALA A N 1
ATOM 1335 C CA . ALA A 1 177 ? 8.169 1.162 -21.529 1.00 97.94 177 ALA A CA 1
ATOM 1336 C C . ALA A 1 177 ? 7.130 0.203 -20.916 1.00 97.94 177 ALA A C 1
ATOM 1338 O O . ALA A 1 177 ? 7.483 -0.828 -20.334 1.00 97.94 177 ALA A O 1
ATOM 1339 N N . VAL A 1 178 ? 5.839 0.507 -21.075 1.00 98.44 178 VAL A N 1
ATOM 1340 C CA . VAL A 1 178 ? 4.726 -0.357 -20.651 1.00 98.44 178 VAL A CA 1
ATOM 1341 C C . VAL A 1 178 ? 4.721 -1.661 -21.452 1.00 98.44 178 VAL A C 1
ATOM 1343 O O . VAL A 1 178 ? 4.607 -2.736 -20.859 1.00 98.44 178 VAL A O 1
ATOM 1346 N N . ALA A 1 179 ? 4.905 -1.593 -22.774 1.00 98.50 179 ALA A N 1
ATOM 1347 C CA . ALA A 1 179 ? 4.970 -2.763 -23.648 1.00 98.50 179 ALA A CA 1
ATOM 1348 C C . ALA A 1 179 ? 6.147 -3.686 -23.290 1.00 98.50 179 ALA A C 1
ATOM 1350 O O . ALA A 1 179 ? 5.949 -4.891 -23.127 1.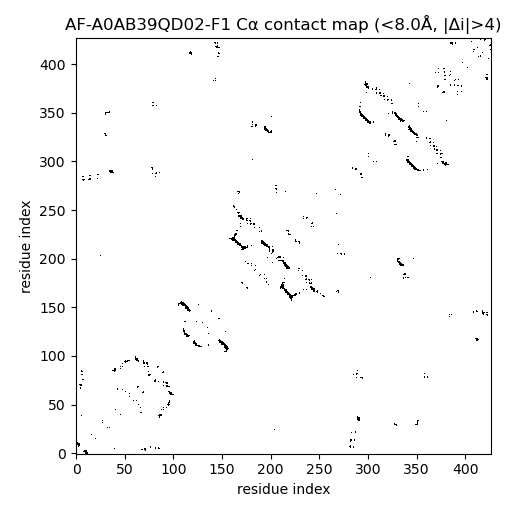00 98.50 179 ALA A O 1
ATOM 1351 N N . ALA A 1 180 ? 7.335 -3.119 -23.054 1.00 98.56 180 ALA A N 1
ATOM 1352 C CA . ALA A 1 180 ? 8.500 -3.854 -22.565 1.00 98.56 180 ALA A CA 1
ATOM 1353 C C . ALA A 1 180 ? 8.220 -4.547 -21.227 1.00 98.56 180 ALA A C 1
ATOM 1355 O O . ALA A 1 180 ? 8.522 -5.726 -21.038 1.00 98.56 180 ALA A O 1
ATOM 1356 N N . THR A 1 181 ? 7.597 -3.820 -20.299 1.00 98.50 181 THR A N 1
ATOM 1357 C CA . THR A 1 181 ? 7.264 -4.339 -18.971 1.00 98.50 181 THR A CA 1
ATOM 1358 C C . THR A 1 181 ? 6.284 -5.512 -19.061 1.00 98.50 181 THR A C 1
ATOM 1360 O O . THR A 1 181 ? 6.472 -6.531 -18.392 1.00 98.50 181 THR A O 1
ATOM 1363 N N . ARG A 1 182 ? 5.279 -5.412 -19.941 1.00 98.56 182 ARG A N 1
ATOM 1364 C CA . ARG A 1 182 ? 4.354 -6.507 -20.253 1.00 98.56 182 ARG A CA 1
ATOM 1365 C C . ARG A 1 182 ? 5.083 -7.714 -20.843 1.00 98.56 182 ARG A C 1
ATOM 1367 O O . ARG A 1 182 ? 4.849 -8.829 -20.384 1.00 98.56 182 ARG A O 1
ATOM 1374 N N . ALA A 1 183 ? 5.977 -7.507 -21.810 1.00 98.62 183 ALA A N 1
ATOM 1375 C CA . ALA A 1 183 ? 6.751 -8.587 -22.421 1.00 98.62 183 ALA A CA 1
ATOM 1376 C C . ALA A 1 183 ? 7.597 -9.338 -21.379 1.00 98.62 183 ALA A C 1
ATOM 1378 O O . ALA A 1 183 ? 7.591 -10.569 -21.346 1.00 98.62 183 ALA A O 1
ATOM 1379 N N . VAL A 1 184 ? 8.254 -8.616 -20.463 1.00 98.12 184 VAL A N 1
ATOM 1380 C CA . VAL A 1 184 ? 8.992 -9.226 -19.346 1.00 98.12 184 VAL A CA 1
ATOM 1381 C C . VAL A 1 184 ? 8.049 -10.000 -18.419 1.00 98.12 184 VAL A C 1
ATOM 1383 O O . VAL A 1 184 ? 8.345 -11.147 -18.089 1.00 98.12 184 VAL A O 1
ATOM 1386 N N . ALA A 1 185 ? 6.898 -9.438 -18.038 1.00 94.81 185 ALA A N 1
ATOM 1387 C CA . ALA A 1 185 ? 5.928 -10.110 -17.167 1.00 94.81 185 ALA A CA 1
ATOM 1388 C C . ALA A 1 185 ? 5.355 -11.404 -17.781 1.00 94.81 185 ALA A C 1
ATOM 1390 O O . ALA A 1 185 ? 5.080 -12.363 -17.063 1.00 94.81 185 ALA A O 1
ATOM 1391 N N . GLN A 1 186 ? 5.208 -11.451 -19.107 1.00 97.44 186 GLN A N 1
ATOM 1392 C CA . GLN A 1 186 ? 4.662 -12.595 -19.846 1.00 97.44 186 GLN A CA 1
ATOM 1393 C C . GLN A 1 186 ? 5.728 -13.612 -20.288 1.00 97.44 186 GLN A C 1
ATOM 1395 O O . GLN A 1 186 ? 5.389 -14.694 -20.760 1.00 97.44 186 GLN A O 1
ATOM 1400 N N . SER A 1 187 ? 7.014 -13.299 -20.113 1.00 97.19 187 SER A N 1
ATOM 1401 C CA . SER A 1 187 ? 8.129 -14.146 -20.561 1.00 97.19 187 SER A CA 1
ATOM 1402 C C . SER A 1 187 ? 8.354 -15.415 -19.729 1.00 97.19 187 SER A C 1
ATOM 1404 O O . SER A 1 187 ? 9.079 -16.307 -20.162 1.00 97.19 187 SER A O 1
ATOM 1406 N N . GLY A 1 188 ? 7.798 -15.484 -18.514 1.00 89.81 188 GLY A N 1
ATOM 1407 C CA . GLY A 1 188 ? 8.099 -16.546 -17.548 1.00 89.81 188 GLY A CA 1
ATOM 1408 C C . GLY A 1 188 ? 9.480 -16.434 -16.885 1.00 89.81 188 GLY A C 1
ATOM 1409 O O . GLY A 1 188 ? 9.858 -17.329 -16.135 1.00 89.81 188 GLY A O 1
ATOM 1410 N N . LEU A 1 189 ? 10.225 -15.342 -17.115 1.00 90.31 189 LEU A N 1
ATOM 1411 C CA . LEU A 1 189 ? 11.532 -15.105 -16.483 1.00 90.31 189 LEU A CA 1
ATOM 1412 C C . LEU A 1 189 ? 11.433 -14.837 -14.972 1.00 90.31 189 LEU A C 1
ATOM 1414 O O . LEU A 1 189 ? 12.408 -15.050 -14.261 1.00 90.31 189 LEU A O 1
ATOM 1418 N N . ASN A 1 190 ? 10.271 -14.390 -14.483 1.00 87.12 190 ASN A N 1
ATOM 1419 C CA . ASN A 1 190 ? 9.971 -14.169 -13.061 1.00 87.12 190 ASN A CA 1
ATOM 1420 C C . ASN A 1 190 ? 11.053 -13.364 -12.304 1.00 87.12 190 ASN A C 1
ATOM 1422 O O . ASN A 1 190 ? 11.614 -13.854 -11.321 1.00 87.12 190 ASN A O 1
ATOM 1426 N N . PRO A 1 191 ? 11.371 -12.130 -12.743 1.00 90.12 191 PRO A N 1
ATOM 1427 C CA . PRO A 1 191 ? 12.325 -11.286 -12.031 1.00 90.12 191 PRO A CA 1
ATOM 1428 C C . PRO A 1 191 ? 11.864 -11.007 -10.592 1.00 90.12 191 PRO A C 1
ATOM 1430 O O . PRO A 1 191 ? 10.687 -10.757 -10.337 1.00 90.12 191 PRO A O 1
ATOM 1433 N N . ALA A 1 192 ? 12.815 -10.951 -9.659 1.00 85.25 192 ALA A N 1
ATOM 1434 C CA . ALA A 1 192 ? 12.572 -10.543 -8.274 1.00 85.25 192 ALA A CA 1
ATOM 1435 C C . ALA A 1 192 ? 12.140 -9.066 -8.161 1.00 85.25 192 ALA A C 1
ATOM 1437 O O . ALA A 1 192 ? 11.505 -8.664 -7.187 1.00 85.25 192 ALA A O 1
ATOM 1438 N N . ASN A 1 193 ? 12.492 -8.236 -9.148 1.00 87.38 193 ASN A N 1
ATOM 1439 C CA . ASN A 1 193 ? 12.014 -6.864 -9.274 1.00 87.38 193 ASN A CA 1
ATOM 1440 C C . ASN A 1 193 ? 11.740 -6.537 -10.744 1.00 87.38 193 ASN A C 1
ATOM 1442 O O . ASN A 1 193 ? 12.615 -6.726 -11.586 1.00 87.38 193 ASN A O 1
ATOM 1446 N N . CYS A 1 194 ? 10.542 -6.034 -11.028 1.00 92.56 194 CYS A N 1
ATOM 1447 C CA . CYS A 1 194 ? 10.144 -5.498 -12.324 1.00 92.56 194 CYS A CA 1
ATOM 1448 C C . CYS A 1 194 ? 9.227 -4.302 -12.068 1.00 92.56 194 CYS A C 1
ATOM 1450 O O . CYS A 1 194 ? 8.018 -4.455 -11.893 1.00 92.56 194 CYS A O 1
ATOM 1452 N N . ARG A 1 195 ? 9.828 -3.118 -11.926 1.00 93.69 195 ARG A N 1
ATOM 1453 C CA . ARG A 1 195 ? 9.117 -1.886 -11.560 1.00 93.69 195 ARG A CA 1
ATOM 1454 C C . ARG A 1 195 ? 9.323 -0.820 -12.615 1.00 93.69 195 ARG A C 1
ATOM 1456 O O . ARG A 1 195 ? 10.446 -0.363 -12.810 1.00 93.69 195 ARG A O 1
ATOM 1463 N N . LEU A 1 196 ? 8.237 -0.421 -13.264 1.00 96.31 196 LEU A N 1
ATOM 1464 C CA . LEU A 1 196 ? 8.239 0.680 -14.217 1.00 96.31 196 LEU A CA 1
ATOM 1465 C C . LEU A 1 196 ? 7.940 1.987 -13.490 1.00 96.31 196 LEU A C 1
ATOM 1467 O O . LEU A 1 196 ? 6.934 2.083 -12.800 1.00 96.31 196 LEU A O 1
ATOM 1471 N N . LEU A 1 197 ? 8.788 2.986 -13.667 1.00 94.56 197 LEU A N 1
ATOM 1472 C CA . LEU A 1 197 ? 8.610 4.353 -13.189 1.00 94.56 197 LEU A CA 1
ATOM 1473 C C . LEU A 1 197 ? 8.272 5.221 -14.399 1.00 94.56 197 LEU A C 1
ATOM 1475 O O . LEU A 1 197 ? 9.011 5.166 -15.386 1.00 94.56 197 LEU A O 1
ATOM 1479 N N . ASP A 1 198 ? 7.201 6.014 -14.347 1.00 94.94 198 ASP A N 1
ATOM 1480 C CA . ASP A 1 198 ? 7.021 7.069 -15.346 1.00 94.94 198 ASP A CA 1
ATOM 1481 C C . ASP A 1 198 ? 8.080 8.178 -15.180 1.00 94.94 198 ASP A C 1
ATOM 1483 O O . ASP A 1 198 ? 8.854 8.204 -14.214 1.00 94.94 198 ASP A O 1
ATOM 1487 N N . ALA A 1 199 ? 8.145 9.093 -16.146 1.00 91.88 199 ALA A N 1
ATOM 1488 C CA . ALA A 1 199 ? 9.107 10.190 -16.127 1.00 91.88 199 ALA A CA 1
ATOM 1489 C C . ALA A 1 199 ? 8.990 11.089 -14.881 1.00 91.88 199 ALA A C 1
ATOM 1491 O O . ALA A 1 199 ? 10.003 11.551 -14.352 1.00 91.88 199 ALA A O 1
ATOM 1492 N N . THR A 1 200 ? 7.772 11.338 -14.393 1.00 90.19 200 THR A N 1
ATOM 1493 C CA . THR A 1 200 ? 7.534 12.203 -13.231 1.00 90.19 200 THR A CA 1
ATOM 1494 C C . THR A 1 200 ? 7.991 11.530 -11.937 1.00 90.19 200 THR A C 1
ATOM 1496 O O . THR A 1 200 ? 8.690 12.148 -11.135 1.00 90.19 200 THR A O 1
ATOM 1499 N N . GLU A 1 201 ? 7.677 10.252 -11.753 1.00 88.31 201 GLU A N 1
ATOM 1500 C CA . GLU A 1 201 ? 8.105 9.443 -10.617 1.00 88.31 201 GLU A CA 1
ATOM 1501 C C . GLU A 1 201 ? 9.634 9.293 -10.609 1.00 88.31 201 GLU A C 1
ATOM 1503 O O . GLU A 1 201 ? 10.274 9.480 -9.571 1.00 88.31 201 GLU A O 1
ATOM 1508 N N . ALA A 1 202 ? 10.240 9.011 -11.769 1.00 84.12 202 ALA A N 1
ATOM 1509 C CA . ALA A 1 202 ? 11.691 8.913 -11.915 1.00 84.12 202 ALA A CA 1
ATOM 1510 C C . ALA A 1 202 ? 12.394 10.232 -11.547 1.00 84.12 202 ALA A C 1
ATOM 1512 O O . ALA A 1 202 ? 13.415 10.216 -10.853 1.00 84.12 202 ALA A O 1
ATOM 1513 N N . LEU A 1 203 ? 11.827 11.376 -11.935 1.00 83.06 203 LEU A N 1
ATOM 1514 C CA . LEU A 1 203 ? 12.368 12.686 -11.585 1.00 83.06 203 LEU A CA 1
ATOM 1515 C C . LEU A 1 203 ? 12.244 12.976 -10.083 1.00 83.06 203 LEU A C 1
ATOM 1517 O O . LEU A 1 203 ? 13.236 13.328 -9.447 1.00 83.06 203 LEU A O 1
ATOM 1521 N N . ILE A 1 204 ? 11.049 12.821 -9.505 1.00 78.50 204 ILE A N 1
ATOM 1522 C CA . ILE A 1 204 ? 10.771 13.207 -8.111 1.00 78.50 204 ILE A CA 1
ATOM 1523 C C . ILE A 1 204 ? 11.532 12.321 -7.122 1.00 78.50 204 ILE A C 1
ATOM 1525 O O . ILE A 1 204 ? 12.131 12.826 -6.170 1.00 78.50 204 ILE A O 1
ATOM 1529 N N . ASN A 1 205 ? 11.509 11.006 -7.349 1.00 75.12 205 ASN A N 1
ATOM 1530 C CA . ASN A 1 205 ? 11.944 10.022 -6.361 1.00 75.12 205 ASN A CA 1
ATOM 1531 C C . ASN A 1 205 ? 13.340 9.443 -6.631 1.00 75.12 205 ASN A C 1
ATOM 1533 O O . ASN A 1 205 ? 13.982 8.961 -5.692 1.00 75.12 205 ASN A O 1
ATOM 1537 N N . ALA A 1 206 ? 13.820 9.500 -7.879 1.00 70.81 206 ALA A N 1
ATOM 1538 C CA . ALA A 1 206 ? 15.159 9.041 -8.257 1.00 70.81 206 ALA A CA 1
ATOM 1539 C C . ALA A 1 206 ? 16.075 10.156 -8.794 1.00 70.81 206 ALA A C 1
ATOM 1541 O O . ALA A 1 206 ? 17.261 9.902 -8.995 1.00 70.81 206 ALA A O 1
ATOM 1542 N N . GLY A 1 207 ? 15.564 11.371 -9.034 1.00 73.38 207 GLY A N 1
ATOM 1543 C CA . GLY A 1 207 ? 16.344 12.461 -9.630 1.00 73.38 207 GLY A CA 1
ATOM 1544 C C . GLY A 1 207 ? 16.758 12.196 -11.081 1.00 73.38 207 GLY A C 1
ATOM 1545 O O . GLY A 1 207 ? 17.707 12.806 -11.570 1.00 73.38 207 GLY A O 1
ATOM 1546 N N . VAL A 1 208 ? 16.087 11.266 -11.769 1.00 76.75 208 VAL A N 1
ATOM 1547 C CA . VAL A 1 208 ? 16.440 10.849 -13.130 1.00 76.75 208 VAL A CA 1
ATOM 1548 C C . VAL A 1 208 ? 15.482 11.496 -14.123 1.00 76.75 208 VAL A C 1
ATOM 1550 O O . VAL A 1 208 ? 14.289 11.209 -14.116 1.00 76.75 208 VAL A O 1
ATOM 1553 N N . SER A 1 209 ? 16.016 12.332 -15.014 1.00 84.38 209 SER A N 1
ATOM 1554 C CA . SER A 1 209 ? 15.256 12.887 -16.138 1.00 84.38 209 SER A CA 1
ATOM 1555 C C . SER A 1 209 ? 15.240 11.901 -17.309 1.00 84.38 209 SER A C 1
ATOM 1557 O O . SER A 1 209 ? 16.298 11.488 -17.790 1.00 84.38 209 SER A O 1
ATOM 1559 N N . VAL A 1 210 ? 14.044 11.514 -17.754 1.00 85.62 210 VAL A N 1
ATOM 1560 C CA . VAL A 1 210 ? 13.795 10.646 -18.917 1.00 85.62 210 VAL A CA 1
ATOM 1561 C C . VAL A 1 210 ? 12.541 11.111 -19.654 1.00 85.62 210 VAL A C 1
ATOM 1563 O O . VAL A 1 210 ? 11.673 11.736 -19.051 1.00 85.62 210 VAL A O 1
ATOM 1566 N N . GLY A 1 211 ? 12.440 10.801 -20.949 1.00 85.56 211 GLY A N 1
ATOM 1567 C CA . GLY A 1 211 ? 11.266 11.150 -21.758 1.00 85.56 211 GLY A CA 1
ATOM 1568 C C . GLY A 1 211 ? 10.040 10.279 -21.465 1.00 85.56 211 GLY A C 1
ATOM 1569 O O . GLY A 1 211 ? 8.946 10.806 -21.299 1.00 85.56 211 GLY A O 1
ATOM 1570 N N . GLY A 1 212 ? 10.230 8.959 -21.362 1.00 90.50 212 GLY A N 1
ATOM 1571 C CA . GLY A 1 212 ? 9.143 7.997 -21.168 1.00 90.50 212 GLY A CA 1
ATOM 1572 C C . GLY A 1 212 ? 9.101 7.435 -19.755 1.00 90.50 212 GLY A C 1
ATOM 1573 O O . GLY A 1 212 ? 8.149 7.656 -19.008 1.00 90.50 212 GLY A O 1
ATOM 1574 N N . GLY A 1 213 ? 10.149 6.707 -19.372 1.00 93.69 213 GLY A N 1
ATOM 1575 C CA . GLY A 1 213 ? 10.202 6.055 -18.068 1.00 93.69 213 GLY A CA 1
ATOM 1576 C C . GLY A 1 213 ? 11.477 5.258 -17.821 1.00 93.69 213 GLY A C 1
ATOM 1577 O O . GLY A 1 213 ? 12.372 5.179 -18.668 1.00 93.69 213 GLY A O 1
ATOM 1578 N N . VAL A 1 214 ? 11.555 4.664 -16.632 1.00 93.88 214 VAL A N 1
ATOM 1579 C CA . VAL A 1 214 ? 12.656 3.793 -16.204 1.00 93.88 214 VAL A CA 1
ATOM 1580 C C . VAL A 1 214 ? 12.089 2.473 -15.698 1.00 93.88 214 VAL A C 1
ATOM 1582 O O . VAL A 1 214 ? 11.350 2.451 -14.718 1.00 93.88 214 VAL A O 1
ATOM 1585 N N . LEU A 1 215 ? 12.469 1.363 -16.327 1.00 94.94 215 LEU A N 1
ATOM 1586 C CA . LEU A 1 215 ? 12.182 0.018 -15.835 1.00 94.94 215 LEU A CA 1
ATOM 1587 C C . LEU A 1 215 ? 13.352 -0.480 -14.985 1.00 94.94 215 LEU A C 1
ATOM 1589 O O . LEU A 1 215 ? 14.481 -0.583 -15.462 1.00 94.94 215 LEU A O 1
ATOM 1593 N N . VAL A 1 216 ? 13.087 -0.796 -13.721 1.00 92.69 216 VAL A N 1
ATOM 1594 C CA . VAL A 1 216 ? 14.054 -1.404 -12.803 1.00 92.69 216 VAL A CA 1
ATOM 1595 C C . VAL A 1 216 ? 13.867 -2.916 -12.823 1.00 92.69 216 VAL A C 1
ATOM 1597 O O . VAL A 1 216 ? 12.789 -3.411 -12.492 1.00 92.69 216 VAL A O 1
ATOM 1600 N N . LEU A 1 217 ? 14.928 -3.638 -13.189 1.00 92.81 217 LEU A N 1
ATOM 1601 C CA . LEU A 1 217 ? 14.963 -5.097 -13.249 1.00 92.81 217 LEU A CA 1
ATOM 1602 C C . LEU A 1 217 ? 15.964 -5.648 -12.238 1.00 92.81 217 LEU A C 1
ATOM 1604 O O . LEU A 1 217 ? 17.105 -5.187 -12.163 1.00 92.81 217 LEU A O 1
ATOM 1608 N N . ALA A 1 218 ? 15.562 -6.668 -11.487 1.00 89.56 218 ALA A N 1
ATOM 1609 C CA . ALA A 1 218 ? 16.482 -7.453 -10.676 1.00 89.56 218 ALA A CA 1
ATOM 1610 C C . ALA A 1 218 ? 16.073 -8.922 -10.641 1.00 89.56 218 ALA A C 1
ATOM 1612 O O . ALA A 1 218 ? 14.892 -9.250 -10.557 1.00 89.56 218 ALA A O 1
ATOM 1613 N N . PHE A 1 219 ? 17.073 -9.788 -10.647 1.00 87.69 219 PHE A N 1
ATOM 1614 C CA . PHE A 1 219 ? 16.951 -11.219 -10.458 1.00 87.69 219 PHE A CA 1
ATOM 1615 C C . PHE A 1 219 ? 17.777 -11.617 -9.245 1.00 87.69 219 PHE A C 1
ATOM 1617 O O . PHE A 1 219 ? 18.872 -11.091 -9.025 1.00 87.69 219 PHE A O 1
ATOM 1624 N N . GLU A 1 220 ? 17.247 -12.552 -8.468 1.00 86.19 220 GLU A N 1
ATOM 1625 C CA . GLU A 1 220 ? 17.914 -13.108 -7.301 1.00 86.19 220 GLU A CA 1
ATOM 1626 C C . GLU A 1 220 ? 17.679 -14.621 -7.273 1.00 86.19 220 GLU A C 1
ATOM 1628 O O . GLU A 1 220 ? 16.601 -15.086 -7.635 1.00 86.19 220 GLU A O 1
ATOM 1633 N N . SER A 1 221 ? 18.682 -15.390 -6.859 1.00 82.94 221 SER A N 1
ATOM 1634 C CA . SER A 1 221 ? 18.562 -16.837 -6.666 1.00 82.94 221 SER A CA 1
ATOM 1635 C C . SER A 1 221 ? 19.436 -17.283 -5.503 1.00 82.94 221 SER A C 1
ATOM 1637 O O . SER A 1 221 ? 20.510 -16.728 -5.250 1.00 82.94 221 SER A O 1
ATOM 1639 N N . ALA A 1 222 ? 18.964 -18.284 -4.768 1.00 80.44 222 ALA A N 1
ATOM 1640 C CA . ALA A 1 222 ? 19.719 -18.938 -3.706 1.00 80.44 222 ALA A CA 1
ATOM 1641 C C . ALA A 1 222 ? 20.497 -20.167 -4.186 1.00 80.44 222 ALA A C 1
ATOM 1643 O O . ALA A 1 222 ? 21.270 -20.719 -3.401 1.00 80.44 222 ALA A O 1
ATOM 1644 N N . ASP A 1 223 ? 20.338 -20.551 -5.458 1.00 90.12 223 ASP A N 1
ATOM 1645 C CA . ASP A 1 223 ? 20.831 -21.815 -6.021 1.00 90.12 223 ASP A CA 1
ATOM 1646 C C . ASP A 1 223 ? 21.768 -21.659 -7.240 1.00 90.12 223 ASP A C 1
ATOM 1648 O O . ASP A 1 223 ? 22.765 -22.372 -7.331 1.00 90.12 223 ASP A O 1
ATOM 1652 N N . HIS A 1 224 ? 21.514 -20.706 -8.145 1.00 92.75 224 HIS A N 1
ATOM 1653 C CA . HIS A 1 224 ? 22.235 -20.608 -9.424 1.00 92.75 224 HIS A CA 1
ATOM 1654 C C . HIS A 1 224 ? 22.453 -19.160 -9.907 1.00 92.75 224 HIS A C 1
ATOM 1656 O O . HIS A 1 224 ? 21.703 -18.263 -9.513 1.00 92.75 224 HIS A O 1
ATOM 1662 N N . PRO A 1 225 ? 23.432 -18.911 -10.804 1.00 94.81 225 PRO A N 1
ATOM 1663 C CA . PRO A 1 225 ? 23.627 -17.610 -11.444 1.00 94.81 225 PRO A CA 1
ATOM 1664 C C . PRO A 1 225 ? 22.394 -17.132 -12.217 1.00 94.81 225 PRO A C 1
ATOM 1666 O O . PRO A 1 225 ? 21.764 -17.889 -12.950 1.00 94.81 225 PRO A O 1
ATOM 1669 N N . VAL A 1 226 ? 22.084 -15.842 -12.102 1.00 91.56 226 VAL A N 1
ATOM 1670 C CA . VAL A 1 226 ? 20.858 -15.234 -12.663 1.00 91.56 226 VAL A CA 1
ATOM 1671 C C . VAL A 1 226 ? 21.114 -14.309 -13.855 1.00 91.56 226 VAL A C 1
ATOM 1673 O O . VAL A 1 226 ? 20.198 -13.672 -14.380 1.00 91.56 226 VAL A O 1
ATOM 1676 N N . ARG A 1 227 ? 22.371 -14.225 -14.299 1.00 92.62 227 ARG A N 1
ATOM 1677 C CA . ARG A 1 227 ? 22.819 -13.295 -15.338 1.00 92.62 227 ARG A CA 1
ATOM 1678 C C . ARG A 1 227 ? 22.104 -13.501 -16.674 1.00 92.62 227 ARG A C 1
ATOM 1680 O O . ARG A 1 227 ? 21.630 -12.530 -17.255 1.00 92.62 227 ARG A O 1
ATOM 1687 N N . ALA A 1 228 ? 21.963 -14.752 -17.110 1.00 95.50 228 ALA A N 1
ATOM 1688 C CA . ALA A 1 228 ? 21.294 -15.087 -18.367 1.00 95.50 228 ALA A CA 1
ATOM 1689 C C . ALA A 1 228 ? 19.816 -14.645 -18.380 1.00 95.50 228 ALA A C 1
ATOM 1691 O O . ALA A 1 228 ? 19.323 -14.147 -19.390 1.00 95.50 228 ALA A O 1
ATOM 1692 N N . GLY A 1 229 ? 19.119 -14.761 -17.241 1.00 94.62 229 GLY A N 1
ATOM 1693 C CA . GLY A 1 229 ? 17.743 -14.276 -17.097 1.00 94.62 229 GLY A CA 1
ATOM 1694 C C . GLY A 1 229 ? 17.645 -12.755 -17.229 1.00 94.62 229 GLY A C 1
ATOM 1695 O O . GLY A 1 229 ? 16.772 -12.249 -17.935 1.00 94.62 229 GLY A O 1
ATOM 1696 N N . LEU A 1 230 ? 18.588 -12.024 -16.622 1.00 95.38 230 LEU A N 1
ATOM 1697 C CA . LEU A 1 230 ? 18.682 -10.571 -16.772 1.00 95.38 230 LEU A CA 1
ATOM 1698 C C . LEU A 1 230 ? 18.967 -10.162 -18.222 1.00 95.38 230 LEU A C 1
ATOM 1700 O O . LEU A 1 230 ? 18.321 -9.250 -18.728 1.00 95.38 230 LEU A O 1
ATOM 1704 N N . GLU A 1 231 ? 19.912 -10.818 -18.893 1.00 96.19 231 GLU A N 1
ATOM 1705 C CA . GLU A 1 231 ? 20.262 -10.518 -20.287 1.00 96.19 231 GLU A CA 1
ATOM 1706 C C . GLU A 1 231 ? 19.072 -10.722 -21.217 1.00 96.19 231 GLU A C 1
ATOM 1708 O O . GLU A 1 231 ? 18.756 -9.823 -21.998 1.00 96.19 231 GLU A O 1
ATOM 1713 N N . ARG A 1 232 ? 18.328 -11.821 -21.041 1.00 98.06 232 ARG A N 1
ATOM 1714 C CA . ARG A 1 232 ? 17.105 -12.055 -21.808 1.00 98.06 232 ARG A CA 1
ATOM 1715 C C . ARG A 1 232 ? 16.027 -11.005 -21.531 1.00 98.06 232 ARG A C 1
ATOM 1717 O O . ARG A 1 232 ? 15.357 -10.561 -22.460 1.00 98.06 232 ARG A O 1
ATOM 1724 N N . ALA A 1 233 ? 15.863 -10.566 -20.283 1.00 97.75 233 ALA A N 1
ATOM 1725 C CA . ALA A 1 233 ? 14.929 -9.486 -19.957 1.00 97.75 233 ALA A CA 1
ATOM 1726 C C . ALA A 1 233 ? 15.346 -8.145 -20.589 1.00 97.75 233 ALA A C 1
ATOM 1728 O O . ALA A 1 233 ? 14.494 -7.390 -21.052 1.00 97.75 233 ALA A O 1
ATOM 1729 N N . VAL A 1 234 ? 16.649 -7.854 -20.651 1.00 97.56 234 VAL A N 1
ATOM 1730 C CA . VAL A 1 234 ? 17.173 -6.654 -21.319 1.00 97.56 234 VAL A CA 1
ATOM 1731 C C . VAL A 1 234 ? 16.977 -6.729 -22.834 1.00 97.56 234 VAL A C 1
ATOM 1733 O O . VAL A 1 234 ? 16.649 -5.709 -23.433 1.00 97.56 234 VAL A O 1
ATOM 1736 N N . GLU A 1 235 ? 17.138 -7.897 -23.461 1.00 98.19 235 GLU A N 1
ATOM 1737 C CA . GLU A 1 235 ? 16.797 -8.098 -24.879 1.00 98.19 235 GLU A CA 1
ATOM 1738 C C . GLU A 1 235 ? 15.332 -7.756 -25.152 1.00 98.19 235 GLU A C 1
ATOM 1740 O O . GLU A 1 235 ? 15.068 -6.923 -26.012 1.00 98.19 235 GLU A O 1
ATOM 1745 N N . LEU A 1 236 ? 14.400 -8.282 -24.347 1.00 98.50 236 LEU A N 1
ATOM 1746 C CA . LEU A 1 236 ? 12.978 -7.931 -24.458 1.00 98.50 236 LEU A CA 1
ATOM 1747 C C . LEU A 1 236 ? 12.752 -6.422 -24.323 1.00 98.50 236 LEU A C 1
ATOM 1749 O O . LEU A 1 236 ? 11.936 -5.848 -25.033 1.00 98.50 236 LEU A O 1
ATOM 1753 N N . CYS A 1 237 ? 13.485 -5.749 -23.435 1.00 98.38 237 CYS A N 1
ATOM 1754 C CA . CYS A 1 237 ? 13.373 -4.299 -23.326 1.00 98.38 237 CYS A CA 1
ATOM 1755 C C . CYS A 1 237 ? 13.901 -3.576 -24.573 1.00 98.38 237 CYS A C 1
ATOM 1757 O O . CYS A 1 237 ? 13.289 -2.600 -25.000 1.00 98.38 237 CYS A O 1
ATOM 1759 N N . ARG A 1 238 ? 15.004 -4.046 -25.170 1.00 98.12 238 ARG A N 1
ATOM 1760 C CA . ARG A 1 238 ? 15.559 -3.484 -26.414 1.00 98.12 238 ARG A CA 1
ATOM 1761 C C . ARG A 1 238 ? 14.626 -3.679 -27.605 1.00 98.12 238 ARG A C 1
ATOM 1763 O O . ARG A 1 238 ? 14.512 -2.761 -28.411 1.00 98.12 238 ARG A O 1
ATOM 1770 N N . ASP A 1 239 ? 13.916 -4.805 -27.673 1.00 98.38 239 ASP A N 1
ATOM 1771 C CA . ASP A 1 239 ? 12.893 -5.067 -28.700 1.00 98.38 239 ASP A CA 1
ATOM 1772 C C . ASP A 1 239 ? 11.770 -4.007 -28.678 1.00 98.38 239 ASP A C 1
ATOM 1774 O O . ASP A 1 239 ? 11.113 -3.759 -29.687 1.00 98.38 239 ASP A O 1
ATOM 1778 N N . HIS A 1 240 ? 11.601 -3.330 -27.539 1.00 98.12 240 HIS A N 1
ATOM 1779 C CA . HIS A 1 240 ? 10.675 -2.220 -27.319 1.00 98.12 240 HIS A CA 1
ATOM 1780 C C . HIS A 1 240 ? 11.389 -0.861 -27.150 1.00 98.12 240 HIS A C 1
ATOM 1782 O O . HIS A 1 240 ? 10.850 0.050 -26.529 1.00 98.12 240 HIS A O 1
ATOM 1788 N N . GLY A 1 241 ? 12.610 -0.703 -27.672 1.00 96.81 241 GLY A N 1
ATOM 1789 C CA . GLY A 1 241 ? 13.326 0.582 -27.689 1.00 96.81 241 GLY A CA 1
ATOM 1790 C C . GLY A 1 241 ? 13.963 1.004 -26.360 1.00 96.81 241 GLY A C 1
ATOM 1791 O O . GLY A 1 241 ? 14.305 2.171 -26.186 1.00 96.81 241 GLY A O 1
ATOM 1792 N N . GLY A 1 242 ? 14.117 0.081 -25.411 1.00 97.00 242 GLY A N 1
ATOM 1793 C CA . GLY A 1 242 ? 14.750 0.339 -24.122 1.00 97.00 242 GLY A CA 1
ATOM 1794 C C . GLY A 1 242 ? 16.279 0.389 -24.185 1.00 97.00 242 GLY A C 1
ATOM 1795 O O . GLY A 1 242 ? 16.927 -0.477 -24.774 1.00 97.00 242 GLY A O 1
ATOM 1796 N N . GLU A 1 243 ? 16.867 1.359 -23.490 1.00 95.25 243 GLU A N 1
ATOM 1797 C CA . GLU A 1 243 ? 18.313 1.560 -23.372 1.00 95.25 243 GLU A CA 1
ATOM 1798 C C . GLU A 1 243 ? 18.801 1.201 -21.955 1.00 95.25 243 GLU A C 1
ATOM 1800 O O . GLU A 1 243 ? 18.516 1.927 -20.994 1.00 95.25 243 GLU A O 1
ATOM 1805 N N . PRO A 1 244 ? 19.508 0.071 -21.762 1.00 91.06 244 PRO A N 1
ATOM 1806 C CA . PRO A 1 244 ? 20.007 -0.314 -20.445 1.00 91.06 244 PRO A CA 1
ATOM 1807 C C . PRO A 1 244 ? 21.129 0.619 -19.972 1.00 91.06 244 PRO A C 1
ATOM 1809 O O . PRO A 1 244 ? 21.963 1.055 -20.765 1.00 91.06 244 PRO A O 1
ATOM 1812 N N . SER A 1 245 ? 21.192 0.880 -18.664 1.00 82.50 245 SER A N 1
ATOM 1813 C CA . SER A 1 245 ? 22.302 1.624 -18.056 1.00 82.50 245 SER A CA 1
ATOM 1814 C C . SER A 1 245 ? 23.643 0.921 -18.299 1.00 82.50 245 SER A C 1
ATOM 1816 O O . SER A 1 245 ? 23.715 -0.310 -18.284 1.00 82.50 245 SER A O 1
ATOM 1818 N N . ALA A 1 246 ? 24.721 1.694 -18.464 1.00 65.12 246 ALA A N 1
ATOM 1819 C CA . ALA A 1 246 ? 26.075 1.180 -18.694 1.00 65.12 246 ALA A CA 1
ATOM 1820 C C . ALA A 1 246 ? 26.566 0.241 -17.569 1.00 65.12 246 ALA A C 1
ATOM 1822 O O . ALA A 1 246 ? 27.333 -0.687 -17.825 1.00 65.12 246 ALA A O 1
ATOM 1823 N N . ASP A 1 247 ? 26.044 0.405 -16.349 1.00 57.44 247 ASP A N 1
ATOM 1824 C CA . ASP A 1 247 ? 26.353 -0.450 -15.192 1.00 57.44 247 ASP A CA 1
ATOM 1825 C C . ASP A 1 247 ? 25.835 -1.891 -15.333 1.00 57.44 247 ASP A C 1
ATOM 1827 O O . ASP A 1 247 ? 26.214 -2.770 -14.554 1.00 57.44 247 ASP A O 1
ATOM 1831 N N . ALA A 1 248 ? 24.997 -2.163 -16.344 1.00 50.50 248 ALA A N 1
ATOM 1832 C CA . ALA A 1 248 ? 24.480 -3.493 -16.639 1.00 50.50 248 ALA A CA 1
ATOM 1833 C C . ALA A 1 248 ? 25.594 -4.525 -16.851 1.00 50.50 248 ALA A C 1
ATOM 1835 O O . ALA A 1 248 ? 25.324 -5.709 -16.706 1.00 50.50 248 ALA A O 1
ATOM 1836 N N . ALA A 1 249 ? 26.820 -4.120 -17.193 1.00 41.41 249 ALA A N 1
ATOM 1837 C CA . ALA A 1 249 ? 27.915 -5.024 -17.544 1.00 41.41 249 ALA A CA 1
ATOM 1838 C C . ALA A 1 249 ? 28.864 -5.401 -16.381 1.00 41.41 249 ALA A C 1
ATOM 1840 O O . ALA A 1 249 ? 29.768 -6.202 -16.597 1.00 41.41 249 ALA A O 1
ATOM 1841 N N . GLY A 1 250 ? 28.703 -4.842 -15.169 1.00 41.06 250 GLY A N 1
ATOM 1842 C CA . GLY A 1 250 ? 29.838 -4.732 -14.232 1.00 41.06 250 GLY A CA 1
ATOM 1843 C C . GLY A 1 250 ? 29.790 -5.447 -12.875 1.00 41.06 250 GLY A C 1
ATOM 1844 O O . GLY A 1 250 ? 30.788 -5.389 -12.162 1.00 41.06 250 GLY A O 1
ATOM 1845 N N . ARG A 1 251 ? 28.697 -6.099 -12.457 1.00 47.06 251 ARG A N 1
ATOM 1846 C CA . ARG A 1 251 ? 28.664 -6.781 -11.142 1.00 47.06 251 ARG A CA 1
ATOM 1847 C C . ARG A 1 251 ? 28.869 -8.282 -11.317 1.00 47.06 251 ARG A C 1
ATOM 1849 O O . ARG A 1 251 ? 28.002 -8.963 -11.857 1.00 47.06 251 ARG A O 1
ATOM 1856 N N . SER A 1 252 ? 30.050 -8.751 -10.917 1.00 41.75 252 SER A N 1
ATOM 1857 C CA . SER A 1 252 ? 30.459 -10.153 -10.960 1.00 41.75 252 SER A CA 1
ATOM 1858 C C . SER A 1 252 ? 29.575 -11.028 -10.070 1.00 41.75 252 SER A C 1
ATOM 1860 O O . SER A 1 252 ? 29.103 -10.585 -9.021 1.00 41.75 252 SER A O 1
ATOM 1862 N N . ASP A 1 253 ? 29.405 -12.288 -10.480 1.00 44.41 253 ASP A N 1
ATOM 1863 C CA . ASP A 1 253 ? 28.956 -13.392 -9.629 1.00 44.41 253 ASP A CA 1
ATOM 1864 C C . ASP A 1 253 ? 29.958 -13.570 -8.471 1.00 44.41 253 ASP A C 1
ATOM 1866 O O . ASP A 1 253 ? 30.873 -14.390 -8.518 1.00 44.41 253 ASP A O 1
ATOM 1870 N N . GLY A 1 254 ? 29.853 -12.730 -7.445 1.00 43.12 254 GLY A N 1
ATOM 1871 C CA . GLY A 1 254 ? 30.601 -12.891 -6.210 1.00 43.12 254 GLY A CA 1
ATOM 1872 C C . GLY A 1 254 ? 29.890 -13.911 -5.336 1.00 43.12 254 GLY A C 1
ATOM 1873 O O . GLY A 1 254 ? 28.866 -13.587 -4.740 1.00 43.12 254 GLY A O 1
ATOM 1874 N N . ASP A 1 255 ? 30.435 -15.126 -5.248 1.00 41.31 255 ASP A N 1
ATOM 1875 C CA . ASP A 1 255 ? 30.071 -16.088 -4.208 1.00 41.31 255 ASP A CA 1
ATOM 1876 C C . ASP A 1 255 ? 30.188 -15.372 -2.852 1.00 41.31 255 ASP A C 1
ATOM 1878 O O . ASP A 1 255 ? 31.275 -14.966 -2.432 1.00 41.31 255 ASP A O 1
ATOM 1882 N N . ALA A 1 256 ? 29.055 -15.149 -2.183 1.00 44.81 256 ALA A N 1
ATOM 1883 C CA . ALA A 1 256 ? 28.951 -14.400 -0.929 1.00 44.81 256 ALA A CA 1
ATOM 1884 C C . ALA A 1 256 ? 29.553 -15.161 0.277 1.00 44.81 256 ALA A C 1
ATOM 1886 O O . ALA A 1 256 ? 29.053 -15.067 1.397 1.00 44.81 256 ALA A O 1
ATOM 1887 N N . ARG A 1 257 ? 30.605 -15.952 0.040 1.00 39.31 257 ARG A N 1
ATOM 1888 C CA . ARG A 1 257 ? 31.383 -16.723 1.017 1.00 39.31 257 ARG A CA 1
ATOM 1889 C C . ARG A 1 257 ? 32.754 -16.107 1.321 1.00 39.31 257 ARG A C 1
ATOM 1891 O O . ARG A 1 257 ? 33.479 -16.643 2.150 1.00 39.31 257 ARG A O 1
ATOM 1898 N N . GLY A 1 258 ? 33.109 -14.983 0.696 1.00 32.34 258 GLY A N 1
ATOM 1899 C CA . GLY A 1 258 ? 34.299 -14.208 1.051 1.00 32.34 258 GLY A CA 1
ATOM 1900 C C . GLY A 1 258 ? 34.017 -13.200 2.166 1.00 32.34 258 GLY A C 1
ATOM 1901 O O . GLY A 1 258 ? 33.455 -12.136 1.914 1.00 32.34 258 GLY A O 1
ATOM 1902 N N . GLU A 1 259 ? 34.425 -13.509 3.395 1.00 34.12 259 GLU A N 1
ATOM 1903 C CA . GLU A 1 259 ? 34.533 -12.531 4.480 1.00 34.12 259 GLU A CA 1
ATOM 1904 C C . GLU A 1 259 ? 35.548 -11.433 4.114 1.00 34.12 259 GLU A C 1
ATOM 1906 O O . GLU A 1 259 ? 36.750 -11.675 4.045 1.00 34.12 259 GLU A O 1
ATOM 1911 N N . SER A 1 260 ? 35.073 -10.213 3.859 1.00 28.34 260 SER A N 1
ATOM 1912 C CA . SER A 1 260 ? 35.702 -8.941 4.263 1.00 28.34 260 SER A CA 1
ATOM 1913 C C . SER A 1 260 ? 34.897 -7.763 3.708 1.00 28.34 260 SER A C 1
ATOM 1915 O O . SER A 1 260 ? 34.562 -7.690 2.528 1.00 28.34 260 SER A O 1
ATOM 1917 N N . GLY A 1 261 ? 34.543 -6.834 4.599 1.00 31.17 261 GLY A N 1
ATOM 1918 C CA . GLY A 1 261 ? 33.733 -5.658 4.303 1.00 31.17 261 GLY A CA 1
ATOM 1919 C C . GLY A 1 261 ? 34.433 -4.661 3.381 1.00 31.17 261 GLY A C 1
ATOM 1920 O O . GLY A 1 261 ? 35.111 -3.749 3.848 1.00 31.17 261 GLY A O 1
ATOM 1921 N N . GLY A 1 262 ? 34.202 -4.796 2.078 1.00 23.89 262 GLY A N 1
ATOM 1922 C CA . GLY A 1 262 ? 34.554 -3.808 1.062 1.00 23.89 262 GLY A CA 1
ATOM 1923 C C . GLY A 1 262 ? 33.298 -3.209 0.440 1.00 23.89 262 GLY A C 1
ATOM 1924 O O . GLY A 1 262 ? 32.724 -3.769 -0.487 1.00 23.89 262 GLY A O 1
ATOM 1925 N N . ASN A 1 263 ? 32.859 -2.066 0.963 1.00 31.69 263 ASN A N 1
ATOM 1926 C CA . ASN A 1 263 ? 31.726 -1.292 0.462 1.00 31.69 263 ASN A CA 1
ATOM 1927 C C . ASN A 1 263 ? 32.112 -0.606 -0.864 1.00 31.69 263 ASN A C 1
ATOM 1929 O O . ASN A 1 263 ? 32.457 0.574 -0.869 1.00 31.69 263 ASN A O 1
ATOM 1933 N N . VAL A 1 264 ? 32.115 -1.331 -1.986 1.00 30.44 264 VAL A N 1
ATOM 1934 C CA . VAL A 1 264 ? 32.353 -0.721 -3.306 1.00 30.44 264 VAL A CA 1
ATOM 1935 C C . VAL A 1 264 ? 31.036 -0.128 -3.811 1.00 30.44 264 VAL A C 1
ATOM 1937 O O . VAL A 1 264 ? 30.240 -0.775 -4.487 1.00 30.44 264 VAL A O 1
ATOM 1940 N N . ARG A 1 265 ? 30.798 1.121 -3.395 1.00 37.22 265 ARG A N 1
ATOM 1941 C CA . ARG A 1 265 ? 29.678 1.983 -3.788 1.00 37.22 265 ARG A CA 1
ATOM 1942 C C . ARG A 1 265 ? 29.878 2.487 -5.220 1.00 37.22 265 ARG A C 1
ATOM 1944 O O . ARG A 1 265 ? 30.638 3.425 -5.438 1.00 37.22 265 ARG A O 1
ATOM 1951 N N . GLY A 1 266 ? 29.185 1.883 -6.177 1.00 34.69 266 GLY A N 1
ATOM 1952 C CA . GLY A 1 266 ? 28.892 2.496 -7.474 1.00 34.69 266 GLY A CA 1
ATOM 1953 C C . GLY A 1 266 ? 27.384 2.708 -7.568 1.00 34.69 266 GLY A C 1
ATOM 1954 O O . GLY A 1 266 ? 26.662 1.727 -7.727 1.00 34.69 266 GLY A O 1
ATOM 1955 N N . GLU A 1 267 ? 26.924 3.951 -7.400 1.00 44.09 267 GLU A N 1
ATOM 1956 C CA . GLU A 1 267 ? 25.510 4.340 -7.264 1.00 44.09 267 GLU A CA 1
ATOM 1957 C C . GLU A 1 267 ? 24.696 4.046 -8.535 1.00 44.09 267 GLU A C 1
ATOM 1959 O O . GLU A 1 267 ? 24.509 4.897 -9.401 1.00 44.09 267 GLU A O 1
ATOM 1964 N N . SER A 1 268 ? 24.178 2.823 -8.652 1.00 54.94 268 SER A N 1
ATOM 1965 C CA . SER A 1 268 ? 23.202 2.504 -9.698 1.00 54.94 268 SER A CA 1
ATOM 1966 C C . SER A 1 268 ? 21.840 3.123 -9.354 1.00 54.94 268 SER A C 1
ATOM 1968 O O . SER A 1 268 ? 21.447 3.162 -8.186 1.00 54.94 268 SER A O 1
ATOM 1970 N N . ALA A 1 269 ? 21.052 3.526 -10.358 1.00 54.81 269 ALA A N 1
ATOM 1971 C CA . ALA A 1 269 ? 19.692 4.048 -10.148 1.00 54.81 269 ALA A CA 1
ATOM 1972 C C . ALA A 1 269 ? 18.802 3.103 -9.308 1.00 54.81 269 ALA A C 1
ATOM 1974 O O . ALA A 1 269 ? 17.923 3.557 -8.581 1.00 54.81 269 ALA A O 1
ATOM 1975 N N . ALA A 1 270 ? 19.057 1.790 -9.358 1.00 56.84 270 ALA A N 1
ATOM 1976 C CA . ALA A 1 270 ? 18.366 0.787 -8.551 1.00 56.84 270 ALA A CA 1
ATOM 1977 C C . ALA A 1 270 ? 18.753 0.820 -7.056 1.00 56.84 270 ALA A C 1
ATOM 1979 O O . ALA A 1 270 ? 17.921 0.500 -6.204 1.00 56.84 270 ALA A O 1
ATOM 1980 N N . GLU A 1 271 ? 19.992 1.184 -6.717 1.00 59.91 271 GLU A N 1
ATOM 1981 C CA . GLU A 1 271 ? 20.438 1.379 -5.329 1.00 59.91 271 GLU A CA 1
ATOM 1982 C C . GLU A 1 271 ? 19.941 2.709 -4.769 1.00 59.91 271 GLU A C 1
ATOM 1984 O O . GLU A 1 271 ? 19.411 2.725 -3.659 1.00 59.91 271 GLU A O 1
ATOM 1989 N N . THR A 1 272 ? 20.007 3.783 -5.562 1.00 63.00 272 THR A N 1
ATOM 1990 C CA . THR A 1 272 ? 19.417 5.086 -5.220 1.00 63.00 272 THR A CA 1
ATOM 1991 C C . THR A 1 272 ? 17.908 4.971 -5.011 1.00 63.00 272 THR A C 1
ATOM 1993 O O . THR A 1 272 ? 17.369 5.497 -4.041 1.00 63.00 272 THR A O 1
ATOM 1996 N N . TRP A 1 273 ? 17.211 4.207 -5.859 1.00 64.00 273 TRP A N 1
ATOM 1997 C CA . TRP A 1 273 ? 15.791 3.915 -5.672 1.00 64.00 273 TRP A CA 1
ATOM 1998 C C . TRP A 1 273 ? 15.523 3.133 -4.378 1.00 64.00 273 TRP A C 1
ATOM 2000 O O . TRP A 1 273 ? 14.609 3.474 -3.630 1.00 64.00 273 TRP A O 1
ATOM 2010 N N . ARG A 1 274 ? 16.319 2.096 -4.076 1.00 66.25 274 ARG A N 1
ATOM 2011 C CA . ARG A 1 274 ? 16.162 1.302 -2.843 1.00 66.25 274 ARG A CA 1
ATOM 2012 C C . ARG A 1 274 ? 16.396 2.131 -1.578 1.00 66.25 274 ARG A C 1
ATOM 2014 O O . ARG A 1 274 ? 15.624 1.995 -0.631 1.00 66.25 274 ARG A O 1
ATOM 2021 N N . SER A 1 275 ? 17.432 2.968 -1.544 1.00 68.12 275 SER A N 1
ATOM 2022 C CA . SER A 1 275 ? 17.712 3.834 -0.391 1.00 68.12 275 SER A CA 1
ATOM 2023 C C . SER A 1 275 ? 16.648 4.925 -0.235 1.00 68.12 275 SER A C 1
ATOM 2025 O O . SER A 1 275 ? 16.173 5.154 0.878 1.00 68.12 275 SER A O 1
ATOM 2027 N N . SER A 1 276 ? 16.203 5.518 -1.348 1.00 69.81 276 SER A N 1
ATOM 2028 C CA . S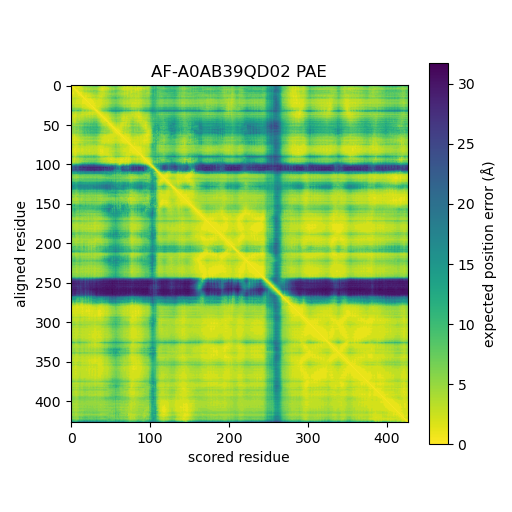ER A 1 276 ? 15.088 6.470 -1.391 1.00 69.81 276 SER A CA 1
ATOM 2029 C C . SER A 1 276 ? 13.803 5.846 -0.837 1.00 69.81 276 SER A C 1
ATOM 2031 O O . SER A 1 276 ? 13.173 6.424 0.046 1.00 69.81 276 SER A O 1
ATOM 2033 N N . PHE A 1 277 ? 13.473 4.608 -1.229 1.00 73.00 277 PHE A N 1
ATOM 2034 C CA . PHE A 1 277 ? 12.261 3.905 -0.788 1.00 73.00 277 PHE A CA 1
ATOM 2035 C C . PHE A 1 277 ? 12.139 3.780 0.741 1.00 73.00 277 PHE A C 1
ATOM 2037 O O . PHE A 1 277 ? 11.050 3.946 1.285 1.00 73.00 277 PHE A O 1
ATOM 2044 N N . LEU A 1 278 ? 13.245 3.540 1.457 1.00 77.06 278 LEU A N 1
ATOM 2045 C CA . LEU A 1 278 ? 13.243 3.469 2.928 1.00 77.06 278 LEU A CA 1
ATOM 2046 C C . LEU A 1 278 ? 13.060 4.843 3.592 1.00 77.06 278 LEU A C 1
ATOM 2048 O O . LEU A 1 278 ? 12.557 4.928 4.714 1.00 77.06 278 LEU A O 1
ATOM 2052 N N . ARG A 1 279 ? 13.467 5.922 2.913 1.00 86.75 279 ARG A N 1
ATOM 2053 C CA . ARG A 1 279 ? 13.319 7.305 3.389 1.00 86.75 279 ARG A CA 1
ATOM 2054 C C . ARG A 1 279 ? 11.971 7.924 3.031 1.00 86.75 279 ARG A C 1
ATOM 2056 O O . ARG A 1 279 ? 11.521 8.803 3.763 1.00 86.75 279 ARG A O 1
ATOM 2063 N N . MET A 1 280 ? 11.307 7.457 1.972 1.00 87.50 280 MET A N 1
ATOM 2064 C CA . MET A 1 280 ? 10.043 8.017 1.474 1.00 87.50 280 MET A CA 1
ATOM 2065 C C . MET A 1 280 ? 8.965 8.211 2.553 1.00 87.50 280 MET A C 1
ATOM 2067 O O . MET A 1 280 ? 8.394 9.300 2.589 1.00 87.50 280 MET A O 1
ATOM 2071 N N . PRO A 1 281 ? 8.693 7.260 3.474 1.00 90.75 281 PRO A N 1
ATOM 2072 C CA . PRO A 1 281 ? 7.684 7.481 4.513 1.00 90.75 281 PRO A CA 1
ATOM 2073 C C . PRO A 1 281 ? 8.023 8.647 5.456 1.00 90.75 281 PRO A C 1
ATOM 2075 O O . PRO A 1 281 ? 7.142 9.416 5.831 1.00 90.75 281 PRO A O 1
ATOM 2078 N N . TYR A 1 282 ? 9.304 8.830 5.791 1.00 91.88 282 TYR A N 1
ATOM 2079 C CA . TYR A 1 282 ? 9.760 9.952 6.615 1.00 91.88 282 TYR A CA 1
ATOM 2080 C C . TYR A 1 282 ? 9.697 11.284 5.855 1.00 91.88 282 TYR A C 1
ATOM 2082 O O . TYR A 1 282 ? 9.320 12.308 6.423 1.00 91.88 282 TYR A O 1
ATOM 2090 N N . GLN A 1 283 ? 10.029 11.274 4.560 1.00 92.00 283 GLN A N 1
ATOM 2091 C CA . GLN A 1 283 ? 9.892 12.445 3.688 1.00 92.00 283 GLN A CA 1
ATOM 2092 C C . GLN A 1 283 ? 8.428 12.847 3.513 1.00 92.00 283 GLN A C 1
ATOM 2094 O O . GLN A 1 283 ? 8.109 14.031 3.569 1.00 92.00 283 GLN A O 1
ATOM 2099 N N . ARG A 1 284 ? 7.523 11.874 3.370 1.00 93.69 284 ARG A N 1
ATOM 2100 C CA . ARG A 1 284 ? 6.080 12.111 3.312 1.00 93.69 284 ARG A CA 1
ATOM 2101 C C . ARG A 1 284 ? 5.582 12.823 4.565 1.00 93.69 284 ARG A C 1
ATOM 2103 O O . ARG A 1 284 ? 4.870 13.812 4.450 1.00 93.69 284 ARG A O 1
ATOM 2110 N N . ASP A 1 285 ? 5.984 12.366 5.745 1.00 94.50 285 ASP A N 1
ATOM 2111 C CA . ASP A 1 285 ? 5.573 12.991 7.003 1.00 94.50 285 A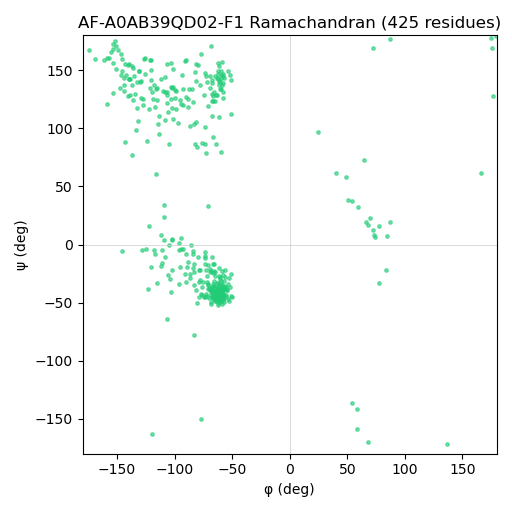SP A CA 1
ATOM 2112 C C . ASP A 1 285 ? 6.139 14.412 7.164 1.00 94.50 285 ASP A C 1
ATOM 2114 O O . ASP A 1 285 ? 5.453 15.304 7.666 1.00 94.50 285 ASP A O 1
ATOM 2118 N N . ALA A 1 286 ? 7.365 14.653 6.693 1.00 94.62 286 ALA A N 1
ATOM 2119 C CA . ALA A 1 286 ? 7.944 15.992 6.647 1.00 94.62 286 ALA A CA 1
ATOM 2120 C C . ALA A 1 286 ? 7.209 16.920 5.668 1.00 94.62 286 ALA A C 1
ATOM 2122 O O . ALA A 1 286 ? 6.959 18.076 6.000 1.00 94.62 286 ALA A O 1
ATOM 2123 N N . LEU A 1 287 ? 6.810 16.419 4.497 1.00 94.94 287 LEU A N 1
ATOM 2124 C CA . LEU A 1 287 ? 5.975 17.147 3.539 1.00 94.94 287 LEU A CA 1
ATOM 2125 C C . LEU A 1 287 ? 4.586 17.447 4.124 1.00 94.94 287 LEU A C 1
ATOM 2127 O O . LEU A 1 287 ? 4.142 18.593 4.077 1.00 94.94 287 LEU A O 1
ATOM 2131 N N . ALA A 1 288 ? 3.944 16.464 4.761 1.00 95.12 288 ALA A N 1
ATOM 2132 C CA . ALA A 1 288 ? 2.659 16.644 5.431 1.00 95.12 288 ALA A CA 1
ATOM 2133 C C . ALA A 1 288 ? 2.734 17.739 6.507 1.00 95.12 288 ALA A C 1
ATOM 2135 O O . ALA A 1 288 ? 1.861 18.600 6.558 1.00 95.12 288 ALA A O 1
ATOM 2136 N N . ARG A 1 289 ? 3.819 17.777 7.297 1.00 95.75 289 ARG A N 1
ATOM 2137 C CA . ARG A 1 289 ? 4.099 18.854 8.266 1.00 95.75 289 ARG A CA 1
ATOM 2138 C C . ARG A 1 289 ? 4.266 20.235 7.648 1.00 95.75 289 ARG A C 1
ATOM 2140 O O . ARG A 1 289 ? 4.118 21.207 8.371 1.00 95.75 289 ARG A O 1
ATOM 2147 N N . HIS A 1 290 ? 4.564 20.345 6.359 1.00 96.69 290 HIS A N 1
ATOM 2148 C CA . HIS A 1 290 ? 4.751 21.618 5.658 1.00 96.69 290 HIS A CA 1
ATOM 2149 C C . HIS A 1 290 ? 3.604 21.911 4.690 1.00 96.69 290 HIS A C 1
ATOM 2151 O O . HIS A 1 290 ? 3.820 22.470 3.616 1.00 96.69 290 HIS A O 1
ATOM 2157 N N . SER A 1 291 ? 2.392 21.491 5.063 1.00 95.44 291 SER A N 1
ATOM 2158 C CA . SER A 1 291 ? 1.167 21.690 4.293 1.00 95.44 291 SER A CA 1
ATOM 2159 C C . SER A 1 291 ? 1.269 21.187 2.852 1.00 95.44 291 SER A C 1
ATOM 2161 O O . SER A 1 291 ? 0.734 21.813 1.944 1.00 95.44 291 SER A O 1
ATOM 2163 N N . VAL A 1 292 ? 1.953 20.064 2.618 1.00 96.25 292 VAL A N 1
ATOM 2164 C CA . VAL A 1 292 ? 1.968 19.383 1.318 1.00 96.25 292 VAL A CA 1
ATOM 2165 C C . VAL A 1 292 ? 1.123 18.121 1.419 1.00 96.25 292 VAL A C 1
ATOM 2167 O O . VAL A 1 292 ? 1.411 17.229 2.217 1.00 96.25 292 VAL A O 1
ATOM 2170 N N . ILE A 1 293 ? 0.095 18.027 0.577 1.00 96.50 293 ILE A N 1
ATOM 2171 C CA . ILE A 1 293 ? -0.599 16.767 0.316 1.00 96.50 293 ILE A CA 1
ATOM 2172 C C . ILE A 1 293 ? 0.402 15.876 -0.410 1.00 96.50 293 ILE A C 1
ATOM 2174 O O . ILE A 1 293 ? 0.787 16.190 -1.529 1.00 96.50 293 ILE A O 1
ATOM 2178 N N . SER A 1 294 ? 0.863 14.824 0.259 1.00 94.44 294 SER A N 1
ATOM 2179 C CA . SER A 1 294 ? 1.815 13.841 -0.259 1.00 94.44 294 SER A CA 1
ATOM 2180 C C . SER A 1 294 ? 1.267 12.469 0.086 1.00 94.44 294 SER A C 1
ATOM 2182 O O . SER A 1 294 ? 1.345 12.030 1.236 1.00 94.44 294 SER A O 1
ATOM 2184 N N . GLU A 1 295 ? 0.614 11.838 -0.881 1.00 94.50 295 GLU A N 1
ATOM 2185 C CA . GLU A 1 295 ? -0.053 10.562 -0.662 1.00 94.50 295 GLU A CA 1
ATOM 2186 C C . GLU A 1 295 ? -0.059 9.714 -1.922 1.00 94.50 295 GLU A C 1
ATOM 2188 O O . GLU A 1 295 ? 0.256 10.152 -3.027 1.00 94.50 295 GLU A O 1
ATOM 2193 N N . THR A 1 296 ? -0.400 8.458 -1.719 1.00 95.19 296 THR A N 1
ATOM 2194 C CA . THR A 1 296 ? -0.355 7.412 -2.704 1.00 95.19 296 THR A CA 1
ATOM 2195 C C . THR A 1 296 ? -1.662 6.636 -2.747 1.00 95.19 296 THR A C 1
ATOM 2197 O O . THR A 1 296 ? -2.368 6.478 -1.748 1.00 95.19 296 THR A O 1
ATOM 2200 N N . PHE A 1 297 ? -1.996 6.122 -3.921 1.00 97.56 297 PHE A N 1
ATOM 2201 C CA . PHE A 1 297 ? -3.088 5.173 -4.092 1.00 97.56 297 PHE A CA 1
ATOM 2202 C C . PHE A 1 297 ? -2.755 4.197 -5.212 1.00 97.56 297 PHE A C 1
ATOM 2204 O O . PHE A 1 297 ? -1.837 4.416 -5.995 1.00 97.56 297 PHE A O 1
ATOM 2211 N N . GLU A 1 298 ? -3.473 3.088 -5.276 1.00 97.75 298 GLU A N 1
ATOM 2212 C CA . GLU A 1 298 ? -3.084 1.964 -6.115 1.00 97.75 298 GLU A CA 1
ATOM 2213 C C . GLU A 1 298 ? -4.290 1.142 -6.536 1.00 97.75 298 GLU A C 1
ATOM 2215 O O . GLU A 1 298 ? -5.342 1.182 -5.903 1.00 97.75 298 GLU A O 1
ATOM 2220 N N . THR A 1 299 ? -4.133 0.434 -7.645 1.00 98.50 299 THR A N 1
ATOM 2221 C CA . THR A 1 299 ? -5.166 -0.398 -8.260 1.00 98.50 299 THR A CA 1
ATOM 2222 C C . THR A 1 299 ? -4.494 -1.514 -9.060 1.00 98.50 299 THR A C 1
ATOM 2224 O O . THR A 1 299 ? -3.273 -1.526 -9.221 1.00 98.50 299 THR A O 1
ATOM 2227 N N . ALA A 1 300 ? -5.277 -2.457 -9.569 1.00 96.62 300 ALA A N 1
ATOM 2228 C CA . ALA A 1 300 ? -4.867 -3.402 -10.596 1.00 96.62 300 ALA A CA 1
ATOM 2229 C C . ALA A 1 300 ? -5.906 -3.450 -11.719 1.00 96.62 300 ALA A C 1
ATOM 2231 O O . ALA A 1 300 ? -7.104 -3.258 -11.496 1.00 96.62 300 ALA A O 1
ATOM 2232 N N . CYS A 1 301 ? -5.439 -3.715 -12.936 1.00 98.25 301 CYS A N 1
ATOM 2233 C CA . CYS A 1 301 ? -6.275 -3.865 -14.125 1.00 98.25 301 CYS A CA 1
ATOM 2234 C C . CYS A 1 301 ? -5.616 -4.820 -15.118 1.00 98.25 301 CYS A C 1
ATOM 2236 O O . CYS A 1 301 ? -4.463 -5.197 -14.932 1.00 98.25 301 CYS A O 1
ATOM 2238 N N . THR A 1 302 ? -6.330 -5.212 -16.169 1.00 98.31 302 THR A N 1
ATOM 2239 C CA . THR A 1 302 ? -5.762 -6.015 -17.257 1.00 98.31 302 THR A CA 1
ATOM 2240 C C . THR A 1 302 ? -4.971 -5.147 -18.237 1.00 98.31 302 THR A C 1
ATOM 2242 O O . THR A 1 302 ? -5.226 -3.948 -18.384 1.00 98.31 302 THR A O 1
ATOM 2245 N N . TRP A 1 303 ? -4.004 -5.745 -18.939 1.00 98.19 303 TRP A N 1
ATOM 2246 C CA . TRP A 1 303 ? -3.139 -5.014 -19.877 1.00 98.19 303 TRP A CA 1
ATOM 2247 C C . TRP A 1 303 ? -3.900 -4.252 -20.972 1.00 98.19 303 TRP A C 1
ATOM 2249 O O . TRP A 1 303 ? -3.482 -3.162 -21.349 1.00 98.19 303 TRP A O 1
ATOM 2259 N N . ASP A 1 304 ? -5.006 -4.801 -21.479 1.00 97.31 304 ASP A N 1
ATOM 2260 C CA . ASP A 1 304 ? -5.839 -4.169 -22.512 1.00 97.31 304 ASP A CA 1
ATOM 2261 C C . ASP A 1 304 ? -6.600 -2.934 -22.000 1.00 97.31 304 ASP A C 1
ATOM 2263 O O . ASP A 1 304 ? -6.941 -2.047 -22.781 1.00 97.31 304 ASP A O 1
ATOM 2267 N N . ARG A 1 305 ? -6.832 -2.847 -20.685 1.00 97.69 305 ARG A N 1
ATOM 2268 C CA . ARG A 1 305 ? -7.544 -1.737 -20.035 1.00 97.69 305 ARG A CA 1
ATOM 2269 C C . ARG A 1 305 ? -6.614 -0.666 -19.478 1.00 97.69 305 ARG A C 1
ATOM 2271 O O . ARG A 1 305 ? -7.072 0.454 -19.252 1.00 97.69 305 ARG A O 1
ATOM 2278 N N . PHE A 1 306 ? -5.332 -0.982 -19.273 1.00 98.31 306 PHE A N 1
ATOM 2279 C CA . PHE A 1 306 ? -4.388 -0.098 -18.587 1.00 98.31 306 PHE A CA 1
ATOM 2280 C C . PHE A 1 306 ? -4.320 1.310 -19.195 1.00 98.31 306 PHE A C 1
ATOM 2282 O O . PHE A 1 306 ? -4.411 2.279 -18.449 1.00 98.31 306 PHE A O 1
ATOM 2289 N N . GLY A 1 307 ? -4.214 1.441 -20.522 1.00 97.81 307 GLY A N 1
ATOM 2290 C CA . GLY A 1 307 ? -4.104 2.756 -21.170 1.00 97.81 307 GLY A CA 1
ATOM 2291 C C . GLY A 1 307 ? -5.298 3.670 -20.870 1.00 97.81 307 GLY A C 1
ATOM 2292 O O . GLY A 1 307 ? -5.116 4.806 -20.433 1.00 97.81 307 GLY A O 1
ATOM 2293 N N . ALA A 1 308 ? -6.518 3.143 -21.017 1.00 98.31 308 ALA A N 1
ATOM 2294 C CA . ALA A 1 308 ? -7.749 3.881 -20.733 1.00 98.31 308 ALA A CA 1
ATOM 2295 C C . ALA A 1 308 ? -7.890 4.221 -19.240 1.00 98.31 308 ALA A C 1
ATOM 2297 O O . ALA A 1 308 ? -8.239 5.350 -18.898 1.00 98.31 308 ALA A O 1
ATOM 2298 N N . LEU A 1 309 ? -7.573 3.271 -18.350 1.00 98.62 309 LEU A N 1
ATOM 2299 C CA . LEU A 1 309 ? -7.604 3.499 -16.905 1.00 98.62 309 LEU A CA 1
ATOM 2300 C C . LEU A 1 309 ? -6.599 4.573 -16.486 1.00 98.62 309 LEU A C 1
ATOM 2302 O O . LEU A 1 309 ? -6.958 5.492 -15.755 1.00 98.62 309 LEU A O 1
ATOM 2306 N N . HIS A 1 310 ? -5.352 4.472 -16.949 1.00 98.44 310 HIS A N 1
ATOM 2307 C CA . HIS A 1 310 ? -4.299 5.431 -16.629 1.00 98.44 310 HIS A CA 1
ATOM 2308 C C . HIS A 1 310 ? -4.711 6.842 -17.051 1.00 98.44 310 HIS A C 1
ATOM 2310 O O . HIS A 1 310 ? -4.663 7.760 -16.237 1.00 98.44 310 HIS A O 1
ATOM 2316 N N . GLN A 1 311 ? -5.214 7.002 -18.279 1.00 98.38 311 GLN A N 1
ATOM 2317 C CA . GLN A 1 311 ? -5.708 8.287 -18.766 1.00 98.38 311 GLN A CA 1
ATOM 2318 C C . GLN A 1 311 ? -6.844 8.843 -17.891 1.00 98.38 311 GLN A C 1
ATOM 2320 O O . GLN A 1 311 ? -6.751 9.985 -17.439 1.00 98.38 311 GLN A O 1
ATOM 2325 N N . ALA A 1 312 ? -7.883 8.046 -17.621 1.00 98.75 312 ALA A N 1
ATOM 2326 C CA . ALA A 1 312 ? -9.046 8.483 -16.847 1.00 98.75 312 ALA A CA 1
ATOM 2327 C C . ALA A 1 312 ? -8.673 8.890 -15.412 1.00 98.75 312 ALA A C 1
ATOM 2329 O O . ALA A 1 312 ? -9.108 9.933 -14.920 1.00 98.75 312 ALA A O 1
ATOM 2330 N N . VAL A 1 313 ? -7.822 8.102 -14.750 1.00 98.69 313 VAL A N 1
ATOM 2331 C CA . VAL A 1 313 ? -7.346 8.381 -13.389 1.00 98.69 313 VAL A CA 1
ATOM 2332 C C . VAL A 1 313 ? -6.461 9.624 -13.355 1.00 98.69 313 VAL A C 1
ATOM 2334 O O . VAL A 1 313 ? -6.651 10.484 -12.493 1.00 98.69 313 VAL A O 1
ATOM 2337 N N . THR A 1 314 ? -5.523 9.765 -14.296 1.00 98.25 314 THR A N 1
ATOM 2338 C CA . THR A 1 314 ? -4.659 10.948 -14.389 1.00 98.25 314 THR A CA 1
ATOM 2339 C C . THR A 1 314 ? -5.470 12.216 -14.651 1.00 98.25 314 THR A C 1
ATOM 2341 O O . THR A 1 314 ? -5.200 13.246 -14.032 1.00 98.25 314 THR A O 1
ATOM 2344 N N . GLU A 1 315 ? -6.475 12.164 -15.526 1.00 98.44 315 GLU A N 1
ATOM 2345 C CA . GLU A 1 315 ? -7.357 13.302 -15.795 1.00 98.44 315 GLU A CA 1
ATOM 2346 C C . GLU A 1 315 ? -8.201 13.671 -14.569 1.00 98.44 315 GLU A C 1
ATOM 2348 O O . GLU A 1 315 ? -8.245 14.843 -14.185 1.00 98.44 315 GLU A O 1
ATOM 2353 N N . ALA A 1 316 ? -8.817 12.682 -13.912 1.00 98.69 316 ALA A N 1
ATOM 2354 C CA . ALA A 1 316 ? -9.603 12.898 -12.700 1.00 98.69 316 ALA A CA 1
ATOM 2355 C C . ALA A 1 316 ? -8.759 13.508 -11.574 1.00 98.69 316 ALA A C 1
ATOM 2357 O O . ALA A 1 316 ? -9.181 14.483 -10.951 1.00 98.69 316 ALA A O 1
ATOM 2358 N N . ALA A 1 317 ? -7.543 12.993 -11.366 1.00 98.31 317 ALA A N 1
ATOM 2359 C CA . ALA A 1 317 ? -6.609 13.535 -10.390 1.00 98.31 317 ALA A CA 1
ATOM 2360 C C . ALA A 1 317 ? -6.215 14.975 -10.724 1.00 98.31 317 ALA A C 1
ATOM 2362 O O . ALA A 1 317 ? -6.318 15.845 -9.867 1.00 98.31 317 ALA A O 1
ATOM 2363 N N . ARG A 1 318 ? -5.796 15.258 -11.967 1.00 97.50 318 ARG A N 1
ATOM 2364 C CA . ARG A 1 318 ? -5.385 16.610 -12.386 1.00 97.50 318 ARG A CA 1
ATOM 2365 C C . ARG A 1 318 ? -6.510 17.625 -12.218 1.00 97.50 318 ARG A C 1
ATOM 2367 O O . ARG A 1 318 ? -6.260 18.714 -11.709 1.00 97.50 318 ARG A O 1
ATOM 2374 N N . ARG A 1 319 ? -7.737 17.264 -12.606 1.00 98.19 319 ARG A N 1
ATOM 2375 C CA . ARG A 1 319 ? -8.920 18.115 -12.438 1.00 98.19 319 ARG A CA 1
ATOM 2376 C C . ARG A 1 319 ? -9.196 18.394 -10.962 1.00 98.19 319 ARG A C 1
ATOM 2378 O O . ARG A 1 319 ? -9.287 19.558 -10.587 1.00 98.19 319 ARG A O 1
ATOM 2385 N N . ALA A 1 320 ? -9.263 17.351 -10.133 1.00 98.19 320 ALA A N 1
ATOM 2386 C CA . ALA A 1 320 ? -9.517 17.506 -8.703 1.00 98.19 320 ALA A CA 1
ATOM 2387 C C . ALA A 1 320 ? -8.413 18.328 -8.017 1.00 98.19 320 ALA A C 1
ATOM 2389 O O . ALA A 1 320 ? -8.709 19.233 -7.247 1.00 98.19 320 ALA A O 1
ATOM 2390 N N . LEU A 1 321 ? -7.140 18.084 -8.346 1.00 97.00 321 LEU A N 1
ATOM 2391 C CA . LEU A 1 321 ? -6.002 18.848 -7.823 1.00 97.00 321 LEU A CA 1
ATOM 2392 C C . LEU A 1 321 ? -6.068 20.329 -8.215 1.00 97.00 321 LEU A C 1
ATOM 2394 O O . LEU A 1 321 ? -5.836 21.192 -7.369 1.00 97.00 321 LEU A O 1
ATOM 2398 N N . ALA A 1 322 ? -6.408 20.638 -9.468 1.00 95.62 322 ALA A N 1
ATOM 2399 C CA . ALA A 1 322 ? -6.585 22.017 -9.915 1.00 95.62 322 ALA A CA 1
ATOM 2400 C C . ALA A 1 322 ? -7.726 22.719 -9.158 1.00 95.62 322 ALA A C 1
ATOM 2402 O O . ALA A 1 322 ? -7.573 23.865 -8.746 1.00 95.62 322 ALA A O 1
ATOM 2403 N N . GLU A 1 323 ? -8.836 22.023 -8.919 1.00 96.50 323 GLU A N 1
ATOM 2404 C CA . GLU A 1 323 ? -9.989 22.562 -8.195 1.00 96.50 323 GLU A CA 1
ATOM 2405 C C . GLU A 1 323 ? -9.685 22.813 -6.711 1.00 96.50 323 GLU A C 1
ATOM 2407 O O . GLU A 1 323 ? -9.922 23.908 -6.199 1.00 96.50 323 GLU A O 1
ATOM 2412 N N . VAL A 1 324 ? -9.112 21.829 -6.010 1.00 95.12 324 VAL A N 1
ATOM 2413 C CA . VAL A 1 324 ? -8.951 21.917 -4.550 1.00 95.12 324 VAL A CA 1
ATOM 2414 C C . VAL A 1 324 ? -7.667 22.625 -4.128 1.00 95.12 324 VAL A C 1
ATOM 2416 O O . VAL A 1 324 ? -7.626 23.222 -3.047 1.00 95.12 324 VAL A O 1
ATOM 2419 N N . ALA A 1 325 ? -6.611 22.564 -4.940 1.00 92.44 325 ALA A N 1
ATOM 2420 C CA . ALA A 1 325 ? -5.266 23.037 -4.604 1.00 92.44 325 ALA A CA 1
ATOM 2421 C C . ALA A 1 325 ? -4.694 24.052 -5.613 1.00 92.44 325 ALA A C 1
ATOM 2423 O O . ALA A 1 325 ? -3.616 24.594 -5.379 1.00 92.44 325 ALA A O 1
ATOM 2424 N N . GLY A 1 326 ? -5.392 24.347 -6.716 1.00 91.56 326 GLY A N 1
ATOM 2425 C CA . GLY A 1 326 ? -4.931 25.254 -7.777 1.00 91.56 326 GLY A CA 1
ATOM 2426 C C . GLY A 1 326 ? -3.906 24.622 -8.725 1.00 91.56 326 GLY A C 1
ATOM 2427 O O . GLY A 1 326 ? -3.907 24.908 -9.919 1.00 91.56 326 GLY A O 1
ATOM 2428 N N . ALA A 1 327 ? -3.060 23.728 -8.215 1.00 89.38 327 ALA A N 1
ATOM 2429 C CA . ALA A 1 327 ? -2.166 22.883 -8.993 1.00 89.38 327 ALA A CA 1
ATOM 2430 C C . ALA A 1 327 ? -1.813 21.613 -8.210 1.00 89.38 327 ALA A C 1
ATOM 2432 O O . ALA A 1 327 ? -1.992 21.537 -6.996 1.00 89.38 327 ALA A O 1
ATOM 2433 N N . GLY A 1 328 ? -1.248 20.631 -8.901 1.00 93.06 328 GLY A N 1
ATOM 2434 C CA . GLY A 1 328 ? -0.696 19.437 -8.282 1.00 93.06 328 GLY A CA 1
ATOM 2435 C C . GLY A 1 328 ? -0.002 18.557 -9.307 1.00 93.06 328 GLY A C 1
ATOM 2436 O O . GLY A 1 328 ? -0.145 18.739 -10.517 1.00 93.06 328 GLY A O 1
ATOM 2437 N N . VAL A 1 329 ? 0.752 17.595 -8.802 1.00 93.88 329 VAL A N 1
ATOM 2438 C CA . VAL A 1 329 ? 1.473 16.608 -9.593 1.00 93.88 329 VAL A CA 1
ATOM 2439 C C . VAL A 1 329 ? 0.891 15.238 -9.291 1.00 93.88 329 VAL A C 1
ATOM 2441 O O . VAL A 1 329 ? 0.673 14.891 -8.132 1.00 93.88 329 VAL A O 1
ATOM 2444 N N . ILE A 1 330 ? 0.661 14.463 -10.346 1.00 95.94 330 ILE A N 1
ATOM 2445 C CA . ILE A 1 330 ? 0.400 13.032 -10.259 1.00 95.94 330 ILE A CA 1
ATOM 2446 C C . ILE A 1 330 ? 1.460 12.300 -11.075 1.00 95.94 330 ILE A C 1
ATOM 2448 O O . ILE A 1 330 ? 1.762 12.707 -12.197 1.00 95.94 330 ILE A O 1
ATOM 2452 N N . ALA A 1 331 ? 2.005 11.242 -10.495 1.00 95.19 331 ALA A N 1
ATOM 2453 C CA . ALA A 1 331 ? 2.930 10.320 -11.134 1.00 95.19 331 ALA A CA 1
ATOM 2454 C C . ALA A 1 331 ? 2.411 8.889 -10.978 1.00 95.19 331 ALA A C 1
ATOM 2456 O O . ALA A 1 331 ? 1.596 8.620 -10.095 1.00 95.19 331 ALA A O 1
ATOM 2457 N N . CYS A 1 332 ? 2.879 7.977 -11.820 1.00 96.31 332 CYS A N 1
ATOM 2458 C CA . CYS A 1 332 ? 2.501 6.573 -11.832 1.00 96.31 332 CYS A CA 1
ATOM 2459 C C . CYS A 1 332 ? 3.740 5.674 -11.906 1.00 96.31 332 CYS A C 1
ATOM 2461 O O . CYS A 1 332 ? 4.689 5.905 -12.660 1.00 96.31 332 CYS A O 1
ATOM 2463 N N . ARG A 1 333 ? 3.699 4.575 -11.156 1.00 95.56 333 ARG A N 1
ATOM 2464 C CA . ARG A 1 333 ? 4.643 3.466 -11.285 1.00 95.56 333 ARG A CA 1
ATOM 2465 C C . ARG A 1 333 ? 3.942 2.122 -11.228 1.00 95.56 333 ARG A C 1
ATOM 2467 O O . ARG A 1 333 ? 2.923 1.977 -10.564 1.00 95.56 333 ARG A O 1
ATOM 2474 N N . PHE A 1 334 ? 4.529 1.102 -11.836 1.00 96.69 334 PHE A N 1
ATOM 2475 C CA . PHE A 1 334 ? 4.135 -0.281 -11.592 1.00 96.69 334 PHE A CA 1
ATOM 2476 C C . PHE A 1 334 ? 4.939 -0.817 -10.422 1.00 96.69 334 PHE A C 1
ATOM 2478 O O . PHE A 1 334 ? 6.168 -0.871 -10.463 1.00 96.69 334 PHE A O 1
ATOM 2485 N N . THR A 1 335 ? 4.238 -1.195 -9.358 1.00 87.00 335 THR A N 1
ATOM 2486 C CA . THR A 1 335 ? 4.872 -1.828 -8.191 1.00 87.00 335 THR A CA 1
ATOM 2487 C C . THR A 1 335 ? 4.922 -3.341 -8.323 1.00 87.00 335 THR A C 1
ATOM 2489 O O . THR A 1 335 ? 5.885 -3.951 -7.855 1.00 87.00 335 THR A O 1
ATOM 2492 N N . HIS A 1 336 ? 3.911 -3.904 -8.986 1.00 90.00 336 HIS A N 1
ATOM 2493 C CA . HIS A 1 336 ? 3.778 -5.311 -9.329 1.00 90.00 336 HIS A CA 1
ATOM 2494 C C . HIS A 1 336 ? 3.304 -5.429 -10.773 1.00 90.00 336 HIS A C 1
ATOM 2496 O O . HIS A 1 336 ? 2.609 -4.551 -11.296 1.00 90.00 336 HIS A O 1
ATOM 2502 N N . VAL A 1 337 ? 3.683 -6.531 -11.405 1.00 91.50 337 VAL A N 1
ATOM 2503 C CA . VAL A 1 337 ? 3.266 -6.878 -12.758 1.00 91.50 337 VAL A CA 1
ATOM 2504 C C . VAL A 1 337 ? 2.918 -8.354 -12.792 1.00 91.50 337 VAL A C 1
ATOM 2506 O O . VAL A 1 337 ? 3.617 -9.182 -12.210 1.00 91.50 337 VAL A O 1
ATOM 2509 N N . TYR A 1 338 ? 1.825 -8.663 -13.470 1.00 90.81 338 TYR A N 1
ATOM 2510 C CA . TYR A 1 338 ? 1.314 -10.008 -13.665 1.00 90.81 338 TYR A CA 1
ATOM 2511 C C . TYR A 1 338 ? 1.258 -10.307 -15.164 1.00 90.81 338 TYR A C 1
ATOM 2513 O O . TYR A 1 338 ? 1.170 -9.376 -15.977 1.00 90.81 338 TYR A O 1
ATOM 2521 N N . PRO A 1 339 ? 1.241 -11.591 -15.559 1.00 90.69 339 PRO A N 1
ATOM 2522 C CA . PRO A 1 339 ? 0.997 -11.957 -16.950 1.00 90.69 339 PRO A CA 1
ATOM 2523 C C . PRO A 1 339 ? -0.276 -11.310 -17.522 1.00 90.69 339 PRO A C 1
ATOM 2525 O O . PRO A 1 339 ? -0.270 -10.869 -18.672 1.00 90.69 339 PRO A O 1
ATOM 2528 N N . ASP A 1 340 ? -1.323 -11.172 -16.702 1.00 92.56 340 ASP A N 1
ATOM 2529 C CA . ASP A 1 340 ? -2.629 -10.640 -17.112 1.00 92.56 340 ASP A CA 1
ATOM 2530 C C . ASP A 1 340 ? -2.764 -9.114 -16.981 1.00 92.56 340 ASP A C 1
ATOM 2532 O O . ASP A 1 340 ? -3.619 -8.515 -17.640 1.00 92.56 340 ASP A O 1
ATOM 2536 N N . GLY A 1 341 ? -1.914 -8.450 -16.189 1.00 96.75 341 GLY A N 1
ATOM 2537 C CA . GLY A 1 341 ? -2.003 -6.999 -16.028 1.00 96.75 341 GLY A CA 1
ATOM 2538 C C . GLY A 1 341 ? -1.037 -6.361 -15.024 1.00 96.75 341 GLY A C 1
ATOM 2539 O O . GLY A 1 341 ? -0.368 -7.066 -14.266 1.00 96.75 341 GLY A O 1
ATOM 2540 N N . PRO A 1 342 ? -0.937 -5.021 -15.003 1.00 97.62 342 PRO A N 1
ATOM 2541 C CA . PRO A 1 342 ? -0.117 -4.296 -14.042 1.00 97.62 342 PRO A CA 1
ATOM 2542 C C . PRO A 1 342 ? -0.889 -3.924 -12.766 1.00 97.62 342 PRO A C 1
ATOM 2544 O O . PRO A 1 342 ? -2.114 -3.773 -12.774 1.00 97.62 342 PRO A O 1
ATOM 2547 N N . ALA A 1 343 ? -0.140 -3.665 -11.691 1.00 96.62 343 ALA A N 1
ATOM 2548 C CA . ALA A 1 343 ? -0.619 -2.947 -10.511 1.00 96.62 343 ALA A CA 1
ATOM 2549 C C . ALA A 1 343 ? -0.046 -1.512 -10.497 1.00 96.62 343 ALA A C 1
ATOM 2551 O O . ALA A 1 343 ? 1.041 -1.285 -9.932 1.00 96.62 343 ALA A O 1
ATOM 2552 N N . PRO A 1 344 ? -0.712 -0.548 -11.168 1.00 97.88 344 PRO A N 1
ATOM 2553 C CA . PRO A 1 344 ? -0.308 0.847 -11.133 1.00 97.88 344 PRO A CA 1
ATOM 2554 C C . PRO A 1 344 ? -0.506 1.459 -9.747 1.00 97.88 344 PRO A C 1
ATOM 2556 O O . PRO A 1 344 ? -1.474 1.203 -9.028 1.00 97.88 344 PRO A O 1
ATOM 2559 N N . TYR A 1 345 ? 0.454 2.295 -9.394 1.00 97.06 345 TYR A N 1
ATOM 2560 C CA . TYR A 1 345 ? 0.592 2.947 -8.113 1.00 97.06 345 TYR A CA 1
ATOM 2561 C C . TYR A 1 345 ? 0.861 4.420 -8.372 1.00 97.06 345 TYR A C 1
ATOM 2563 O O . TYR A 1 345 ? 1.872 4.774 -8.979 1.00 97.06 345 TYR A O 1
ATOM 2571 N N . PHE A 1 346 ? -0.051 5.263 -7.922 1.00 97.88 346 PHE A N 1
ATOM 2572 C CA . PHE A 1 346 ? -0.045 6.685 -8.187 1.00 97.88 346 PHE A CA 1
ATOM 2573 C C . PHE A 1 346 ? 0.476 7.449 -6.976 1.00 97.88 346 PHE A C 1
ATOM 2575 O O . PHE A 1 346 ? 0.070 7.176 -5.846 1.00 97.88 346 PHE A O 1
ATOM 2582 N N . SER A 1 347 ? 1.348 8.418 -7.226 1.00 95.31 347 SER A N 1
ATOM 2583 C CA . SER A 1 347 ? 1.856 9.367 -6.234 1.00 95.31 347 SER A CA 1
ATOM 2584 C C . SER A 1 347 ? 1.241 10.736 -6.515 1.00 95.31 347 SER A C 1
ATOM 2586 O O . SER A 1 347 ? 1.263 11.190 -7.658 1.00 95.31 347 SER A O 1
ATOM 2588 N N . VAL A 1 348 ? 0.701 11.397 -5.494 1.00 96.19 348 VAL A N 1
ATOM 2589 C CA . VAL A 1 348 ? 0.064 12.715 -5.588 1.00 96.19 348 VAL A CA 1
ATOM 2590 C C . VAL A 1 348 ? 0.795 13.711 -4.701 1.00 96.19 348 VAL A C 1
ATOM 2592 O O . VAL A 1 348 ? 1.010 13.447 -3.519 1.00 96.19 348 VAL A O 1
ATOM 2595 N N . TYR A 1 349 ? 1.115 14.873 -5.273 1.00 94.69 349 TYR A N 1
ATOM 2596 C CA . TYR A 1 349 ? 1.727 16.003 -4.578 1.00 94.69 349 TYR A CA 1
ATOM 2597 C C . TYR A 1 349 ? 0.938 17.287 -4.848 1.00 94.69 349 TYR A C 1
ATOM 2599 O O . TYR A 1 349 ? 0.737 17.648 -6.007 1.00 94.69 349 TYR A O 1
ATOM 2607 N N . ALA A 1 350 ? 0.504 18.000 -3.810 1.00 96.00 350 ALA A N 1
ATOM 2608 C CA . ALA A 1 350 ? -0.228 19.262 -3.961 1.00 96.00 350 ALA A CA 1
ATOM 2609 C C . ALA A 1 350 ? 0.008 20.210 -2.774 1.00 96.00 350 ALA A C 1
ATOM 2611 O O . ALA A 1 350 ? 0.210 19.733 -1.654 1.00 96.00 350 ALA A O 1
ATOM 2612 N N . PRO A 1 351 ? -0.061 21.541 -2.964 1.00 95.69 351 PRO A N 1
ATOM 2613 C CA . PRO A 1 351 ? -0.129 22.466 -1.844 1.00 95.69 351 PRO A CA 1
ATOM 2614 C C . PRO A 1 351 ? -1.454 22.286 -1.090 1.00 95.69 351 PRO A C 1
ATOM 2616 O O . PRO A 1 351 ? -2.551 22.301 -1.653 1.00 95.69 351 PRO A O 1
ATOM 2619 N N . GLY A 1 352 ? -1.347 22.107 0.216 1.00 95.44 352 GLY A N 1
ATOM 2620 C CA . GLY A 1 352 ? -2.456 21.990 1.144 1.00 95.44 352 GLY A CA 1
ATOM 2621 C C . GLY A 1 352 ? -2.680 23.275 1.933 1.00 95.44 352 GLY A C 1
ATOM 2622 O O . GLY A 1 352 ? -1.771 24.076 2.134 1.00 95.44 352 GLY A O 1
ATOM 2623 N N . ARG A 1 353 ? -3.905 23.463 2.420 1.00 95.00 353 ARG A N 1
ATOM 2624 C CA . ARG A 1 353 ? -4.288 24.574 3.296 1.00 95.00 353 ARG A CA 1
ATOM 2625 C C . ARG A 1 353 ? -4.738 24.030 4.640 1.00 95.00 353 ARG A C 1
ATOM 2627 O O . ARG A 1 353 ? -5.738 23.310 4.709 1.00 95.00 353 ARG A O 1
ATOM 2634 N N . TRP A 1 354 ? -4.039 24.399 5.713 1.00 94.75 354 TRP A N 1
ATOM 2635 C CA . TRP A 1 354 ? -4.444 24.037 7.073 1.00 94.75 354 TRP A CA 1
ATOM 2636 C C . TRP A 1 354 ? -5.916 24.388 7.334 1.00 94.75 354 TRP A C 1
ATOM 2638 O O . TRP A 1 354 ? -6.434 25.379 6.824 1.00 94.75 354 TRP A O 1
ATOM 2648 N N . GLY A 1 355 ? -6.613 23.522 8.068 1.00 92.75 355 GLY A N 1
ATOM 2649 C CA . GLY A 1 355 ? -8.066 23.602 8.266 1.00 92.75 355 GLY A CA 1
ATOM 2650 C C . GLY A 1 355 ? -8.911 22.969 7.151 1.00 92.75 355 GLY A C 1
ATOM 2651 O O . GLY A 1 355 ? -10.035 22.563 7.423 1.00 92.75 355 GLY A O 1
ATOM 2652 N N . SER A 1 356 ? -8.376 22.804 5.934 1.00 95.44 356 SER A N 1
ATOM 2653 C CA . SER A 1 356 ? -9.067 22.129 4.813 1.00 95.44 356 SER A CA 1
ATOM 2654 C C . SER A 1 356 ? -8.250 21.020 4.140 1.00 95.44 356 SER A C 1
ATOM 2656 O O . SER A 1 356 ? -8.762 20.315 3.284 1.00 95.44 356 SER A O 1
ATOM 2658 N N . ILE A 1 357 ? -6.993 20.812 4.535 1.00 96.00 357 ILE A N 1
ATOM 2659 C CA . ILE A 1 357 ? -6.069 19.890 3.856 1.00 96.00 357 ILE A CA 1
ATOM 2660 C C . ILE A 1 357 ? -6.563 18.436 3.818 1.00 96.00 357 ILE A C 1
ATOM 2662 O O . ILE A 1 357 ? -6.311 17.728 2.847 1.00 96.00 357 ILE A O 1
ATOM 2666 N N . VAL A 1 358 ? -7.322 18.004 4.832 1.00 96.12 358 VAL A N 1
ATOM 2667 C CA . VAL A 1 358 ? -7.961 16.680 4.831 1.00 96.12 358 VAL A CA 1
ATOM 2668 C C . VAL A 1 358 ? -9.094 16.620 3.813 1.00 96.12 358 VAL A C 1
ATOM 2670 O O . VAL A 1 358 ? -9.135 15.672 3.042 1.00 96.12 358 VAL A O 1
ATOM 2673 N N . SER A 1 359 ? -9.980 17.622 3.762 1.00 96.81 359 SER A N 1
ATOM 2674 C CA . SER A 1 359 ? -11.076 17.626 2.786 1.00 96.81 359 SER A CA 1
ATOM 2675 C C . SER A 1 359 ? -10.559 17.788 1.355 1.00 96.81 359 SER A C 1
ATOM 2677 O O . SER A 1 359 ? -11.045 17.105 0.467 1.00 96.81 359 SER A O 1
ATOM 2679 N N . GLN A 1 360 ? -9.503 18.587 1.143 1.00 97.25 360 GLN A N 1
ATOM 2680 C CA . GLN A 1 360 ? -8.811 18.667 -0.150 1.00 97.25 360 GLN A CA 1
ATOM 2681 C C . GLN A 1 360 ? -8.339 17.280 -0.613 1.00 97.25 360 GLN A C 1
ATOM 2683 O O . GLN A 1 360 ? -8.526 16.917 -1.771 1.00 97.25 360 GLN A O 1
ATOM 2688 N N . TRP A 1 361 ? -7.734 16.494 0.285 1.00 97.31 361 TRP A N 1
ATOM 2689 C CA . TRP A 1 361 ? -7.349 15.123 -0.042 1.00 97.31 361 TRP A CA 1
ATOM 2690 C C . TRP A 1 361 ? -8.562 14.211 -0.254 1.00 97.31 361 TRP A C 1
ATOM 2692 O O . TRP A 1 361 ? -8.549 13.416 -1.188 1.00 97.31 361 TRP A O 1
ATOM 2702 N N . ASP A 1 362 ? -9.610 14.332 0.558 1.00 96.62 362 ASP A N 1
ATOM 2703 C CA . ASP A 1 362 ? -10.815 13.501 0.449 1.00 96.62 362 ASP A CA 1
ATOM 2704 C C . ASP A 1 362 ? -11.533 13.694 -0.895 1.00 96.62 362 ASP A C 1
ATOM 2706 O O . ASP A 1 362 ? -11.972 12.712 -1.501 1.00 96.62 362 ASP A O 1
ATOM 2710 N N . ASP A 1 363 ? -11.579 14.927 -1.401 1.00 97.75 363 ASP A N 1
ATOM 2711 C CA . ASP A 1 363 ? -12.143 15.262 -2.711 1.00 97.75 363 ASP A CA 1
ATOM 2712 C C . ASP A 1 363 ? -11.315 14.637 -3.848 1.00 97.75 363 ASP A C 1
ATOM 2714 O O . ASP A 1 363 ? -11.860 13.966 -4.729 1.00 97.75 363 ASP A O 1
ATOM 2718 N N . VAL A 1 364 ? -9.980 14.766 -3.793 1.00 98.19 364 VAL A N 1
ATOM 2719 C CA . VAL A 1 364 ? -9.068 14.130 -4.765 1.00 98.19 364 VAL A CA 1
ATOM 2720 C C . VAL A 1 364 ? -9.203 12.611 -4.715 1.00 98.19 364 VAL A C 1
ATOM 2722 O O . VAL A 1 364 ? -9.372 11.972 -5.754 1.00 98.19 364 VAL A O 1
ATOM 2725 N N . LYS A 1 365 ? -9.168 12.025 -3.515 1.00 97.56 365 LYS A N 1
ATOM 2726 C CA . LYS A 1 365 ? -9.260 10.581 -3.295 1.00 97.56 365 LYS A CA 1
ATOM 2727 C C . LYS A 1 365 ? -10.584 10.023 -3.808 1.00 97.56 365 LYS A C 1
ATOM 2729 O O . LYS A 1 365 ? -10.586 8.958 -4.428 1.00 97.56 365 LYS A O 1
ATOM 2734 N N . SER A 1 366 ? -11.686 10.738 -3.601 1.00 98.00 366 SER A N 1
ATOM 2735 C CA . SER A 1 366 ? -13.003 10.339 -4.101 1.00 98.00 366 SER A CA 1
ATOM 2736 C C . SER A 1 366 ? -13.061 10.387 -5.628 1.00 98.00 366 SER A C 1
ATOM 2738 O O . SER A 1 366 ? -13.496 9.417 -6.248 1.00 98.00 366 SER A O 1
ATOM 2740 N N . ALA A 1 367 ? -12.551 11.460 -6.241 1.00 98.50 367 ALA A N 1
ATOM 2741 C CA . ALA A 1 367 ? -12.521 11.614 -7.694 1.00 98.50 367 ALA A CA 1
ATOM 2742 C C . ALA A 1 367 ? -11.696 10.517 -8.388 1.00 98.50 367 ALA A C 1
ATOM 2744 O O . ALA A 1 367 ? -12.151 9.930 -9.371 1.00 98.50 367 ALA A O 1
ATOM 2745 N N . VAL A 1 368 ? -10.502 10.197 -7.871 1.00 98.50 368 VAL A N 1
ATOM 2746 C CA . VAL A 1 368 ? -9.669 9.130 -8.454 1.00 98.50 368 VAL A CA 1
ATOM 2747 C C . VAL A 1 368 ? -10.254 7.742 -8.205 1.00 98.50 368 VAL A C 1
ATOM 2749 O O . VAL A 1 368 ? -10.154 6.880 -9.072 1.00 98.50 368 VAL A O 1
ATOM 2752 N N . SER A 1 369 ? -10.905 7.520 -7.059 1.00 98.50 369 SER A N 1
ATOM 2753 C CA . SER A 1 369 ? -11.553 6.240 -6.748 1.00 98.50 369 SER A CA 1
ATOM 2754 C C . SER A 1 369 ? -12.758 5.976 -7.654 1.00 98.50 369 SER A C 1
ATOM 2756 O O . SER A 1 369 ? -12.962 4.839 -8.081 1.00 98.50 369 SER A O 1
ATOM 2758 N N . GLU A 1 370 ? -13.521 7.017 -8.004 1.00 98.38 370 GLU A N 1
ATOM 2759 C CA . GLU A 1 370 ? -14.591 6.909 -9.000 1.00 98.38 370 GLU A CA 1
ATOM 2760 C C . GLU A 1 370 ? -14.029 6.576 -10.384 1.00 98.38 370 GLU A C 1
ATOM 2762 O O . GLU A 1 370 ? -14.451 5.594 -10.991 1.00 98.38 370 GLU A O 1
ATOM 2767 N N . ALA A 1 371 ? -12.994 7.297 -10.830 1.00 98.62 371 ALA A N 1
ATOM 2768 C CA . ALA A 1 371 ? -12.352 7.034 -12.117 1.00 98.62 371 ALA A CA 1
ATOM 2769 C C . ALA A 1 371 ? -11.778 5.606 -12.217 1.00 98.62 371 ALA A C 1
ATOM 2771 O O . ALA A 1 371 ? -11.899 4.962 -13.263 1.00 98.62 371 ALA A O 1
ATOM 2772 N N . ILE A 1 372 ? -11.190 5.080 -11.132 1.00 98.56 372 ILE A N 1
ATOM 2773 C CA . ILE A 1 372 ? -10.741 3.679 -11.046 1.00 98.56 372 ILE A CA 1
ATOM 2774 C C . ILE A 1 372 ? -11.926 2.726 -11.229 1.00 98.56 372 ILE A C 1
ATOM 2776 O O . ILE A 1 372 ? -11.846 1.795 -12.036 1.00 98.56 372 ILE A O 1
ATOM 2780 N N . ALA A 1 373 ? -13.017 2.950 -10.491 1.00 96.50 373 ALA A N 1
ATOM 2781 C CA . ALA A 1 373 ? -14.187 2.081 -10.515 1.00 96.50 373 ALA A CA 1
ATOM 2782 C C . ALA A 1 373 ? -14.862 2.057 -11.897 1.00 96.50 373 ALA A C 1
ATOM 2784 O O . ALA A 1 373 ? -15.143 0.975 -12.411 1.00 96.50 373 ALA A O 1
ATOM 2785 N N . GLU A 1 374 ? -15.059 3.219 -12.524 1.00 97.31 374 GLU A N 1
ATOM 2786 C CA . GLU A 1 374 ? -15.645 3.347 -13.867 1.00 97.31 374 GLU A CA 1
ATOM 2787 C C . GLU A 1 374 ? -14.749 2.742 -14.960 1.00 97.31 374 GLU A C 1
ATOM 2789 O O . GLU A 1 374 ? -15.237 2.193 -15.950 1.00 97.31 374 GLU A O 1
ATOM 2794 N N . SER A 1 375 ? -13.427 2.779 -14.766 1.00 97.50 375 SER A N 1
ATOM 2795 C CA . SER A 1 375 ? -12.462 2.207 -15.714 1.00 97.50 375 SER A CA 1
ATOM 2796 C C . SER A 1 375 ? -12.302 0.687 -15.590 1.00 97.50 375 SER A C 1
ATOM 2798 O O . SER A 1 375 ? -11.712 0.064 -16.481 1.00 97.50 375 SER A O 1
ATOM 2800 N N . GLY A 1 376 ? -12.854 0.079 -14.534 1.00 94.19 376 GLY A N 1
ATOM 2801 C CA . GLY A 1 376 ? -12.792 -1.361 -14.269 1.00 94.19 376 GLY A CA 1
ATOM 2802 C C . GLY A 1 376 ? -11.551 -1.817 -13.495 1.00 94.19 376 GLY A C 1
ATOM 2803 O O . GLY A 1 376 ? -11.205 -2.995 -13.555 1.00 94.19 376 GLY A O 1
ATOM 2804 N N . GLY A 1 377 ? -10.863 -0.909 -12.794 1.00 97.44 377 GLY A N 1
ATOM 2805 C CA . GLY A 1 377 ? -9.762 -1.261 -11.895 1.00 97.44 377 GLY A CA 1
ATOM 2806 C C . GLY A 1 377 ? -10.255 -1.740 -10.529 1.00 97.44 377 GLY A C 1
ATOM 2807 O O . GLY A 1 377 ? -11.342 -1.373 -10.077 1.00 97.44 377 GLY A O 1
ATOM 2808 N N . THR A 1 378 ? -9.453 -2.537 -9.824 1.00 96.19 378 THR A N 1
ATOM 2809 C CA . THR A 1 378 ? -9.740 -2.875 -8.419 1.00 96.19 378 THR A CA 1
ATOM 2810 C C . THR A 1 378 ? -9.589 -1.629 -7.543 1.00 96.19 378 THR A C 1
ATOM 2812 O O . THR A 1 378 ? -8.655 -0.858 -7.734 1.00 96.19 378 THR A O 1
ATOM 2815 N N . ILE A 1 379 ? -10.469 -1.390 -6.566 1.00 97.94 379 ILE A N 1
ATOM 2816 C CA . ILE A 1 379 ? -10.350 -0.178 -5.727 1.00 97.94 379 ILE A CA 1
ATOM 2817 C C . ILE A 1 379 ? -9.031 -0.126 -4.935 1.00 97.94 379 ILE A C 1
ATOM 2819 O O . ILE A 1 379 ? -8.529 0.940 -4.596 1.00 97.94 379 ILE A O 1
ATOM 2823 N N . THR A 1 380 ? -8.476 -1.299 -4.655 1.00 96.38 380 THR A N 1
ATOM 2824 C CA . THR A 1 380 ? -7.172 -1.509 -4.040 1.00 96.38 380 THR A CA 1
ATOM 2825 C C . THR A 1 380 ? -6.568 -2.773 -4.643 1.00 96.38 380 THR A C 1
ATOM 2827 O O . THR A 1 380 ? -7.301 -3.684 -5.043 1.00 96.38 380 THR A O 1
ATOM 2830 N N . HIS A 1 381 ? -5.248 -2.845 -4.739 1.00 94.25 381 HIS A N 1
ATOM 2831 C CA . HIS A 1 381 ? -4.523 -4.079 -5.025 1.00 94.25 381 HIS A CA 1
ATOM 2832 C C . HIS A 1 381 ? -3.882 -4.654 -3.749 1.00 94.25 381 HIS A C 1
ATOM 2834 O O . HIS A 1 381 ? -3.964 -5.859 -3.528 1.00 94.25 381 HIS A O 1
ATOM 2840 N N . HIS A 1 382 ? -3.311 -3.819 -2.872 1.00 86.38 382 HIS A N 1
ATOM 2841 C CA . HIS A 1 382 ? -2.639 -4.277 -1.646 1.00 86.38 382 HIS A CA 1
ATOM 2842 C C . HIS A 1 382 ? -2.762 -3.359 -0.418 1.00 86.38 382 HIS A C 1
ATOM 2844 O O . HIS A 1 382 ? -2.339 -3.757 0.665 1.00 86.38 382 HIS A O 1
ATOM 2850 N N . HIS A 1 383 ? -3.347 -2.162 -0.529 1.00 91.69 383 HIS A N 1
ATOM 2851 C CA . HIS A 1 383 ? -3.567 -1.288 0.636 1.00 91.69 383 HIS A CA 1
ATOM 2852 C C . HIS A 1 383 ? -4.706 -1.756 1.560 1.00 91.69 383 HIS A C 1
ATOM 2854 O O . HIS A 1 383 ? -4.812 -1.262 2.682 1.00 91.69 383 HIS A O 1
ATOM 2860 N N . ALA A 1 384 ? -5.507 -2.726 1.108 1.00 90.94 384 ALA A N 1
ATOM 2861 C CA . ALA A 1 384 ? -6.746 -3.183 1.732 1.00 90.94 384 ALA A CA 1
ATOM 2862 C C . ALA A 1 384 ? -7.906 -2.181 1.584 1.00 90.94 384 ALA A C 1
ATOM 2864 O O . ALA A 1 384 ? -7.755 -1.061 1.085 1.00 90.94 384 ALA A O 1
ATOM 2865 N N . VAL A 1 385 ? -9.115 -2.622 1.924 1.00 95.31 385 VAL A N 1
ATOM 2866 C CA . VAL A 1 385 ? -10.334 -1.838 1.711 1.00 95.31 385 VAL A CA 1
ATOM 2867 C C . VAL A 1 385 ? -10.483 -0.810 2.829 1.00 95.31 385 VAL A C 1
ATOM 2869 O O . VAL A 1 385 ? -10.679 0.382 2.579 1.00 95.31 385 VAL A O 1
ATOM 2872 N N . GLY A 1 386 ? -10.369 -1.248 4.079 1.00 93.00 386 GLY A N 1
ATOM 2873 C CA . GLY A 1 386 ? -10.545 -0.373 5.223 1.00 93.00 386 GLY A CA 1
ATOM 2874 C C . GLY A 1 386 ? -11.926 0.285 5.248 1.00 93.00 386 GLY A C 1
ATOM 2875 O O . GLY A 1 386 ? -12.889 -0.157 4.625 1.00 93.00 386 GLY A O 1
ATOM 2876 N N . ARG A 1 387 ? -12.015 1.403 5.969 1.00 91.56 387 ARG A N 1
ATOM 2877 C CA . ARG A 1 387 ? -13.181 2.301 5.899 1.00 91.56 387 ARG A CA 1
ATOM 2878 C C . ARG A 1 387 ? -13.088 3.270 4.716 1.00 91.56 387 ARG A C 1
ATOM 2880 O O . ARG A 1 387 ? -14.115 3.756 4.262 1.00 91.56 387 ARG A O 1
ATOM 2887 N N . ASP A 1 388 ? -11.870 3.527 4.235 1.00 91.75 388 ASP A N 1
ATOM 2888 C CA . ASP A 1 388 ? -11.570 4.542 3.218 1.00 91.75 388 ASP A CA 1
ATOM 2889 C C . ASP A 1 388 ? -12.060 4.111 1.827 1.00 91.75 388 ASP A C 1
ATOM 2891 O O . ASP A 1 388 ? -12.705 4.891 1.138 1.00 91.75 388 ASP A O 1
ATOM 2895 N N . HIS A 1 389 ? -11.865 2.844 1.443 1.00 96.12 389 HIS A N 1
ATOM 2896 C CA . HIS A 1 389 ? -12.288 2.325 0.136 1.00 96.12 389 HIS A CA 1
ATOM 2897 C C . HIS A 1 389 ? -13.648 1.615 0.155 1.00 96.12 389 HIS A C 1
ATOM 2899 O O . HIS A 1 389 ? -14.153 1.206 -0.896 1.00 96.12 389 HIS A O 1
ATOM 2905 N N . ARG A 1 390 ? -14.258 1.451 1.337 1.00 95.00 390 ARG A N 1
ATOM 2906 C CA . ARG A 1 390 ? -15.495 0.680 1.525 1.00 95.00 390 ARG A CA 1
ATOM 2907 C C . ARG A 1 390 ? -16.629 1.076 0.565 1.00 95.00 390 ARG A C 1
ATOM 2909 O O . ARG A 1 390 ? -17.228 0.157 0.006 1.00 95.00 390 ARG A O 1
ATOM 2916 N N . PRO A 1 391 ? -16.922 2.372 0.317 1.00 95.00 391 PRO A N 1
ATOM 2917 C CA . PRO A 1 391 ? -18.019 2.755 -0.576 1.00 95.00 391 PRO A CA 1
ATOM 2918 C C . PRO A 1 391 ? -17.891 2.170 -1.988 1.00 95.00 391 PRO A C 1
ATOM 2920 O O . PRO A 1 391 ? -18.881 1.733 -2.570 1.00 95.00 391 PRO A O 1
ATOM 2923 N N . TRP A 1 392 ? -16.672 2.104 -2.526 1.00 97.38 392 TRP A N 1
ATOM 2924 C CA . TRP A 1 392 ? -16.402 1.524 -3.842 1.00 97.38 392 TRP A CA 1
ATOM 2925 C C . TRP A 1 392 ? -16.314 -0.002 -3.785 1.00 97.38 392 TRP A C 1
ATOM 2927 O O . TRP A 1 392 ? -16.854 -0.673 -4.664 1.00 97.38 392 TRP A O 1
ATOM 2937 N N . TYR A 1 393 ? -15.709 -0.570 -2.736 1.00 96.44 393 TYR A N 1
ATOM 2938 C CA . TYR A 1 393 ? -15.674 -2.023 -2.536 1.00 96.44 393 TYR A CA 1
ATOM 2939 C C . TYR A 1 393 ? -17.075 -2.634 -2.440 1.00 96.44 393 TYR A C 1
ATOM 2941 O O . TYR A 1 393 ? -17.322 -3.679 -3.037 1.00 96.44 393 TYR A O 1
ATOM 2949 N N . ASP A 1 394 ? -18.013 -1.973 -1.758 1.00 95.56 394 ASP A N 1
ATOM 2950 C CA . ASP A 1 394 ? -19.400 -2.437 -1.655 1.00 95.56 394 ASP A CA 1
ATOM 2951 C C . ASP A 1 394 ? -20.082 -2.527 -3.037 1.00 95.56 394 ASP A C 1
ATOM 2953 O O . ASP A 1 394 ? -20.945 -3.384 -3.224 1.00 95.56 394 ASP A O 1
ATOM 2957 N N . ARG A 1 395 ? -19.658 -1.716 -4.022 1.00 95.25 395 ARG A N 1
ATOM 2958 C CA . ARG A 1 395 ? -20.118 -1.794 -5.423 1.00 95.25 395 ARG A CA 1
ATOM 2959 C C . ARG A 1 395 ? -19.370 -2.855 -6.239 1.00 95.25 395 ARG A C 1
ATOM 2961 O O . ARG A 1 395 ? -19.971 -3.485 -7.102 1.00 95.25 395 ARG A O 1
ATOM 2968 N N . GLN A 1 396 ? -18.075 -3.053 -5.977 1.00 94.56 396 GLN A N 1
ATOM 2969 C CA . GLN A 1 396 ? -17.239 -4.042 -6.677 1.00 94.56 396 GLN A CA 1
ATOM 2970 C C . GLN A 1 396 ? -17.511 -5.483 -6.223 1.00 94.56 396 GLN A C 1
ATOM 2972 O O . GLN A 1 396 ? -17.373 -6.427 -7.001 1.00 94.56 396 GLN A O 1
ATOM 2977 N N . ARG A 1 397 ? -17.878 -5.672 -4.954 1.00 94.75 397 ARG A N 1
ATOM 2978 C CA . ARG A 1 397 ? -18.091 -6.986 -4.350 1.00 94.75 397 ARG A CA 1
ATOM 2979 C C . ARG A 1 397 ? -19.412 -7.613 -4.826 1.00 94.75 397 ARG A C 1
ATOM 2981 O O . ARG A 1 397 ? -20.468 -7.019 -4.620 1.00 94.75 397 ARG A O 1
ATOM 2988 N N . PRO A 1 398 ? -19.413 -8.866 -5.323 1.00 96.62 398 PRO A N 1
ATOM 2989 C CA . PRO A 1 398 ? -20.650 -9.560 -5.678 1.00 96.62 398 PRO A CA 1
ATOM 2990 C C . PRO A 1 398 ? -21.593 -9.759 -4.481 1.00 96.62 398 PRO A C 1
ATOM 2992 O O . PRO A 1 398 ? -21.170 -10.191 -3.405 1.00 96.62 398 PRO A O 1
ATOM 2995 N N . GLY A 1 399 ? -22.893 -9.535 -4.691 1.00 97.06 399 GLY A N 1
ATOM 2996 C CA . GLY A 1 399 ? -23.929 -9.659 -3.655 1.00 97.06 399 GLY A CA 1
ATOM 2997 C C . GLY A 1 399 ? -23.942 -11.001 -2.898 1.00 97.06 399 GLY A C 1
ATOM 2998 O O . GLY A 1 399 ? -23.930 -10.986 -1.667 1.00 97.06 399 GLY A O 1
ATOM 2999 N N . PRO A 1 400 ? -23.897 -12.169 -3.573 1.00 97.94 400 PRO A N 1
ATOM 3000 C CA . PRO A 1 400 ? -23.850 -13.464 -2.884 1.00 97.94 400 PRO A CA 1
ATOM 3001 C C . PRO A 1 400 ? -22.633 -13.627 -1.965 1.00 97.94 400 PRO A C 1
ATOM 3003 O O . PRO A 1 400 ? -22.750 -14.162 -0.863 1.00 97.94 400 PRO A O 1
ATOM 3006 N N . PHE A 1 401 ? -21.470 -13.117 -2.380 1.00 95.88 401 PHE A N 1
ATOM 3007 C CA . PHE A 1 401 ? -20.269 -13.137 -1.547 1.00 95.88 401 PHE A CA 1
ATOM 3008 C C . PHE A 1 401 ? -20.407 -12.188 -0.348 1.00 95.88 401 PHE A C 1
ATOM 3010 O O . PHE A 1 401 ? -20.041 -12.556 0.766 1.00 95.88 401 PHE A O 1
ATOM 3017 N N . ALA A 1 402 ? -21.006 -11.006 -0.536 1.00 96.38 402 ALA A N 1
ATOM 3018 C CA . ALA A 1 402 ? -21.317 -10.091 0.563 1.00 96.38 402 ALA A CA 1
ATOM 3019 C C . ALA A 1 402 ? -22.217 -10.747 1.629 1.00 96.38 402 ALA A C 1
ATOM 3021 O O . ALA A 1 402 ? -21.967 -10.605 2.830 1.00 96.38 402 ALA A O 1
ATOM 3022 N N . ALA A 1 403 ? -23.232 -11.505 1.201 1.00 97.06 403 ALA A N 1
ATOM 3023 C CA . ALA A 1 403 ? -24.126 -12.237 2.096 1.00 97.06 403 ALA A CA 1
ATOM 3024 C C . ALA A 1 403 ? -23.389 -13.344 2.869 1.00 97.06 403 ALA A C 1
ATOM 3026 O O . ALA A 1 403 ? -23.528 -13.439 4.089 1.00 97.06 403 ALA A O 1
ATOM 3027 N N . ALA A 1 404 ? -22.551 -14.130 2.185 1.00 96.88 404 ALA A N 1
ATOM 3028 C CA . ALA A 1 404 ? -21.735 -15.167 2.814 1.00 96.88 404 ALA A CA 1
ATOM 3029 C C . ALA A 1 404 ? -20.744 -14.583 3.837 1.00 96.88 404 ALA A C 1
ATOM 3031 O O . ALA A 1 404 ? -20.654 -15.082 4.959 1.00 96.88 404 ALA A O 1
ATOM 3032 N N . LEU A 1 405 ? -20.057 -13.487 3.495 1.00 95.75 405 LEU A N 1
ATOM 3033 C CA . LEU A 1 405 ? -19.141 -12.799 4.408 1.00 95.75 405 LEU A CA 1
ATOM 3034 C C . LEU A 1 405 ? -19.878 -12.237 5.632 1.00 95.75 405 LEU A C 1
ATOM 3036 O O . LEU A 1 405 ? -19.395 -12.354 6.757 1.00 95.75 405 LEU A O 1
ATOM 3040 N N . THR A 1 406 ? -21.075 -11.677 5.432 1.00 96.50 406 THR A N 1
ATOM 3041 C CA . THR A 1 406 ? -21.924 -11.190 6.529 1.00 96.50 406 THR A CA 1
ATOM 3042 C C . THR A 1 406 ? -22.338 -12.327 7.464 1.00 96.50 406 THR A C 1
ATOM 3044 O O . THR A 1 406 ? -22.261 -12.174 8.682 1.00 96.50 406 THR A O 1
ATOM 3047 N N . ALA A 1 407 ? -22.732 -13.481 6.919 1.00 97.06 407 ALA A N 1
ATOM 3048 C CA . ALA A 1 407 ? -23.086 -14.660 7.707 1.00 97.06 407 ALA A CA 1
ATOM 3049 C C . ALA A 1 407 ? -21.879 -15.229 8.474 1.00 97.06 407 ALA A C 1
ATOM 3051 O O . ALA A 1 407 ? -22.003 -15.564 9.656 1.00 97.06 407 ALA A O 1
ATOM 3052 N N . ALA A 1 408 ? -20.699 -15.268 7.846 1.00 96.38 408 ALA A N 1
ATOM 3053 C CA . ALA A 1 408 ? -19.453 -15.651 8.507 1.00 96.38 408 ALA A CA 1
ATOM 3054 C C . ALA A 1 408 ? -19.136 -14.704 9.673 1.00 96.38 408 ALA A C 1
ATOM 3056 O O . ALA A 1 408 ? -18.912 -15.167 10.789 1.00 96.38 408 ALA A O 1
ATOM 3057 N N . LYS A 1 409 ? -19.231 -13.383 9.463 1.00 96.62 409 LYS A N 1
ATOM 3058 C CA . LYS A 1 409 ? -19.095 -12.380 10.529 1.00 96.62 409 LYS A CA 1
ATOM 3059 C C . LYS A 1 409 ? -20.105 -12.600 11.656 1.00 96.62 409 LYS A C 1
ATOM 3061 O O . LYS A 1 409 ? -19.729 -12.528 12.819 1.00 96.62 409 LYS A O 1
ATOM 3066 N N . SER A 1 410 ? -21.371 -12.893 11.338 1.00 96.56 410 SER A N 1
ATOM 3067 C CA . SER A 1 410 ? -22.403 -13.196 12.347 1.00 96.56 410 SER A CA 1
ATOM 3068 C C . SER A 1 410 ? -22.080 -14.405 13.196 1.00 96.56 410 SER A C 1
ATOM 3070 O O . SER A 1 410 ? -22.357 -14.399 14.389 1.00 96.56 410 SER A O 1
ATOM 3072 N N . THR A 1 411 ? -21.512 -15.424 12.567 1.00 97.06 411 THR A N 1
ATOM 3073 C CA . THR A 1 411 ? -21.227 -16.696 13.219 1.00 97.06 411 THR A CA 1
ATOM 3074 C C . THR A 1 411 ? -19.969 -16.600 14.070 1.00 97.06 411 THR A C 1
ATOM 3076 O O . THR A 1 411 ? -19.973 -17.046 15.210 1.00 97.06 411 THR A O 1
ATOM 3079 N N . LEU A 1 412 ? -18.904 -16.000 13.533 1.00 96.62 412 LEU A N 1
ATOM 3080 C CA . LEU A 1 412 ? -17.609 -15.908 14.208 1.00 96.62 412 LEU A CA 1
ATOM 3081 C C . LEU A 1 412 ? -17.582 -14.819 15.285 1.00 96.62 412 LEU A C 1
ATOM 3083 O O . LEU A 1 412 ? -16.882 -14.963 16.282 1.00 96.62 412 LEU A O 1
ATOM 3087 N N . ASP A 1 413 ? -18.358 -13.749 15.105 1.00 96.81 413 ASP A N 1
ATOM 3088 C CA . ASP A 1 413 ? -18.454 -12.630 16.040 1.00 96.81 413 ASP A CA 1
ATOM 3089 C C . ASP A 1 413 ? -19.915 -12.182 16.247 1.00 96.81 413 ASP A C 1
ATOM 3091 O O . ASP A 1 413 ? -20.359 -11.162 15.699 1.00 96.81 413 ASP A O 1
ATOM 3095 N N . PRO A 1 414 ? -20.690 -12.942 17.045 1.00 96.00 414 PRO A N 1
ATOM 3096 C CA . PRO A 1 414 ? -22.092 -12.629 17.317 1.00 96.00 414 PRO A CA 1
ATOM 3097 C C . PRO A 1 414 ? -22.288 -11.262 17.985 1.00 96.00 414 PRO A C 1
ATOM 3099 O O . PRO A 1 414 ? -23.269 -10.579 17.698 1.00 96.00 414 PRO A O 1
ATOM 3102 N N . ALA A 1 415 ? -21.339 -10.847 18.832 1.00 94.88 415 ALA A N 1
ATOM 3103 C CA . ALA A 1 415 ? -21.383 -9.585 19.572 1.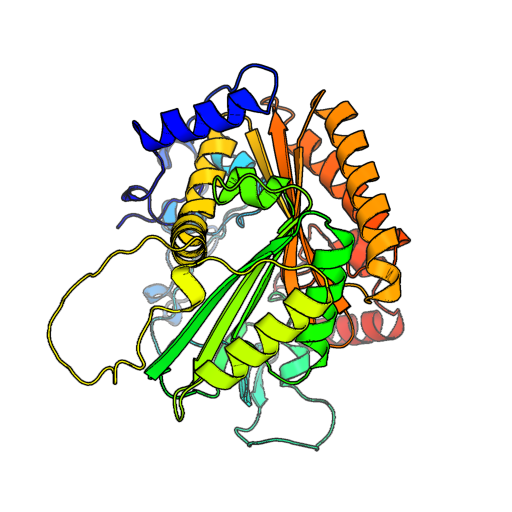00 94.88 415 ALA A CA 1
ATOM 3104 C C . ALA A 1 415 ? -20.866 -8.375 18.769 1.00 94.88 415 ALA A C 1
ATOM 3106 O O . ALA A 1 415 ? -20.987 -7.245 19.232 1.00 94.88 415 ALA A O 1
ATOM 3107 N N . GLY A 1 416 ? -20.294 -8.588 17.578 1.00 93.94 416 GLY A N 1
ATOM 3108 C CA . GLY A 1 416 ? -19.817 -7.513 16.705 1.00 93.94 416 GLY A CA 1
ATOM 3109 C C . GLY A 1 416 ? -18.580 -6.767 17.222 1.00 93.94 416 GLY A C 1
ATOM 3110 O O . GLY A 1 416 ? -18.358 -5.624 16.825 1.00 93.94 416 GLY A O 1
ATOM 3111 N N . VAL A 1 417 ? -17.775 -7.381 18.094 1.00 92.69 417 VAL A N 1
ATOM 3112 C CA . VAL A 1 417 ? -16.633 -6.723 18.757 1.00 92.69 417 VAL A CA 1
ATOM 3113 C C . VAL A 1 417 ? -15.385 -6.613 17.876 1.00 92.69 417 VAL A C 1
ATOM 3115 O O . VAL A 1 417 ? -14.527 -5.763 18.117 1.00 92.69 417 VAL A O 1
ATOM 3118 N N . LEU A 1 418 ? -15.256 -7.452 16.848 1.00 92.50 418 LEU A N 1
ATOM 3119 C CA . LEU A 1 418 ? -14.073 -7.506 15.990 1.00 92.50 418 LEU A CA 1
ATOM 3120 C C . LEU A 1 418 ? -14.129 -6.431 14.891 1.00 92.50 418 LEU A C 1
ATOM 3122 O O . LEU A 1 418 ? -14.857 -6.573 13.906 1.00 92.50 418 LEU A O 1
ATOM 3126 N N . ASN A 1 419 ? -13.358 -5.356 15.065 1.00 92.88 419 ASN A N 1
ATOM 3127 C CA . ASN A 1 419 ? -13.181 -4.234 14.128 1.00 92.88 419 ASN A CA 1
ATOM 3128 C C . ASN A 1 419 ? -14.478 -3.774 13.408 1.00 92.88 419 ASN A C 1
ATOM 3130 O O . ASN A 1 419 ? -14.587 -3.865 12.178 1.00 92.88 419 ASN A O 1
ATOM 3134 N N . PRO A 1 420 ? -15.496 -3.306 14.155 1.00 93.44 420 PRO A N 1
ATOM 3135 C CA . PRO A 1 420 ? -16.804 -2.967 13.599 1.00 93.44 420 PRO A CA 1
ATOM 3136 C C . PRO A 1 420 ? -16.726 -1.845 12.551 1.00 93.44 420 PRO A C 1
ATOM 3138 O O . PRO A 1 420 ? -16.007 -0.856 12.715 1.00 93.44 420 PRO A O 1
ATOM 3141 N N . GLY A 1 421 ? -17.500 -1.975 11.470 1.00 91.94 421 GLY A N 1
ATOM 3142 C CA . GLY A 1 421 ? -17.662 -0.922 10.462 1.00 91.94 421 GLY A CA 1
ATOM 3143 C C . GLY A 1 421 ? -16.600 -0.863 9.358 1.00 91.94 421 GLY A C 1
ATOM 3144 O O . GLY A 1 421 ? -16.613 0.106 8.605 1.00 91.94 421 GLY A O 1
ATOM 3145 N N . VAL A 1 422 ? -15.682 -1.836 9.262 1.00 92.50 422 VAL A N 1
ATOM 3146 C CA . VAL A 1 422 ? -14.634 -1.863 8.216 1.00 92.50 422 VAL A CA 1
ATOM 3147 C C . VAL A 1 422 ? -15.138 -2.451 6.901 1.00 92.50 422 VAL A C 1
ATOM 3149 O O . VAL A 1 422 ? -15.457 -1.707 5.988 1.00 92.50 422 VAL A O 1
ATOM 3152 N N . LEU A 1 423 ? -15.255 -3.776 6.794 1.00 92.81 423 LEU A N 1
ATOM 3153 C CA . LEU A 1 423 ? -15.694 -4.449 5.556 1.00 92.81 423 LEU A CA 1
ATOM 3154 C C . LEU A 1 423 ? -17.215 -4.618 5.454 1.00 92.81 423 LEU A C 1
ATOM 3156 O O . LEU A 1 423 ? -17.763 -4.960 4.400 1.00 92.81 423 LEU A O 1
ATOM 3160 N N . LEU A 1 424 ? -17.886 -4.444 6.587 1.00 92.38 424 LEU A N 1
ATOM 3161 C CA . LEU A 1 424 ? -19.310 -4.642 6.801 1.00 92.38 424 LEU A CA 1
ATOM 3162 C C . LEU A 1 424 ? -19.811 -3.521 7.724 1.00 92.38 424 LEU A C 1
ATOM 3164 O O . LEU A 1 424 ? -19.015 -2.999 8.513 1.00 92.38 424 LEU A O 1
ATOM 3168 N N . PRO A 1 425 ? -21.103 -3.152 7.665 1.00 89.56 425 PRO A N 1
ATOM 3169 C CA . PRO A 1 425 ? -21.686 -2.198 8.604 1.00 89.56 425 PRO A CA 1
ATOM 3170 C C . PRO A 1 425 ? -21.417 -2.590 10.064 1.00 89.56 425 PRO A C 1
ATOM 3172 O O . PRO A 1 425 ? -21.385 -3.777 10.398 1.00 89.56 425 PRO A O 1
ATOM 3175 N N . ALA A 1 426 ? -21.231 -1.591 10.931 1.00 87.94 426 ALA A N 1
ATOM 3176 C CA . ALA A 1 426 ? -21.267 -1.823 12.372 1.00 87.94 426 ALA A CA 1
ATOM 3177 C C . ALA A 1 426 ? -22.668 -2.318 12.769 1.00 87.94 426 ALA A C 1
ATOM 3179 O O . ALA A 1 426 ? -23.653 -1.945 12.126 1.00 87.94 426 ALA A O 1
ATOM 3180 N N . ARG A 1 427 ? -22.731 -3.189 13.776 1.00 79.31 427 ARG A N 1
ATOM 3181 C CA . ARG A 1 427 ? -23.988 -3.719 14.311 1.00 79.31 427 ARG A CA 1
ATOM 3182 C C . ARG A 1 427 ? -24.484 -2.906 15.484 1.00 79.31 427 ARG A C 1
ATOM 3184 O O . ARG A 1 427 ? -23.615 -2.375 16.210 1.00 79.31 427 ARG A O 1
#

Nearest PDB structures (foldseek):
  2uuu-assembly1_B  TM=7.713E-01  e=1.051E-17  Dictyostelium discoideum
  2uuu-assembly1_A  TM=7.602E-01  e=1.051E-17  Dictyostelium discoideum
  2uuu-assembly2_C  TM=7.617E-01  e=2.685E-17  Dictyostelium discoideum
  2uuu-assembly2_D  TM=7.436E-01  e=5.285E-17  Dictyostelium discoideum
  2uuv-assembly1_A  TM=7.355E-01  e=1.155E-16  Dictyostelium discoideum

InterPro domains:
  IPR004113 FAD-binding oxidoreductase/transferase, type 4, C-terminal [PF02913] (161-421)
  IPR016164 FAD-linked oxidase-like, C-terminal [SSF55103] (137-424)
  IPR016167 FAD-binding, type PCMH, subdomain 1 [G3DSA:3.30.43.10] (56-120)
  IPR025650 Alkyldihydroxyacetonephosphate synthase [PTHR46568] (106-424)

Radius of gyration: 23.51 Å; Cα contacts (8 Å, |Δi|>4): 725; chains: 1; bounding box: 60×60×64 Å

pLDDT: mean 86.21, std 15.85, range [23.89, 98.75]

Sequence (427 aa):
MTRSWWGWGNVEDAVGGAELDALLGRARAVLPGELTAHEPPGLASLGLAGPRVTPPASLAGLCSTDPADRAAHAHGKAFRDVVRNLHGDLRHVPDLVARPRDERDVTDLLESMRVVTPVGISESRRLPGSGAGPSPDRLFLGSEGTLGIITEAWMRLQERPRWRAGTSVRFSDYESAVAATRAVAQSGLNPANCRLLDATEALINAGVSVGGGVLVLAFESADHPVRAGLERAVELCRDHGGEPSADAAGRSDGDARGESGGNVRGESAAETWRSSFLRMPYQRDALARHSVISETFETACTWDRFGALHQAVTEAARRALAEVAGAGVIACRFTHVYPDGPAPYFSVYAPGRWGSIVSQWDDVKSAVSEAIAESGGTITHHHAVGRDHRPWYDRQRPGPFAAALTAAKSTLDPAGVLNPGVLLPAR

Foldseek 3Di:
DDQDLLFDGHPVLFQDDPSLVVLVVLQCVAFDDFQAFFAFDDLVVLPDDAQPDADDPVQNVFKDQDSSQQSSPQADHALLSSLCRSVSVRVDTHNIDGHDDDDDDDDDAFQWWWWQFPVGIDTDDRDPDDPPPDDPVVLCVLCQQLQTHTPDTDHDDDADFQAKAKWKWAALAAVLLLQLLLCLQQVPLPFPAWKWWAQVRCCSQLVDHHNGTMTITMHTDNPDHSLVSRVVSVVSSVVSVIDIDPCNVPDDSDRPPDDDDDPPDDDGSNNSNVVSVVCVRSSCSSSSSRQKDKGKAKWKDFSVLVVVLVVLLQVLLQVLQCVLAVGKDKIWMFRDAHNGTTIIMIIIIGGHDPPCRSVSVLSSLVSSLVSCLVSPIGSHDPPRCFLSNQVSVVVVDDPVVVVVSVVSSCVRHVPQPGPAPTNDHGD

Organism: NCBI:txid3238628

Solvent-accessible surface area (backbone atoms only — not comparable to full-atom values): 23963 Å² total; per-residue (Å²): 136,52,71,34,50,51,56,62,65,35,58,88,70,50,61,49,69,72,60,36,54,54,50,52,50,56,47,58,73,77,34,74,80,82,68,51,77,58,74,58,65,57,78,82,74,54,69,76,76,78,57,88,63,78,68,57,81,92,44,40,92,36,42,42,72,47,68,63,60,22,51,41,63,41,53,71,80,51,61,61,37,32,54,30,32,39,71,49,60,66,92,60,53,51,45,63,44,74,51,86,90,80,87,85,89,78,70,86,41,80,51,28,38,34,28,48,30,86,76,47,75,50,70,56,70,86,47,102,72,77,87,79,68,82,64,72,62,66,66,57,60,90,36,80,47,36,57,38,47,77,78,46,65,42,56,56,82,76,73,74,61,53,26,67,40,61,46,43,29,38,18,69,42,46,69,38,43,52,51,21,51,49,52,46,41,59,64,74,69,73,57,76,34,59,32,41,26,28,27,58,37,28,32,75,62,60,70,40,88,50,70,11,17,40,38,37,40,27,30,64,25,57,85,51,85,36,58,68,58,51,53,54,46,51,50,50,24,40,80,39,65,33,48,65,46,84,68,60,79,69,78,72,93,56,72,83,79,70,93,70,97,70,88,82,84,72,89,42,72,66,54,49,37,54,58,37,60,74,45,44,61,34,49,34,51,47,36,45,32,26,26,26,45,52,47,72,52,44,24,31,38,43,61,92,44,41,66,63,32,52,53,45,27,53,51,34,35,51,52,36,26,35,71,66,40,68,41,58,48,76,29,44,26,30,76,42,62,43,70,68,20,44,26,45,34,37,43,38,40,28,42,33,47,88,98,43,41,55,58,43,48,51,53,30,52,50,42,28,52,48,32,32,53,78,52,64,29,40,88,42,69,80,84,60,52,51,66,85,41,30,80,58,45,66,71,72,49,57,67,72,59,54,50,52,52,50,51,49,33,47,65,31,31,75,85,46,78,44,53,61,44,31,97,49,80,60,126

Mean predicted aligned error: 7.35 Å

Secondary structure (DSSP, 8-state):
-PBPSSSSSBGGGS--HHHHHHHHHHHHHHS-S-----PPPPGGGG-PPPPSSPPPTTTTTTEE--HHHHHHTTS-SSHHHHHHHHTT--S---S-EE----S----S-EEEEEEEETTEEEE----S---SSS-SHHHHTT-TTSS-EEEEEEE---PPP-EEEEEEEEESSHHHHHHHHHHHHHTT---SEEEEEEHHHHHHHH----SSEEEEEEEEESSS--HHHHHHHHHHHHHTT-EE-GGGG------TT--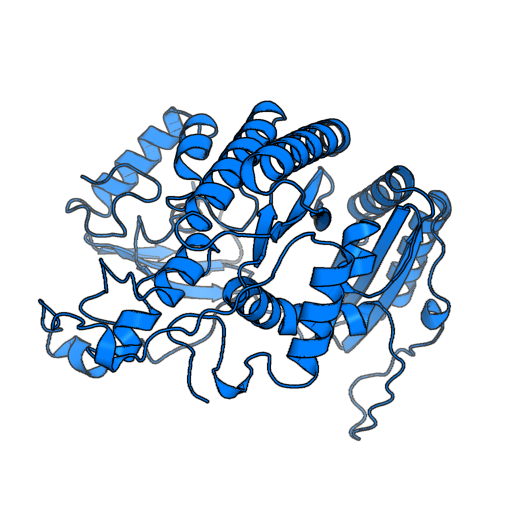---------HHHHHHHHHHHHHHHHHHHHHTTEEEEEEE----HHHHHHHHHHHHHHHHHHHHHHHS--EEEEEEEEE-SS-EEEEEEEEEE--TTTHHHHHHHHHHHHHHHHHHHT--S-SSS--TTTSHHHHHHHS-HHHHHHHHHHHHHH-TT--SSTTSSS---